Protein 1YU0 (pdb70)

Sequence (376 aa):
VQFRGGTTAQHATFTGAAREITVDTDKNTVVVHDGATAGGFPLARHDLVKTAFIKADKSAVAFTRTGNATASIKAGTIVEVNGKLVQFTADTAITMPALTAGTDYAIYVCDDGTVRADSNFSAPTGYTSTTARKVGGFHYAPGSNAAAQAGGNTTAQINEYSLWDIKFRPAALDPRGMTLVAGAFWADIYLLGVNHLTDGTSKYNVTIADGSASPKKSTKFGGDGSAAYSDGAWYNFAEVMTHHGKRLPNYNEFQALAFGTTEATSSGGTDVPTTGVNGTGATSAWNIFTSKWGVVQASGCLWTWGNEFGGVNGASEYTANTGGRGSVYAQPAAALFGGAWNGTSLSGSRAALWYSGPSFSFAFFGARGVCDHLIL

Radius of gyration: 26.15 Å; Cα contacts (8 Å, |Δi|>4): 1100; chains: 1; bounding box: 54×44×87 Å

B-factor: mean 11.31, std 7.24, range [2.73, 76.17]

Foldseek 3Di:
DAFAEEAQVVQQADADDAQGWYAHPVVRFIFGHHNPDRSGHTDDDLVVCAFPWDAPDLLDFQKAAPDFQWIWGAAPIWGDALSDIAHHRHTGIAAEDDDDAFAKWWWWQFQVNHIYIDSDPQDHPPDGCRGIPTFWIWTQHQWEAFPAQQFTGRHTGTQRQLTATPQWAFPWQDGPQWGQFPSWWIWHLKFAAQQCVVAPRHTFWGFHAFFVRAHQQQPVHPGDSPDGDNGHFLLRQQVSQVSGRWGFADLVVLLRQQANANAQAAQADDAATGIQARTHVGPDTFRSRHHNRNRTSSARAAWAFHPDFADQWDAQDWADLNSRPGTDGRAWFTKTAAHHRPCRRQGGSNRIDGHHHRSDGDRRYGHITMGGIGHD

Solvent-accessible surface area: 16409 Å² total; per-residue (Å²): 180,180,111,187,51,9,49,52,79,117,12,62,128,80,58,2,64,52,209,36,66,3,45,2,77,91,83,104,17,48,1,51,4,60,44,82,52,61,15,12,96,67,89,81,128,71,106,148,69,136,86,32,2,75,12,84,71,107,81,25,20,1,3,53,75,84,24,65,43,68,1,12,0,56,39,32,1,52,0,13,3,68,46,108,116,10,92,11,117,61,89,48,75,8,75,49,47,94,36,85,37,12,37,26,4,0,0,0,0,0,32,86,34,48,3,48,5,15,68,76,36,81,21,3,116,79,52,79,83,84,41,2,38,83,0,0,0,3,3,22,3,9,6,18,32,7,109,67,95,68,10,14,66,85,70,28,16,1,3,88,63,2,5,14,0,35,57,15,67,5,47,18,124,54,20,102,2,3,0,14,0,66,46,65,19,0,0,0,0,0,3,1,3,24,70,0,49,120,42,30,2,7,86,58,92,26,74,2,0,10,16,97,31,17,0,50,66,0,69,118,84,73,15,110,34,82,43,46,16,118,46,0,7,31,62,25,0,20,23,0,0,83,21,27,29,19,79,3,0,42,77,104,18,2,69,29,0,0,82,0,0,31,61,57,34,11,3,16,37,100,48,1,47,26,0,1,52,74,10,68,58,31,120,20,40,28,21,52,0,2,0,75,24,3,0,3,3,4,0,0,2,5,36,2,0,0,66,67,73,20,56,88,91,41,53,82,107,167,47,91,57,21,78,80,172,46,56,25,118,30,35,42,0,0,0,0,1,0,2,0,21,99,10,95,68,137,4,5,9,160,13,35,54,69,133,0,12,4,31,74,36,89,36,57,7,0,0,2,0,0,1,78,35,65,83,104

CATH classification: 2.10.10.30 (+2 more: 2.80.20.10, 3.90.1580.10)

Nearest PDB structures (foldseek):
  1yu3-assembly1_A  TM=1.002E+00  e=5.580E-79  Bordetella phage BIP-1
  1yu2-assembly1_A  TM=1.002E+00  e=1.653E-78  Bordetella phage BMP-1
  1yu4-assembly1_C  TM=9.999E-01  e=4.056E-77  Bordetella phage BMP-1
  1yu1-assembly1_A-3  TM=9.999E-01  e=6.783E-77  Rauchvirus BPP1
  2iou-assembly1_D  TM=9.998E-01  e=2.345E-75  Rauchvirus BPP1

Secondary structure (DSSP, 8-state):
----EE-HHHHHT--PPTT-EEEETTTTEEEE--SSSTT-EEPPPGGGGTT-EE-S-TTS-SEEEEETTEEEEPTTEEEEETTEEEEESS-EEPBP----TTEEEEEEEETTS-EEEES-SS--TT--TTTEEEEEEEEEESSPPPSSSS---S--EE-GGG-EETTEEEESS--TTEEEETTTEEEESSPPBTTHHHH-S--TT-BBPBTTBPPBPPTTTT--SS-B-SS--HHHHHHHHHHTT-B---HHHHHHHHTTS-TT----SSB--BTTSPPBT-SS-GGGG--TT--TT-SSB-EEEEEEEEEEE--SS-B--SSSS--BSSPEEEEEES-BTT-GGG-STT-EE----TT---TTEE---EEEEEE-

Organism: Bordetella phage BPP-1 (NCBI:txid2885909)

GO terms:
  GO:0005515 protein binding (F, IPI)

InterPro domains:
  IPR016187 C-type lectin fold [SSF56436] (173-378)
  IPR041352 Major tropism determinant, N-terminal domain [PF18454] (5-41)
  IPR042095 Sulfatase-modifying factor enzyme superfamily [G3DSA:3.90.1580.10] (198-372)
  IPR054114 Major tropism determinant, second domain [PF21916] (66-169)

Structure (mmCIF, N/CA/C/O backbone):
data_1YU0
#
_entry.id   1YU0
#
_cell.length_a   92.258
_cell.length_b   92.258
_cell.length_c   102.231
_cell.angle_alpha   90.00
_cell.angle_beta   90.00
_cell.angle_gamma   120.00
#
_symmetry.space_group_name_H-M   'P 63'
#
loop_
_entity.id
_entity.type
_entity.pdbx_description
1 polymer 'Major Tropism Determinant (Mtd-P1)'
2 non-polymer 'CALCIUM ION'
3 water water
#
loop_
_atom_site.group_PDB
_atom_site.id
_atom_site.type_symbol
_atom_site.label_atom_id
_atom_site.label_alt_id
_atom_site.label_comp_id
_atom_site.label_asym_id
_atom_site.label_entity_id
_atom_site.label_seq_id
_atom_site.pdbx_PDB_ins_code
_atom_site.Cartn_x
_atom_site.Cartn_y
_atom_site.Cartn_z
_atom_site.occupancy
_atom_site.B_iso_or_equiv
_atom_site.auth_seq_id
_atom_site.auth_comp_id
_atom_site.auth_asym_id
_atom_site.auth_atom_id
_atom_site.pdbx_PDB_model_num
ATOM 1 N N . VAL A 1 5 ? 4.121 100.689 58.087 1.00 25.70 5 VAL A N 1
ATOM 2 C CA . VAL A 1 5 ? 2.653 100.913 57.953 1.00 25.01 5 VAL A CA 1
ATOM 3 C C . VAL A 1 5 ? 2.098 100.209 56.713 1.00 23.70 5 VAL A C 1
ATOM 4 O O . VAL A 1 5 ? 2.556 100.446 55.596 1.00 23.94 5 VAL A O 1
ATOM 8 N N . GLN A 1 6 ? 1.110 99.347 56.933 1.00 21.95 6 GLN A N 1
ATOM 9 C CA . GLN A 1 6 ? 0.456 98.604 55.870 1.00 20.89 6 GLN A CA 1
ATOM 10 C C . GLN A 1 6 ? -0.970 99.095 55.720 1.00 19.85 6 GLN A C 1
ATOM 11 O O . GLN A 1 6 ? -1.756 99.087 56.679 1.00 20.96 6 GLN A O 1
ATOM 17 N N . PHE A 1 7 ? -1.318 99.510 54.511 1.00 17.82 7 PHE A N 1
ATOM 18 C CA . PHE A 1 7 ? -2.633 100.044 54.255 1.00 17.11 7 PHE A CA 1
ATOM 19 C C . PHE A 1 7 ? -3.653 98.951 54.169 1.00 16.79 7 PHE A C 1
ATOM 20 O O . PHE A 1 7 ? -3.327 97.808 53.880 1.00 16.26 7 PHE A O 1
ATOM 28 N N . ARG A 1 8 ? -4.896 99.315 54.428 1.00 16.74 8 ARG A N 1
ATOM 29 C CA . ARG A 1 8 ? -5.999 98.406 54.224 1.00 17.44 8 ARG A CA 1
ATOM 30 C C . ARG A 1 8 ? -6.044 98.026 52.752 1.00 16.60 8 ARG A C 1
ATOM 31 O O . ARG A 1 8 ? -5.707 98.818 51.863 1.00 15.65 8 ARG A O 1
ATOM 39 N N . GLY A 1 9 ? -6.428 96.796 52.492 1.00 16.15 9 GLY A N 1
ATOM 40 C CA . GLY A 1 9 ? -6.360 96.285 51.154 1.00 16.10 9 GLY A CA 1
ATOM 41 C C . GLY A 1 9 ? -7.398 95.245 50.870 1.00 14.78 9 GLY A C 1
ATOM 42 O O . GLY A 1 9 ? -8.117 94.777 51.764 1.00 15.31 9 GLY A O 1
ATOM 43 N N . GLY A 1 10 ? -7.484 94.898 49.604 1.00 13.42 10 GLY A N 1
ATOM 44 C CA . GLY A 1 10 ? -8.393 93.862 49.184 1.00 12.98 10 GLY A CA 1
ATOM 45 C C . GLY A 1 10 ? -8.313 93.625 47.699 1.00 12.26 10 GLY A C 1
ATOM 46 O O . GLY A 1 10 ? -7.628 94.350 46.966 1.00 11.66 10 GLY A O 1
ATOM 47 N N . THR A 1 11 ? -9.046 92.624 47.247 1.00 11.65 11 THR A N 1
ATOM 48 C CA . THR A 1 11 ? -9.105 92.286 45.844 1.00 11.65 11 THR A CA 1
ATOM 49 C C . THR A 1 11 ? -9.904 93.346 45.084 1.00 11.14 11 THR A C 1
ATOM 50 O O . THR A 1 11 ? -10.517 94.245 45.687 1.00 10.45 11 THR A O 1
ATOM 54 N N . THR A 1 12 ? -9.910 93.258 43.763 1.00 11.31 12 THR A N 1
ATOM 55 C CA . THR A 1 12 ? -10.679 94.195 42.961 1.00 11.21 12 THR A CA 1
ATOM 56 C C . THR A 1 12 ? -12.168 94.011 43.250 1.00 12.04 12 THR A C 1
ATOM 57 O O . THR A 1 12 ? -12.909 94.984 43.409 1.00 11.99 12 THR A O 1
ATOM 61 N N . ALA A 1 13 ? -12.587 92.757 43.369 1.00 12.81 13 ALA A N 1
ATOM 62 C CA . ALA A 1 13 ? -13.982 92.464 43.666 1.00 12.93 13 ALA A CA 1
ATOM 63 C C . ALA A 1 13 ? -14.411 93.020 45.027 1.00 13.32 13 ALA A C 1
ATOM 64 O O . ALA A 1 13 ? -15.518 93.554 45.161 1.00 14.12 13 ALA A O 1
ATOM 66 N N . GLN A 1 14 ? -13.540 92.914 46.022 1.00 13.10 14 GLN A N 1
ATOM 67 C CA . GLN A 1 14 ? -13.801 93.498 47.344 1.00 13.52 14 GLN A CA 1
ATOM 68 C C . GLN A 1 14 ? -13.886 95.016 47.261 1.00 13.29 14 GLN A C 1
ATOM 69 O O . GLN A 1 14 ? -14.699 95.647 47.933 1.00 13.63 14 GLN A O 1
ATOM 75 N N . HIS A 1 15 ? -13.034 95.604 46.435 1.00 12.20 15 HIS A N 1
ATOM 76 C CA . HIS A 1 15 ? -13.071 97.051 46.252 1.00 11.78 15 HIS A CA 1
ATOM 77 C C . HIS A 1 15 ? -14.349 97.526 45.583 1.00 12.62 15 HIS A C 1
ATOM 78 O O . HIS A 1 15 ? -14.764 98.653 45.823 1.00 12.51 15 HIS A O 1
ATOM 85 N N . ALA A 1 16 ? -14.960 96.693 44.739 1.00 13.00 16 ALA A N 1
ATOM 86 C CA . ALA A 1 16 ? -16.087 97.126 43.897 1.00 14.55 16 ALA A CA 1
ATOM 87 C C . ALA A 1 16 ? -17.279 97.631 44.694 1.00 15.33 16 ALA A C 1
ATOM 88 O O . ALA A 1 16 ? -18.019 98.497 44.216 1.00 16.39 16 ALA A O 1
ATOM 90 N N . THR A 1 17 ? -17.472 97.073 45.881 1.00 16.70 17 THR A N 1
ATOM 91 C CA . THR A 1 17 ? -18.574 97.473 46.755 1.00 17.50 17 THR A CA 1
ATOM 92 C C . THR A 1 17 ? -18.094 98.261 47.975 1.00 17.29 17 THR A C 1
ATOM 93 O O . THR A 1 17 ? -18.845 98.458 48.932 1.00 18.96 17 THR A O 1
ATOM 97 N N . PHE A 1 18 ? -16.850 98.731 47.939 1.00 15.53 18 PHE A N 1
ATOM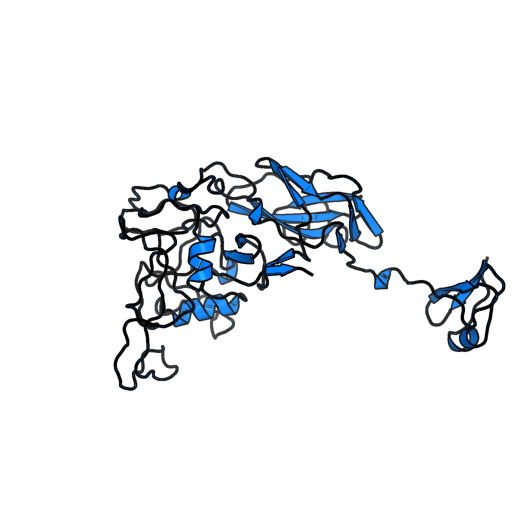 98 C CA . PHE A 1 18 ? -16.252 99.438 49.054 1.00 14.34 18 PHE A CA 1
ATOM 99 C C . PHE A 1 18 ? -16.049 100.905 48.700 1.00 13.40 18 PHE A C 1
ATOM 100 O O . PHE A 1 18 ? -15.508 101.241 47.646 1.00 13.13 18 PHE A O 1
ATOM 108 N N . THR A 1 19 ? -16.484 101.781 49.600 1.00 12.72 19 THR A N 1
ATOM 109 C CA . THR A 1 19 ? -16.214 103.202 49.482 1.00 12.17 19 THR A CA 1
ATOM 110 C C . THR A 1 19 ? -15.395 103.637 50.696 1.00 12.42 19 THR A C 1
ATOM 111 O O . THR A 1 19 ? -15.862 103.585 51.835 1.00 12.98 19 THR A O 1
ATOM 115 N N . GLY A 1 20 ? -14.149 104.033 50.465 1.00 11.69 20 GLY A N 1
ATOM 116 C CA . GLY A 1 20 ? -13.285 104.448 51.548 1.00 11.90 20 GLY A CA 1
ATOM 117 C C . GLY A 1 20 ? -13.625 105.851 51.985 1.00 11.94 20 GLY A C 1
ATOM 118 O O . GLY A 1 20 ? -14.363 106.557 51.292 1.00 12.20 20 GLY A O 1
ATOM 119 N N . ALA A 1 21 ? -13.089 106.255 53.131 1.00 11.88 21 ALA A N 1
ATOM 120 C CA . ALA A 1 21 ? -13.245 107.627 53.588 1.00 12.24 21 ALA A CA 1
ATOM 121 C C . ALA A 1 21 ? -12.553 108.604 52.636 1.00 12.17 21 ALA A C 1
ATOM 122 O O . ALA A 1 21 ? -11.635 108.235 51.887 1.00 12.10 21 ALA A O 1
ATOM 124 N N . ALA A 1 22 ? -12.991 109.855 52.654 1.00 12.04 22 ALA A N 1
ATOM 125 C CA . ALA A 1 22 ? -12.353 110.879 51.863 1.00 11.67 22 ALA A CA 1
ATOM 126 C C . ALA A 1 22 ? -10.858 110.920 52.164 1.00 11.34 22 ALA A C 1
ATOM 127 O O . ALA A 1 22 ? -10.456 111.031 53.322 1.00 11.55 22 ALA A O 1
ATOM 129 N N . ARG A 1 23 ? -10.050 110.820 51.113 1.00 10.79 23 ARG A N 1
ATOM 130 C CA . ARG A 1 23 ? -8.593 110.917 51.199 1.00 11.02 23 ARG A CA 1
ATOM 131 C C . ARG A 1 23 ? -7.961 109.705 51.878 1.00 10.93 23 ARG A C 1
ATOM 132 O O . ARG A 1 23 ? -6.797 109.757 52.261 1.00 11.22 23 ARG A O 1
ATOM 140 N N . GLU A 1 24 ? -8.713 108.620 52.008 1.00 11.32 24 GLU A N 1
ATOM 141 C CA . GLU A 1 24 ? -8.156 107.338 52.419 1.00 11.43 24 GLU A CA 1
ATOM 142 C C . GLU A 1 24 ? -7.510 106.694 51.202 1.00 11.04 24 GLU A C 1
ATOM 143 O O . GLU A 1 24 ? -8.008 106.847 50.088 1.00 10.61 24 GLU A O 1
ATOM 149 N N . ILE A 1 25 ? -6.386 106.007 51.428 1.00 10.66 25 ILE A N 1
ATOM 150 C CA . ILE A 1 25 ? -5.714 105.188 50.418 1.00 12.03 25 ILE A CA 1
ATOM 151 C C . ILE A 1 25 ? -5.864 103.723 50.816 1.00 10.23 25 ILE A C 1
ATOM 152 O O . ILE A 1 25 ? -5.682 103.382 51.989 1.00 10.62 25 ILE A O 1
ATOM 157 N N . THR A 1 26 ? -6.237 102.875 49.856 1.00 9.45 26 THR A N 1
ATOM 158 C CA . THR A 1 26 ? -6.183 101.435 50.041 1.00 9.41 26 THR A CA 1
ATOM 159 C C . THR A 1 26 ? -5.300 100.840 48.952 1.00 8.46 26 THR A C 1
ATOM 160 O O . THR A 1 26 ? -4.885 101.535 48.028 1.00 7.40 26 THR A O 1
ATOM 164 N N . VAL A 1 27 ? -4.971 99.555 49.098 1.00 8.38 27 VAL A N 1
ATOM 165 C CA . VAL A 1 27 ? -4.186 98.834 48.097 1.00 8.33 27 VAL A CA 1
ATOM 166 C C . VAL A 1 27 ? -5.024 97.715 47.501 1.00 8.64 27 VAL A C 1
ATOM 167 O O . VAL A 1 27 ? -5.573 96.876 48.226 1.00 8.57 27 VAL A O 1
ATOM 171 N N . ASP A 1 28 ? -5.125 97.707 46.183 1.00 8.00 28 ASP A N 1
ATOM 172 C CA . ASP A 1 28 ? -5.785 96.629 45.456 1.00 8.13 28 ASP A CA 1
ATOM 173 C C . ASP A 1 28 ? -4.710 95.580 45.281 1.00 9.30 28 ASP A C 1
ATOM 174 O O . ASP A 1 28 ? -3.725 95.799 44.565 1.00 9.47 28 ASP A O 1
ATOM 179 N N . THR A 1 29 ? -4.910 94.436 45.931 1.00 9.50 29 THR A N 1
ATOM 180 C CA . THR A 1 29 ? -3.905 93.376 45.943 1.00 10.15 29 THR A CA 1
ATOM 181 C C . THR A 1 29 ? -3.914 92.504 44.684 1.00 10.43 29 THR A C 1
ATOM 182 O O . THR A 1 29 ? -2.947 91.752 44.448 1.00 11.16 29 THR A O 1
ATOM 186 N N . ASP A 1 30 ? -4.965 92.581 43.873 1.00 10.54 30 ASP A N 1
ATOM 187 C CA . ASP A 1 30 ? -4.970 91.919 42.564 1.00 10.70 30 ASP A CA 1
ATOM 188 C C . ASP A 1 30 ? -4.129 92.709 41.566 1.00 10.45 30 ASP A C 1
ATOM 189 O O . ASP A 1 30 ? -3.453 92.129 40.713 1.00 11.94 30 ASP A O 1
ATOM 194 N N . LYS A 1 31 ? -4.216 94.037 41.653 1.00 9.73 31 LYS A N 1
ATOM 195 C CA . LYS A 1 31 ? -3.523 94.934 40.736 1.00 9.01 31 LYS A CA 1
ATOM 196 C C . LYS A 1 31 ? -2.159 95.402 41.233 1.00 9.37 31 LYS A C 1
ATOM 197 O O . LYS A 1 31 ? -1.341 95.887 40.436 1.00 9.51 31 LYS A O 1
ATOM 203 N N . ASN A 1 32 ? -1.897 95.276 42.536 1.00 8.66 32 ASN A N 1
ATOM 204 C CA . ASN A 1 32 ? -0.707 95.862 43.160 1.00 8.74 32 ASN A CA 1
ATOM 205 C C . ASN A 1 32 ? -0.591 97.343 42.855 1.00 8.96 32 ASN A C 1
ATOM 206 O O . ASN A 1 32 ? 0.435 97.844 42.386 1.00 9.39 32 ASN A O 1
ATOM 211 N N . THR A 1 33 ? -1.677 98.052 43.136 1.00 7.47 33 THR A N 1
ATOM 212 C CA . THR A 1 33 ? -1.670 99.503 42.996 1.00 7.78 33 THR A CA 1
ATOM 213 C C . THR A 1 33 ? -2.426 100.155 44.130 1.00 7.73 33 THR A C 1
ATOM 214 O O . THR A 1 33 ? -3.124 99.490 44.889 1.00 8.08 33 THR A O 1
ATOM 218 N N . VAL A 1 34 ? -2.262 101.469 44.235 1.00 7.49 34 VAL A N 1
ATOM 219 C CA . VAL A 1 34 ? -2.965 102.309 45.201 1.00 7.77 34 VAL A CA 1
ATOM 220 C C . VAL A 1 34 ? -4.331 102.683 44.640 1.00 6.71 34 VAL A C 1
ATOM 221 O O . VAL A 1 34 ? -4.479 102.909 43.445 1.00 7.03 34 VAL A O 1
ATOM 225 N N . VAL A 1 35 ? -5.321 102.731 45.528 1.00 6.32 35 VAL A N 1
ATOM 226 C CA . VAL A 1 35 ? -6.659 103.217 45.202 1.00 6.85 35 VAL A CA 1
ATOM 227 C C . VAL A 1 35 ? -6.941 104.395 46.128 1.00 6.62 35 VAL A C 1
ATOM 228 O O . VAL A 1 35 ? -6.880 104.257 47.348 1.00 6.64 35 VAL A O 1
ATOM 232 N N . VAL A 1 36 ? -7.227 105.564 45.540 1.00 6.68 36 VAL A N 1
ATOM 233 C CA . VAL A 1 36 ? -7.560 106.768 46.307 1.00 8.01 36 VAL A CA 1
ATOM 234 C C . VAL A 1 36 ? -9.062 106.827 46.470 1.00 7.77 36 VAL A C 1
ATOM 235 O O . VAL A 1 36 ? -9.798 106.525 45.541 1.00 8.41 36 VAL A O 1
ATOM 239 N N . HIS A 1 37 ? -9.508 107.243 47.653 1.00 7.58 37 HIS A N 1
ATOM 240 C CA . HIS A 1 37 ? -10.948 107.333 47.937 1.00 8.27 37 HIS A CA 1
ATOM 241 C C . HIS A 1 37 ? -11.403 108.757 48.156 1.00 8.58 37 HIS A C 1
ATOM 242 O O . HIS A 1 37 ? -10.621 109.619 48.535 1.00 8.93 37 HIS A O 1
ATOM 249 N N . ASP A 1 38 ? -12.686 108.978 47.883 1.00 9.16 38 ASP A N 1
ATOM 250 C CA . ASP A 1 38 ? -13.307 110.290 48.013 1.00 8.87 38 ASP A CA 1
ATOM 251 C C . ASP A 1 38 ? -14.524 110.278 48.933 1.00 10.03 38 ASP A C 1
ATOM 252 O O . ASP A 1 38 ? -15.251 111.268 48.991 1.00 11.43 38 ASP A O 1
ATOM 257 N N . GLY A 1 39 ? -14.779 109.170 49.609 1.00 9.73 39 GLY A N 1
ATOM 258 C CA . GLY A 1 39 ? -15.938 109.073 50.502 1.00 10.43 39 GLY A CA 1
ATOM 259 C C . GLY A 1 39 ? -17.280 108.898 49.819 1.00 10.66 39 GLY A C 1
ATOM 260 O O . GLY A 1 39 ? -18.305 108.829 50.515 1.00 11.45 39 GLY A O 1
ATOM 261 N N . ALA A 1 40 ? -17.279 108.818 48.488 1.00 10.18 40 ALA A N 1
ATOM 262 C CA . ALA A 1 40 ? -18.516 108.786 47.674 1.00 9.92 40 ALA A CA 1
ATOM 263 C C . ALA A 1 40 ? -18.527 107.714 46.586 1.00 10.31 40 ALA A C 1
ATOM 264 O O . ALA A 1 40 ? -19.570 107.146 46.270 1.00 11.15 40 ALA A O 1
ATOM 266 N N . THR A 1 41 ? -17.373 107.480 45.966 1.00 9.79 41 THR A N 1
ATOM 267 C CA . THR A 1 41 ? -17.286 106.674 44.758 1.00 9.99 41 THR A CA 1
ATOM 268 C C . THR A 1 41 ? -16.878 105.249 45.097 1.00 10.00 41 THR A C 1
ATOM 269 O O . THR A 1 41 ? -15.757 104.998 45.537 1.00 9.44 41 THR A O 1
ATOM 273 N N . ALA A 1 42 ? -17.790 104.304 44.906 1.00 10.85 42 ALA A N 1
ATOM 274 C CA . ALA A 1 42 ? -17.514 102.920 45.191 1.00 10.33 42 ALA A CA 1
ATOM 275 C C . ALA A 1 42 ? -16.386 102.437 44.293 1.00 9.67 42 ALA A C 1
ATOM 276 O O . ALA A 1 42 ? -16.380 102.721 43.098 1.00 10.17 42 ALA A O 1
ATOM 278 N N . GLY A 1 43 ? -15.430 101.736 44.897 1.00 10.09 43 GLY A N 1
ATOM 279 C CA . GLY A 1 43 ? -14.247 101.277 44.182 1.00 9.98 43 GLY A CA 1
ATOM 280 C C . GLY A 1 43 ? -13.119 102.289 44.135 1.00 9.60 43 GLY A C 1
ATOM 281 O O . GLY A 1 43 ? -11.983 101.936 43.767 1.00 9.22 43 GLY A O 1
ATOM 282 N N . GLY A 1 44 ? -13.405 103.540 44.476 1.00 8.81 44 GLY A N 1
ATOM 283 C CA . GLY A 1 44 ? -12.384 104.581 44.465 1.00 8.10 44 GLY A CA 1
ATOM 284 C C . GLY A 1 44 ? -11.756 104.831 43.100 1.00 7.80 44 GLY A C 1
ATOM 285 O O . GLY A 1 44 ? -12.362 104.594 42.040 1.00 8.56 44 GLY A O 1
ATOM 286 N N . PHE A 1 45 ? -10.520 105.324 43.148 1.00 6.93 45 PHE A N 1
ATOM 287 C CA . PHE A 1 45 ? -9.770 105.767 41.976 1.00 6.84 45 PHE A CA 1
ATOM 288 C C . PHE A 1 45 ? -8.417 105.075 41.933 1.00 6.51 45 PHE A C 1
ATOM 289 O O . PHE A 1 45 ? -7.448 105.536 42.556 1.00 6.12 45 PHE A O 1
ATOM 297 N N . PRO A 1 46 ? -8.349 103.935 41.233 1.00 6.00 46 PRO A N 1
ATOM 298 C CA . PRO A 1 46 ? -7.061 103.266 41.120 1.00 6.20 46 PRO A CA 1
ATOM 299 C C . PRO A 1 46 ? -6.038 104.076 40.349 1.00 6.18 46 PRO A C 1
ATOM 300 O O . PRO A 1 46 ? -6.384 104.757 39.377 1.00 7.06 46 PRO A O 1
ATOM 304 N N . LEU A 1 47 ? -4.780 103.972 40.773 1.00 5.61 47 LEU A N 1
ATOM 305 C CA . LEU A 1 47 ? -3.698 104.707 40.123 1.00 5.64 47 LEU A CA 1
ATOM 306 C C . LEU A 1 47 ? -2.927 103.809 39.162 1.00 6.02 47 LEU A C 1
ATOM 307 O O . LEU A 1 47 ? -2.936 102.586 39.285 1.00 6.46 47 LEU A O 1
ATOM 312 N N . ALA A 1 48 ? -2.273 104.436 38.196 1.00 6.28 48 ALA A N 1
ATOM 313 C CA . ALA A 1 48 ? -1.533 103.722 37.151 1.00 6.91 48 ALA A CA 1
ATOM 314 C C . ALA A 1 48 ? -0.167 103.281 37.635 1.00 7.21 48 ALA A C 1
ATOM 315 O O . ALA A 1 48 ? 0.596 104.091 38.169 1.00 7.29 48 ALA A O 1
ATOM 317 N N . ARG A 1 49 ? 0.139 102.002 37.426 1.00 6.97 49 ARG A N 1
ATOM 318 C CA . ARG A 1 49 ? 1.515 101.517 37.557 1.00 7.54 49 ARG A CA 1
ATOM 319 C C . ARG A 1 49 ? 2.397 102.115 36.465 1.00 7.30 49 ARG A C 1
ATOM 320 O O . ARG A 1 49 ? 1.972 102.288 35.324 1.00 7.46 49 ARG A O 1
ATOM 328 N N . HIS A 1 50 ? 3.645 102.396 36.816 1.00 7.05 50 HIS A N 1
ATOM 329 C CA . HIS A 1 50 ? 4.547 103.042 35.878 1.00 7.50 50 HIS A CA 1
ATOM 330 C C . HIS A 1 50 ? 4.718 102.260 34.603 1.00 8.51 50 HIS A C 1
ATOM 331 O O . HIS A 1 50 ? 4.839 102.838 33.526 1.00 8.85 50 HIS A O 1
ATOM 338 N N . ASP A 1 51 ? 4.748 100.946 34.680 1.00 9.04 51 ASP A N 1
ATOM 339 C CA . ASP A 1 51 ? 5.076 100.233 33.452 1.00 10.10 51 ASP A CA 1
ATOM 340 C C . ASP A 1 51 ? 4.000 100.367 32.363 1.00 9.46 51 ASP A C 1
ATOM 341 O O . ASP A 1 51 ? 4.294 100.109 31.208 1.00 9.40 51 ASP A O 1
ATOM 346 N N . LEU A 1 52 ? 2.800 100.845 32.713 1.00 8.25 52 LEU A N 1
ATOM 347 C CA . LEU A 1 52 ? 1.779 101.169 31.710 1.00 8.66 52 LEU A CA 1
ATOM 348 C C . LEU A 1 52 ? 2.044 102.458 30.937 1.00 8.17 52 LEU A C 1
ATOM 349 O O . LEU A 1 52 ? 1.322 102.751 29.980 1.00 8.76 52 LEU A O 1
ATOM 354 N N . VAL A 1 53 ? 3.061 103.219 31.345 1.00 7.64 53 VAL A N 1
ATOM 355 C CA . VAL A 1 53 ? 3.507 104.406 30.600 1.00 8.02 53 VAL A CA 1
ATOM 356 C C . VAL A 1 53 ? 4.919 104.231 30.065 1.00 7.90 53 VAL A C 1
ATOM 357 O O . VAL A 1 53 ? 5.525 105.198 29.599 1.00 7.67 53 VAL A O 1
ATOM 361 N N . LYS A 1 54 ? 5.447 103.013 30.096 1.00 8.15 54 LYS A N 1
ATOM 362 C CA . LYS A 1 54 ? 6.753 102.761 29.523 1.00 9.39 54 LYS A CA 1
ATOM 363 C C . LYS A 1 54 ? 6.738 103.194 28.060 1.00 8.87 54 LYS A C 1
ATOM 364 O O . LYS A 1 54 ? 5.781 102.916 27.328 1.00 9.03 54 LYS A O 1
ATOM 370 N N . THR A 1 55 ? 7.805 103.868 27.641 1.00 8.20 55 THR A N 1
ATOM 371 C CA . THR A 1 55 ? 7.955 104.428 26.269 1.00 8.38 55 THR A CA 1
ATOM 372 C C . THR A 1 55 ? 7.166 105.718 25.978 1.00 8.36 55 THR A C 1
ATOM 373 O O . THR A 1 55 ? 7.177 106.212 24.844 1.00 7.91 55 THR A O 1
ATOM 377 N N . ALA A 1 56 ? 6.522 106.299 26.985 1.00 7.78 56 ALA A N 1
ATOM 378 C CA . ALA A 1 56 ? 5.878 107.590 26.800 1.00 7.59 56 ALA A CA 1
ATOM 379 C C . ALA A 1 56 ? 6.846 108.615 26.188 1.00 7.48 56 ALA A C 1
ATOM 380 O O . ALA A 1 56 ? 8.024 108.687 26.547 1.00 7.31 56 ALA A O 1
ATOM 382 N N . PHE A 1 57 ? 6.333 109.408 25.257 1.00 6.95 57 PHE A N 1
ATOM 383 C CA . PHE A 1 57 ? 7.129 110.433 24.576 1.00 7.27 57 PHE A CA 1
ATOM 384 C C . PHE A 1 57 ? 6.178 111.544 24.148 1.00 7.87 57 PHE A C 1
ATOM 385 O O . PHE A 1 57 ? 5.372 111.360 23.223 1.00 8.17 57 PHE A O 1
ATOM 393 N N . ILE A 1 58 ? 6.248 112.671 24.853 1.00 7.63 58 ILE A N 1
ATOM 394 C CA . ILE A 1 58 ? 5.257 113.742 24.768 1.00 7.96 58 ILE A CA 1
ATOM 395 C C . ILE A 1 58 ? 5.939 115.048 24.403 1.00 8.38 58 ILE A C 1
ATOM 396 O O . ILE A 1 58 ? 6.854 115.497 25.088 1.00 9.39 58 ILE A O 1
ATOM 401 N N . LYS A 1 59 ? 5.485 115.655 23.316 1.00 7.72 59 LYS A N 1
ATOM 402 C CA . LYS A 1 59 ? 6.011 116.912 22.821 1.00 8.31 59 LYS A CA 1
ATOM 403 C C . LYS A 1 59 ? 4.966 118.005 22.941 1.00 8.08 59 LYS A C 1
ATOM 404 O O . LYS A 1 59 ? 3.759 117.740 22.790 1.00 9.24 59 LYS A O 1
ATOM 410 N N . ALA A 1 60 ? 5.410 119.237 23.175 1.00 8.64 60 ALA A N 1
ATOM 411 C CA . ALA A 1 60 ? 4.510 120.390 23.187 1.00 8.89 60 ALA A CA 1
ATOM 412 C C . ALA A 1 60 ? 3.871 120.670 21.832 1.00 9.30 60 ALA A C 1
ATOM 413 O O . ALA A 1 60 ? 2.689 121.028 21.767 1.00 10.97 60 ALA A O 1
ATOM 415 N N . ASP A 1 61 ? 4.659 120.549 20.768 1.00 9.27 61 ASP A N 1
ATOM 416 C CA . ASP A 1 61 ? 4.170 120.716 19.395 1.00 9.21 61 ASP A CA 1
ATOM 417 C C . ASP A 1 61 ? 4.349 119.407 18.646 1.00 8.42 61 ASP A C 1
ATOM 418 O O . ASP A 1 61 ? 5.411 119.122 18.109 1.00 8.92 61 ASP A O 1
ATOM 423 N N . LYS A 1 62 ? 3.291 118.611 18.604 1.00 8.49 62 LYS A N 1
ATOM 424 C CA . LYS A 1 62 ? 3.369 117.302 17.988 1.00 8.29 62 LYS A CA 1
ATOM 425 C C . LYS A 1 62 ? 3.426 117.370 16.461 1.00 8.36 62 LYS A C 1
ATOM 426 O O . LYS A 1 62 ? 3.737 116.372 15.813 1.00 8.61 62 LYS A O 1
ATOM 432 N N . SER A 1 63 ? 3.142 118.543 15.891 1.00 8.39 63 SER A N 1
ATOM 433 C CA . SER A 1 63 ? 3.191 118.734 14.438 1.00 8.20 63 SER A CA 1
ATOM 434 C C . SER A 1 63 ? 4.589 119.016 13.896 1.00 8.71 63 SER A C 1
ATOM 435 O O . SER A 1 63 ? 4.759 119.209 12.693 1.00 9.28 63 SER A O 1
ATOM 438 N N . ALA A 1 64 ? 5.583 119.068 14.774 1.00 7.99 64 ALA A N 1
ATOM 439 C CA . ALA A 1 64 ? 6.965 119.349 14.381 1.00 8.03 64 ALA A CA 1
ATOM 440 C C . ALA A 1 64 ? 7.900 118.383 15.077 1.00 8.10 64 ALA A C 1
ATOM 441 O O . ALA A 1 64 ? 7.552 117.786 16.084 1.00 8.03 64 ALA A O 1
ATOM 443 N N . VAL A 1 65 ? 9.098 118.241 14.535 1.00 7.35 65 VAL A N 1
ATOM 444 C CA . VAL A 1 65 ? 10.092 117.359 15.124 1.00 6.77 65 VAL A CA 1
ATOM 445 C C . VAL A 1 65 ? 10.511 117.889 16.498 1.00 6.58 65 VAL A C 1
ATOM 446 O O . VAL A 1 65 ? 10.356 119.078 16.786 1.00 7.18 65 VAL A O 1
ATOM 450 N N . ALA A 1 66 ? 11.060 117.017 17.326 1.00 6.94 66 ALA A N 1
ATOM 451 C CA . ALA A 1 66 ? 11.388 117.353 18.715 1.00 7.10 66 ALA A CA 1
ATOM 452 C C . ALA A 1 66 ? 12.619 118.219 18.889 1.00 6.98 66 ALA A C 1
ATOM 453 O O . ALA A 1 66 ? 12.901 118.653 20.007 1.00 7.72 66 ALA A O 1
ATOM 455 N N . PHE A 1 67 ? 13.367 118.444 17.811 1.00 7.10 67 PHE A N 1
ATOM 456 C CA . PHE A 1 67 ? 14.701 119.063 17.887 1.00 7.49 67 PHE A CA 1
ATOM 457 C C . PHE A 1 67 ? 14.797 120.270 16.976 1.00 8.73 67 PHE A C 1
ATOM 458 O O . PHE A 1 67 ? 14.087 120.350 15.969 1.00 8.69 67 PHE A O 1
ATOM 466 N N . THR A 1 68 ? 15.691 121.194 17.323 1.00 9.45 68 THR A N 1
ATOM 467 C CA . THR A 1 68 ? 15.952 122.370 16.508 1.00 10.74 68 THR A CA 1
ATOM 468 C C . THR A 1 68 ? 17.429 122.409 16.193 1.00 10.85 68 THR A C 1
ATOM 469 O O . THR A 1 68 ? 18.249 122.232 17.081 1.00 11.08 68 THR A O 1
ATOM 473 N N . ARG A 1 69 ? 17.766 122.646 14.929 1.00 10.81 69 ARG A N 1
ATOM 474 C CA . ARG A 1 69 ? 19.152 122.879 14.560 1.00 12.29 69 ARG A CA 1
ATOM 475 C C . ARG A 1 69 ? 19.533 124.296 14.994 1.00 11.64 69 ARG A C 1
ATOM 476 O O . ARG A 1 69 ? 18.838 125.251 14.662 1.00 12.39 69 ARG A O 1
ATOM 484 N N . THR A 1 70 ? 20.635 124.418 15.735 1.00 11.40 70 THR A N 1
ATOM 485 C CA . THR A 1 70 ? 21.054 125.709 16.280 1.00 11.75 70 THR A CA 1
ATOM 486 C C . THR A 1 70 ? 22.342 126.226 15.646 1.00 12.39 70 THR A C 1
ATOM 487 O O . THR A 1 70 ? 22.748 127.367 15.892 1.00 14.35 70 THR A O 1
ATOM 491 N N . GLY A 1 71 ? 22.952 125.398 14.815 1.00 11.62 71 GLY A N 1
ATOM 492 C CA . GLY A 1 71 ? 24.183 125.737 14.106 1.00 11.53 71 GLY A CA 1
ATOM 493 C C . GLY A 1 71 ? 24.596 124.561 13.242 1.00 11.48 71 GLY A C 1
ATOM 494 O O . GLY A 1 71 ? 23.942 123.527 13.229 1.00 11.06 71 GLY A O 1
ATOM 495 N N . ASN A 1 72 ? 25.685 124.693 12.498 1.00 11.07 72 ASN A N 1
ATOM 496 C CA . ASN A 1 72 ? 26.103 123.603 11.623 1.00 10.54 72 ASN A CA 1
ATOM 497 C C . ASN A 1 72 ? 26.335 122.269 12.352 1.00 10.29 72 ASN A C 1
ATOM 498 O O . ASN A 1 72 ? 26.111 121.200 11.783 1.00 10.01 72 ASN A O 1
ATOM 503 N N . ALA A 1 73 ? 26.818 122.326 13.596 1.00 10.22 73 ALA A N 1
ATOM 504 C CA . ALA A 1 73 ? 27.179 121.126 14.344 1.00 10.27 73 ALA A CA 1
ATOM 505 C C . ALA A 1 73 ? 26.485 121.082 15.705 1.00 10.13 73 ALA A C 1
ATOM 506 O O . ALA A 1 73 ? 26.897 120.328 16.582 1.00 10.75 73 ALA A O 1
ATOM 508 N N . THR A 1 74 ? 25.419 121.854 15.860 1.00 9.72 74 THR A N 1
ATOM 509 C CA . THR A 1 74 ? 24.707 121.930 17.144 1.00 10.28 74 THR A CA 1
ATOM 510 C C . THR A 1 74 ? 23.200 121.847 16.958 1.00 9.76 74 THR A C 1
ATOM 511 O O . THR A 1 74 ? 22.660 122.282 15.948 1.00 9.58 74 THR A O 1
ATOM 515 N N . ALA A 1 75 ? 22.539 121.265 17.957 1.00 9.42 75 ALA A N 1
ATOM 516 C CA . ALA A 1 75 ? 21.090 121.147 17.950 1.00 9.26 75 ALA A CA 1
ATOM 517 C C . ALA A 1 75 ? 20.598 121.045 19.388 1.00 9.45 75 ALA A C 1
ATOM 518 O O . ALA A 1 75 ? 21.368 120.717 20.276 1.00 9.65 75 ALA A O 1
ATOM 520 N N . SER A 1 76 ? 19.318 121.329 19.582 1.00 8.64 76 SER A N 1
ATOM 521 C CA . SER A 1 76 ? 18.676 121.262 20.895 1.00 8.63 76 SER A CA 1
ATOM 522 C C . SER A 1 76 ? 17.403 120.455 20.846 1.00 8.68 76 SER A C 1
ATOM 523 O O . SER A 1 76 ? 16.750 120.365 19.808 1.00 9.32 76 SER A O 1
ATOM 526 N N . ILE A 1 77 ? 17.044 119.881 21.991 1.00 8.09 77 ILE A N 1
ATOM 527 C CA . ILE A 1 77 ? 15.719 119.313 22.181 1.00 7.62 77 ILE A CA 1
ATOM 528 C C . ILE A 1 77 ? 14.777 120.409 22.680 1.00 7.65 77 ILE A C 1
ATOM 529 O O . ILE A 1 77 ? 15.166 121.282 23.470 1.00 7.92 77 ILE A O 1
ATOM 534 N N . LYS A 1 78 ? 13.538 120.396 22.195 1.00 7.50 78 LYS A N 1
ATOM 535 C CA . LYS A 1 78 ? 12.616 121.487 22.437 1.00 7.08 78 LYS A CA 1
ATOM 536 C C . LYS A 1 78 ? 12.016 121.487 23.838 1.00 7.18 78 LYS A C 1
ATOM 537 O O . LYS A 1 78 ? 11.734 120.428 24.410 1.00 7.19 78 LYS A O 1
ATOM 543 N N . ALA A 1 79 ? 11.811 122.693 24.365 1.00 6.88 79 ALA A N 1
ATOM 544 C CA . ALA A 1 79 ? 11.049 122.889 25.579 1.00 7.04 79 ALA A CA 1
ATOM 545 C C . ALA A 1 79 ? 9.725 122.129 25.525 1.00 7.34 79 ALA A C 1
ATOM 546 O O . ALA A 1 79 ? 9.047 122.084 24.484 1.00 7.54 79 ALA A O 1
ATOM 548 N N . GLY A 1 80 ? 9.341 121.567 26.660 1.00 7.75 80 GLY A N 1
ATOM 549 C CA . GLY A 1 80 ? 8.056 120.875 26.763 1.00 7.81 80 GLY A CA 1
ATOM 550 C C . GLY A 1 80 ? 8.088 119.408 26.388 1.00 8.36 80 GLY A C 1
ATOM 551 O O . GLY A 1 80 ? 7.031 118.789 26.204 1.00 10.71 80 GLY A O 1
ATOM 552 N N . THR A 1 81 ? 9.276 118.842 26.237 1.00 7.87 81 THR A N 1
ATOM 553 C CA . THR A 1 81 ? 9.410 117.447 25.853 1.00 7.52 81 THR A CA 1
ATOM 554 C C . THR A 1 81 ? 9.565 116.582 27.100 1.00 8.10 81 THR A C 1
ATOM 555 O O . THR A 1 81 ? 10.443 116.843 27.929 1.00 8.39 81 THR A O 1
ATOM 559 N N . ILE A 1 82 ? 8.715 115.556 27.202 1.00 7.60 82 ILE A N 1
ATOM 560 C CA . ILE A 1 82 ? 8.662 114.625 28.323 1.00 8.23 82 ILE A CA 1
ATOM 561 C C . ILE A 1 82 ? 8.954 113.222 27.799 1.00 7.82 82 ILE A C 1
ATOM 562 O O . ILE A 1 82 ? 8.321 112.775 26.834 1.00 7.91 82 ILE A O 1
ATOM 567 N N . VAL A 1 83 ? 9.900 112.526 28.428 1.00 7.06 83 VAL A N 1
ATOM 568 C CA . VAL A 1 83 ? 10.361 111.237 27.928 1.00 7.48 83 VAL A CA 1
ATOM 569 C C . VAL A 1 83 ? 10.447 110.225 29.059 1.00 7.83 83 VAL A C 1
ATOM 570 O O . VAL A 1 83 ? 11.111 110.478 30.058 1.00 8.13 83 VAL A O 1
ATOM 574 N N . GLU A 1 84 ? 9.801 109.072 28.910 1.00 6.68 84 GLU A N 1
ATOM 575 C CA . GLU A 1 84 ? 9.989 107.971 29.841 1.00 6.96 84 GLU A CA 1
ATOM 576 C C . GLU A 1 84 ? 11.290 107.256 29.495 1.00 7.41 84 GLU A C 1
ATOM 577 O O . GLU A 1 84 ? 11.535 106.929 28.339 1.00 7.82 84 GLU A O 1
ATOM 583 N N . VAL A 1 85 ? 12.137 107.012 30.492 1.00 7.67 85 VAL A N 1
ATOM 584 C CA . VAL A 1 85 ? 13.356 106.249 30.269 1.00 8.28 85 VAL A CA 1
ATOM 585 C C . VAL A 1 85 ? 13.733 105.485 31.529 1.00 7.93 85 VAL A C 1
ATOM 586 O O . VAL A 1 85 ? 13.889 106.081 32.599 1.00 8.01 85 VAL A O 1
ATOM 590 N N . ASN A 1 86 ? 13.849 104.160 31.396 1.00 8.49 86 ASN A N 1
ATOM 591 C CA . ASN A 1 86 ? 14.343 103.305 32.481 1.00 9.29 86 ASN A CA 1
ATOM 592 C C . ASN A 1 86 ? 13.605 103.548 33.792 1.00 9.04 86 ASN A C 1
ATOM 593 O O . ASN A 1 86 ? 14.209 103.610 34.875 1.00 10.27 86 ASN A O 1
ATOM 598 N N . GLY A 1 87 ? 12.282 103.692 33.686 1.00 9.01 87 GLY A N 1
ATOM 599 C CA . GLY A 1 87 ? 11.436 103.861 34.863 1.00 8.79 87 GLY A CA 1
ATOM 600 C C . GLY A 1 87 ? 11.246 105.280 35.373 1.00 9.56 87 GLY A C 1
ATOM 601 O O . GLY A 1 87 ? 10.516 105.508 36.341 1.00 9.83 87 GLY A O 1
ATOM 602 N N . LYS A 1 88 ? 11.891 106.237 34.715 1.00 10.16 88 LYS A N 1
ATOM 603 C CA . LYS A 1 88 ? 11.960 107.627 35.168 1.00 11.29 88 LYS A CA 1
ATOM 604 C C . LYS A 1 88 ? 11.291 108.556 34.169 1.00 10.14 88 LYS A C 1
ATOM 605 O O . LYS A 1 88 ? 11.196 108.241 32.975 1.00 9.39 88 LYS A O 1
ATOM 611 N N . LEU A 1 89 ? 10.825 109.698 34.669 1.00 10.23 89 LEU A N 1
ATOM 612 C CA . LEU A 1 89 ? 10.379 110.807 33.840 1.00 10.03 89 LEU A CA 1
ATOM 613 C C . LEU A 1 89 ? 11.562 111.743 33.639 1.00 9.84 89 LEU A C 1
ATOM 614 O O . LEU A 1 89 ? 12.111 112.271 34.620 1.00 11.35 89 LEU A O 1
ATOM 619 N N . VAL A 1 90 ? 11.969 111.933 32.385 1.00 8.89 90 VAL A N 1
ATOM 620 C CA . VAL A 1 90 ? 13.011 112.896 32.054 1.00 8.72 90 VAL A CA 1
ATOM 621 C C . VAL A 1 90 ? 12.359 113.961 31.196 1.00 8.64 90 VAL A C 1
ATOM 622 O O . VAL A 1 90 ? 11.688 113.639 30.213 1.00 9.80 90 VAL A O 1
ATOM 626 N N . GLN A 1 91 ? 12.539 115.227 31.541 1.00 8.84 91 GLN A N 1
ATOM 627 C CA . GLN A 1 91 ? 11.897 116.265 30.756 1.00 9.49 91 GLN A CA 1
ATOM 628 C C . GLN A 1 91 ? 12.776 117.494 30.578 1.00 8.51 91 GLN A C 1
ATOM 629 O O . GLN A 1 91 ? 13.831 117.634 31.204 1.00 8.02 91 GLN A O 1
ATOM 635 N N . PHE A 1 92 ? 12.335 118.348 29.668 1.00 7.69 92 PHE A N 1
ATOM 636 C CA . PHE A 1 92 ? 13.038 119.567 29.297 1.00 7.81 92 PHE A CA 1
ATOM 637 C C . PHE A 1 92 ? 12.005 120.668 29.272 1.00 8.19 92 PHE A C 1
ATOM 638 O O . PHE A 1 92 ? 11.014 120.581 28.544 1.00 9.04 92 PHE A O 1
ATOM 646 N N . THR A 1 93 ? 12.200 121.688 30.091 1.00 8.50 93 THR A N 1
ATOM 647 C CA . THR A 1 93 ? 11.246 122.792 30.191 1.00 8.76 93 THR A CA 1
ATOM 648 C C . THR A 1 93 ? 11.732 124.043 29.452 1.00 9.37 93 THR A C 1
ATOM 649 O O . THR A 1 93 ? 11.061 125.083 29.451 1.00 12.17 93 THR A O 1
ATOM 653 N N . ALA A 1 94 ? 12.904 123.946 28.837 1.00 8.38 94 ALA A N 1
ATOM 654 C CA . ALA A 1 94 ? 13.443 124.976 27.972 1.00 8.08 94 ALA A CA 1
ATOM 655 C C . ALA A 1 94 ? 14.219 124.237 26.905 1.00 8.04 94 ALA A C 1
ATOM 656 O O . ALA A 1 94 ? 14.617 123.090 27.123 1.00 7.84 94 ALA A O 1
ATOM 658 N N . ASP A 1 95 ? 14.425 124.860 25.747 1.00 8.43 95 ASP A N 1
ATOM 659 C CA . ASP A 1 95 ? 15.256 124.252 24.713 1.00 9.15 95 ASP A CA 1
ATOM 660 C C . ASP A 1 95 ? 16.613 123.933 25.333 1.00 9.05 95 ASP A C 1
ATOM 661 O O . ASP A 1 95 ? 17.224 124.797 25.987 1.00 10.86 95 ASP A O 1
ATOM 666 N N . THR A 1 96 ? 17.074 122.702 25.131 1.00 8.30 96 THR A N 1
ATOM 667 C CA . THR A 1 96 ? 18.278 122.173 25.796 1.00 8.49 96 THR A CA 1
ATOM 668 C C . THR A 1 96 ? 19.256 121.575 24.793 1.00 9.03 96 THR A C 1
ATOM 669 O O . THR A 1 96 ? 18.893 120.731 23.965 1.00 9.05 96 THR A O 1
ATOM 673 N N . ALA A 1 97 ? 20.509 122.010 24.869 1.00 9.28 97 ALA A N 1
ATOM 674 C CA . ALA A 1 97 ? 21.530 121.568 23.930 1.00 9.85 97 ALA A CA 1
ATOM 675 C C . ALA A 1 97 ? 21.768 120.066 23.983 1.00 9.78 97 ALA A C 1
ATOM 676 O O . ALA A 1 97 ? 21.867 119.459 25.053 1.00 10.16 97 ALA A O 1
ATOM 678 N N . ILE A 1 98 ? 21.851 119.460 22.802 1.00 9.42 98 ILE A N 1
ATOM 679 C CA . ILE A 1 98 ? 22.190 118.063 22.663 1.00 9.17 98 ILE A CA 1
ATOM 680 C C . ILE A 1 98 ? 23.701 117.931 22.686 1.00 9.90 98 ILE A C 1
ATOM 681 O O . ILE A 1 98 ? 24.410 118.640 21.960 1.00 10.78 98 ILE A O 1
ATOM 686 N N . THR A 1 99 ? 24.192 117.031 23.525 1.00 10.50 99 THR A N 1
ATOM 687 C CA . THR A 1 99 ? 25.620 116.809 23.647 1.00 11.85 99 THR A CA 1
ATOM 688 C C . THR A 1 99 ? 26.097 116.012 22.421 1.00 11.57 99 THR A C 1
ATOM 689 O O . THR A 1 99 ? 25.588 114.932 22.141 1.00 11.81 99 THR A O 1
ATOM 693 N N . MET A 1 100 ? 27.061 116.551 21.678 1.00 11.53 100 MET A N 1
ATOM 694 C CA . MET A 1 100 ? 27.488 115.945 20.413 1.00 11.87 100 MET A CA 1
ATOM 695 C C . MET A 1 100 ? 28.822 115.202 20.520 1.00 12.43 100 MET A C 1
ATOM 696 O O . MET A 1 100 ? 29.707 115.629 21.273 1.00 13.37 100 MET A O 1
ATOM 701 N N . PRO A 1 101 ? 28.986 114.139 19.730 1.00 12.65 101 PRO A N 1
ATOM 702 C CA . PRO A 1 101 ? 30.267 113.475 19.547 1.00 12.55 101 PRO A CA 1
ATOM 703 C C . PRO A 1 101 ? 30.995 114.199 18.438 1.00 12.61 101 PRO A C 1
ATOM 704 O O . PRO A 1 101 ? 30.484 115.188 17.913 1.00 12.09 101 PRO A O 1
ATOM 708 N N . ALA A 1 102 ? 32.185 113.726 18.089 1.00 13.33 102 ALA A N 1
ATOM 709 C CA . ALA A 1 102 ? 32.805 114.151 16.844 1.00 13.52 102 ALA A CA 1
ATOM 710 C C . ALA A 1 102 ? 31.834 113.821 15.716 1.00 13.21 102 ALA A C 1
ATOM 711 O O . ALA A 1 102 ? 31.270 112.716 15.672 1.00 14.48 102 ALA A O 1
ATOM 713 N N . LEU A 1 103 ? 31.587 114.796 14.847 1.00 12.47 103 LEU A N 1
ATOM 714 C CA . LEU A 1 103 ? 30.685 114.599 13.709 1.00 12.07 103 LEU A CA 1
ATOM 715 C C . LEU A 1 103 ? 31.485 114.447 12.417 1.00 12.24 103 LEU A C 1
ATOM 716 O O . LEU A 1 103 ? 32.397 115.242 12.130 1.00 13.69 103 LEU A O 1
ATOM 721 N N . THR A 1 104 ? 31.116 113.433 11.640 1.00 11.90 104 THR A N 1
ATOM 722 C CA . THR A 1 104 ? 31.831 113.032 10.428 1.00 12.07 104 THR A CA 1
ATOM 723 C C . THR A 1 104 ? 30.907 113.166 9.225 1.00 11.25 104 THR A C 1
ATOM 724 O O . THR A 1 104 ? 29.807 112.628 9.220 1.00 11.02 104 THR A O 1
ATOM 728 N N . ALA A 1 105 ? 31.362 113.866 8.191 1.00 11.08 105 ALA A N 1
ATOM 729 C CA . ALA A 1 105 ? 30.547 114.116 7.004 1.00 10.72 105 ALA A CA 1
ATOM 730 C C . ALA A 1 105 ? 29.938 112.848 6.440 1.00 10.44 105 ALA A C 1
ATOM 731 O O . ALA A 1 105 ? 30.602 111.818 6.324 1.00 10.71 105 ALA A O 1
ATOM 733 N N . GLY A 1 106 ? 28.651 112.928 6.095 1.00 10.20 106 GLY A N 1
ATOM 734 C CA . GLY A 1 106 ? 27.948 111.823 5.490 1.00 10.01 106 GLY A CA 1
ATOM 735 C C . GLY A 1 106 ? 27.573 110.698 6.433 1.00 10.15 106 GLY A C 1
ATOM 736 O O . GLY A 1 106 ? 27.441 109.554 6.008 1.00 11.13 106 GLY A O 1
ATOM 737 N N . THR A 1 107 ? 27.380 111.019 7.713 1.00 9.66 107 THR A N 1
ATOM 738 C CA . THR A 1 107 ? 27.102 110.012 8.726 1.00 9.16 107 THR A CA 1
ATOM 739 C C . THR A 1 107 ? 25.772 110.316 9.402 1.00 8.09 107 THR A C 1
ATOM 740 O O . THR A 1 107 ? 25.437 111.474 9.653 1.00 8.12 107 THR A O 1
ATOM 744 N N . ASP A 1 108 ? 25.023 109.251 9.685 1.00 8.12 108 ASP A N 1
ATOM 745 C CA . ASP A 1 108 ? 23.778 109.362 10.439 1.00 7.62 108 ASP A CA 1
ATOM 746 C C . ASP A 1 108 ? 24.051 109.222 11.924 1.00 7.61 108 ASP A C 1
ATOM 747 O O . ASP A 1 108 ? 24.898 108.440 12.339 1.00 7.84 108 ASP A O 1
ATOM 752 N N . TYR A 1 109 ? 23.315 109.995 12.715 1.00 7.61 109 TYR A N 1
ATOM 753 C CA . TYR A 1 109 ? 23.451 109.998 14.169 1.00 7.64 109 TYR A CA 1
ATOM 754 C C . TYR A 1 109 ? 22.107 109.724 14.814 1.00 7.74 109 TYR A C 1
ATOM 755 O O . TYR A 1 109 ? 21.065 110.136 14.293 1.00 7.61 109 TYR A O 1
ATOM 764 N N . ALA A 1 110 ? 22.152 109.015 15.934 1.00 7.18 110 ALA A N 1
ATOM 765 C CA . ALA A 1 110 ? 20.999 108.755 16.797 1.00 6.79 110 ALA A CA 1
ATOM 766 C C . ALA A 1 110 ? 21.039 109.716 17.967 1.00 7.71 110 ALA A C 1
ATOM 767 O O . ALA A 1 110 ? 22.113 109.984 18.505 1.00 8.09 110 ALA A O 1
ATOM 769 N N . ILE A 1 111 ? 19.872 110.216 18.365 1.00 6.88 111 ILE A N 1
ATOM 770 C CA . ILE A 1 111 ? 19.718 111.065 19.548 1.00 6.95 111 ILE A CA 1
ATOM 771 C C . ILE A 1 111 ? 19.075 110.230 20.651 1.00 7.01 111 ILE A C 1
ATOM 772 O O . ILE A 1 111 ? 18.037 109.583 20.428 1.00 7.15 111 ILE A O 1
ATOM 777 N N . TYR A 1 112 ? 19.691 110.275 21.833 1.00 7.09 112 TYR A N 1
ATOM 778 C CA . TYR A 1 112 ? 19.261 109.528 23.011 1.00 7.17 112 TYR A CA 1
ATOM 779 C C . TYR A 1 112 ? 18.917 110.481 24.133 1.00 7.58 112 TYR A C 1
ATOM 780 O O . TYR A 1 112 ? 19.634 111.449 24.381 1.00 8.20 112 TYR A O 1
ATOM 789 N N . VAL A 1 113 ? 17.826 110.195 24.825 1.00 7.65 113 VAL A N 1
ATOM 790 C CA . VAL A 1 113 ? 17.546 110.800 26.105 1.00 7.97 113 VAL A CA 1
ATOM 791 C C . VAL A 1 113 ? 17.866 109.765 27.170 1.00 8.37 113 VAL A C 1
ATOM 792 O O . VAL A 1 113 ? 17.408 108.637 27.113 1.00 8.33 113 VAL A O 1
ATOM 796 N N . CYS A 1 114 ? 18.678 110.168 28.137 1.00 9.44 114 CYS A N 1
ATOM 797 C CA . CYS A 1 114 ? 19.243 109.231 29.109 1.00 9.64 114 CYS A CA 1
ATOM 798 C C . CYS A 1 114 ? 18.622 109.427 30.483 1.00 9.44 114 CYS A C 1
ATOM 799 O O . CYS A 1 114 ? 18.140 110.503 30.804 1.00 8.44 114 CYS A O 1
ATOM 802 N N . ASP A 1 115 ? 18.669 108.381 31.303 1.00 10.39 115 ASP A N 1
ATOM 803 C CA . ASP A 1 115 ? 17.999 108.432 32.597 1.00 11.05 115 ASP A CA 1
ATOM 804 C C . ASP A 1 115 ? 18.669 109.385 33.595 1.00 11.36 115 ASP A C 1
ATOM 805 O O . ASP A 1 115 ? 18.084 109.707 34.620 1.00 13.38 115 ASP A O 1
ATOM 810 N N . ASP A 1 116 ? 19.850 109.898 33.252 1.00 10.99 116 ASP A N 1
ATOM 811 C CA . ASP A 1 116 ? 20.482 110.954 34.051 1.00 10.94 116 ASP A CA 1
ATOM 812 C C . ASP A 1 116 ? 20.068 112.358 33.628 1.00 10.68 116 ASP A C 1
ATOM 813 O O . ASP A 1 116 ? 20.562 113.346 34.173 1.00 11.03 116 ASP A O 1
ATOM 818 N N . GLY A 1 117 ? 19.131 112.465 32.688 1.00 9.67 117 GLY A N 1
ATOM 819 C CA . GLY A 1 117 ? 18.586 113.754 32.277 1.00 9.59 117 GLY A CA 1
ATOM 820 C C . GLY A 1 117 ? 19.271 114.369 31.075 1.00 9.42 117 GLY A C 1
ATOM 821 O O . GLY A 1 117 ? 18.835 115.404 30.580 1.00 10.32 117 GLY A O 1
ATOM 822 N N . THR A 1 118 ? 20.341 113.736 30.621 1.00 9.27 118 THR A N 1
ATOM 823 C CA . THR A 1 118 ? 21.098 114.273 29.487 1.00 9.42 118 THR A CA 1
ATOM 824 C C . THR A 1 118 ? 20.494 113.832 28.161 1.00 9.84 118 THR A C 1
ATOM 825 O O . THR A 1 118 ? 19.720 112.873 28.094 1.00 9.98 118 THR A O 1
ATOM 829 N N . VAL A 1 119 ? 20.841 114.561 27.108 1.00 9.91 119 VAL A N 1
ATOM 830 C CA . VAL A 1 119 ? 20.419 114.256 25.757 1.00 10.14 119 VAL A CA 1
ATOM 831 C C . VAL A 1 119 ? 21.669 114.333 24.877 1.00 10.22 119 VAL A C 1
ATOM 832 O O . VAL A 1 119 ? 22.408 115.317 24.929 1.00 10.77 119 VAL A O 1
ATOM 836 N N . ARG A 1 120 ? 21.934 113.266 24.139 1.00 9.93 120 ARG A N 1
ATOM 837 C CA . ARG A 1 120 ? 23.209 113.130 23.437 1.00 10.77 120 ARG A CA 1
ATOM 838 C C . ARG A 1 120 ? 23.056 112.393 22.134 1.00 10.73 120 ARG A C 1
ATOM 839 O O . ARG A 1 120 ? 22.195 111.539 21.999 1.00 11.08 120 ARG A O 1
ATOM 847 N N . ALA A 1 121 ? 23.913 112.732 21.180 1.00 9.75 121 ALA A N 1
ATOM 848 C CA . ALA A 1 121 ? 23.945 112.048 19.899 1.00 9.34 121 ALA A CA 1
ATOM 849 C C . ALA A 1 121 ? 25.128 111.090 19.807 1.00 9.51 121 ALA A C 1
ATOM 850 O O . ALA A 1 121 ? 26.155 111.265 20.479 1.00 9.65 121 ALA A O 1
ATOM 852 N N . ASP A 1 122 ? 24.987 110.073 18.975 1.00 8.99 122 ASP A N 1
ATOM 853 C CA . ASP A 1 122 ? 26.048 109.086 18.781 1.00 9.16 122 ASP A CA 1
ATOM 854 C C . ASP A 1 122 ? 25.853 108.402 17.442 1.00 9.50 122 ASP A C 1
ATOM 855 O O . ASP A 1 122 ? 24.714 108.256 16.984 1.00 8.65 122 ASP A O 1
ATOM 860 N N . SER A 1 123 ? 26.951 107.983 16.814 1.00 9.76 123 SER A N 1
ATOM 861 C CA . SER A 1 123 ? 26.881 107.211 15.563 1.00 9.86 123 SER A CA 1
ATOM 862 C C . SER A 1 123 ? 26.375 105.787 15.752 1.00 9.76 123 SER A C 1
ATOM 863 O O . SER A 1 123 ? 25.995 105.125 14.783 1.00 9.78 123 SER A O 1
ATOM 866 N N . ASN A 1 124 ? 26.404 105.302 16.992 1.00 9.89 124 ASN A N 1
ATOM 867 C CA . ASN A 1 124 ? 25.909 103.979 17.325 1.00 10.27 124 ASN A CA 1
ATOM 868 C C . ASN A 1 124 ? 24.408 104.060 17.552 1.00 10.23 124 ASN A C 1
ATOM 869 O O . ASN A 1 124 ? 23.943 104.892 18.341 1.00 10.04 124 ASN A O 1
ATOM 874 N N . PHE A 1 125 ? 23.670 103.197 16.847 1.00 10.10 125 PHE A N 1
ATOM 875 C CA . PHE A 1 125 ? 22.204 103.178 16.902 1.00 10.02 125 PHE A CA 1
ATOM 876 C C . PHE A 1 125 ? 21.629 102.193 17.922 1.00 11.13 125 PHE A C 1
ATOM 877 O O . PHE A 1 125 ? 20.408 102.000 17.974 1.00 11.67 125 PHE A O 1
ATOM 885 N N . SER A 1 126 ? 22.497 101.599 18.742 1.00 11.82 126 SER A N 1
ATOM 886 C CA . SER A 1 126 ? 22.061 100.783 19.871 1.00 12.66 126 SER A CA 1
ATOM 887 C C . SER A 1 126 ? 22.182 101.527 21.193 1.00 12.34 126 SER A C 1
ATOM 888 O O . SER A 1 126 ? 21.230 101.560 21.969 1.00 13.20 126 SER A O 1
ATOM 891 N N . ALA A 1 127 ? 23.341 102.130 21.451 1.00 11.58 127 ALA A N 1
ATOM 892 C CA . ALA A 1 127 ? 23.523 102.929 22.657 1.00 11.97 127 ALA A CA 1
ATOM 893 C C . ALA A 1 127 ? 24.665 103.904 22.452 1.00 11.65 127 ALA A C 1
ATOM 894 O O . ALA A 1 127 ? 25.602 103.603 21.712 1.00 12.07 127 ALA A O 1
ATOM 896 N N . PRO A 1 128 ? 24.597 105.068 23.107 1.00 11.23 128 PRO A N 1
ATOM 897 C CA . PRO A 1 128 ? 25.670 106.033 23.009 1.00 11.66 128 PRO A CA 1
ATOM 898 C C . PRO A 1 128 ? 26.796 105.621 23.928 1.00 12.41 128 PRO A C 1
ATOM 899 O O . PRO A 1 128 ? 26.568 104.912 24.904 1.00 12.35 128 PRO A O 1
ATOM 903 N N . THR A 1 129 ? 28.004 106.063 23.615 1.00 13.07 129 THR A N 1
ATOM 904 C CA . THR A 1 129 ? 29.161 105.656 24.392 1.00 13.97 129 THR A CA 1
ATOM 905 C C . THR A 1 129 ? 28.982 106.056 25.865 1.00 13.71 129 THR A C 1
ATOM 906 O O . THR A 1 129 ? 28.529 107.156 26.176 1.00 14.14 129 THR A O 1
ATOM 910 N N . GLY A 1 130 ? 29.309 105.126 26.762 1.00 14.65 130 GLY A N 1
ATOM 911 C CA . GLY A 1 130 ? 29.122 105.333 28.196 1.00 15.04 130 GLY A CA 1
ATOM 912 C C . GLY A 1 130 ? 27.798 104.865 28.777 1.00 15.34 130 GLY A C 1
ATOM 913 O O . GLY A 1 130 ? 27.600 104.936 29.997 1.00 16.68 130 GLY A O 1
ATOM 914 N N . TYR A 1 131 ? 26.888 104.413 27.914 1.00 14.52 131 TYR A N 1
ATOM 915 C CA . TYR A 1 131 ? 25.543 104.003 28.309 1.00 13.82 131 TYR A CA 1
ATOM 916 C C . TYR A 1 131 ? 25.182 102.657 27.706 1.00 14.20 131 TYR A C 1
ATOM 917 O O . TYR A 1 131 ? 25.907 102.117 26.880 1.00 14.69 131 TYR A O 1
ATOM 926 N N . THR A 1 132 ? 24.048 102.117 28.143 1.00 14.54 132 THR A N 1
ATOM 927 C CA . THR A 1 132 ? 23.459 100.941 27.530 1.00 15.11 132 THR A CA 1
ATOM 928 C C . THR A 1 132 ? 22.108 101.328 26.944 1.00 15.02 132 THR A C 1
ATOM 929 O O . THR A 1 132 ? 21.616 102.437 27.175 1.00 14.51 132 THR A O 1
ATOM 933 N N . SER A 1 133 ? 21.489 100.405 26.221 1.00 15.62 133 SER A N 1
ATOM 934 C CA . SER A 1 133 ? 20.162 100.663 25.666 1.00 15.99 133 SER A CA 1
ATOM 935 C C . SER A 1 133 ? 19.072 100.708 26.739 1.00 16.01 133 SER A C 1
ATOM 936 O O . SER A 1 133 ? 17.932 101.073 26.445 1.00 16.74 133 SER A O 1
ATOM 939 N N . THR A 1 134 ? 19.417 100.333 27.970 1.00 15.77 134 THR A N 1
ATOM 940 C CA . THR A 1 134 ? 18.518 100.496 29.108 1.00 15.83 134 THR A CA 1
ATOM 941 C C . THR A 1 134 ? 18.593 101.891 29.709 1.00 14.57 134 THR A C 1
ATOM 942 O O . THR A 1 134 ? 17.556 102.466 30.054 1.00 14.72 134 THR A O 1
ATOM 946 N N . THR A 1 135 ? 19.796 102.442 29.853 1.00 12.64 135 THR A N 1
ATOM 947 C CA . THR A 1 135 ? 19.943 103.755 30.483 1.00 12.06 135 THR A CA 1
ATOM 948 C C . THR A 1 135 ? 19.837 104.915 29.486 1.00 11.05 135 THR A C 1
ATOM 949 O O . THR A 1 135 ? 19.657 106.062 29.899 1.00 11.29 135 THR A O 1
ATOM 953 N N . ALA A 1 136 ? 19.931 104.605 28.195 1.00 10.33 136 ALA A N 1
ATOM 954 C CA . ALA A 1 136 ? 19.818 105.603 27.131 1.00 10.46 136 ALA A CA 1
ATOM 955 C C . ALA A 1 136 ? 18.750 105.172 26.137 1.00 10.52 136 ALA A C 1
ATOM 956 O O . ALA A 1 136 ? 18.838 104.083 25.558 1.00 11.65 136 ALA A O 1
ATOM 958 N N . ARG A 1 137 ? 17.769 106.037 25.923 1.00 8.82 137 ARG A N 1
ATOM 959 C CA . ARG A 1 137 ? 16.667 105.749 25.029 1.00 8.86 137 ARG A CA 1
ATOM 960 C C . ARG A 1 137 ? 16.786 106.499 23.711 1.00 8.17 137 ARG A C 1
ATOM 961 O O . ARG A 1 137 ? 16.829 107.721 23.689 1.00 8.23 137 ARG A O 1
ATOM 969 N N . LYS A 1 138 ? 16.808 105.741 22.620 1.00 8.72 138 LYS A N 1
ATOM 970 C CA . LYS A 1 138 ? 16.871 106.315 21.280 1.00 9.04 138 LYS A CA 1
ATOM 971 C C . LYS A 1 138 ? 15.523 106.928 20.936 1.00 8.89 138 LYS A C 1
ATOM 972 O O . LYS A 1 138 ? 14.501 106.211 20.894 1.00 10.08 138 LYS A O 1
ATOM 978 N N . VAL A 1 139 ? 15.514 108.240 20.708 1.00 8.19 139 VAL A N 1
ATOM 979 C CA . VAL A 1 139 ? 14.266 108.962 20.414 1.00 8.20 139 VAL A CA 1
ATOM 980 C C . VAL A 1 139 ? 14.216 109.634 19.035 1.00 7.42 139 VAL A C 1
ATOM 981 O O . VAL A 1 139 ? 13.178 110.157 18.648 1.00 7.72 139 VAL A O 1
ATOM 985 N N . GLY A 1 140 ? 15.318 109.634 18.305 1.00 6.60 140 GLY A N 1
ATOM 986 C CA . GLY A 1 140 ? 15.378 110.328 17.026 1.00 5.99 140 GLY A CA 1
ATOM 987 C C . GLY A 1 140 ? 16.782 110.329 16.468 1.00 6.23 140 GLY A C 1
ATOM 988 O O . GLY A 1 140 ? 17.614 109.520 16.867 1.00 6.26 140 GLY A O 1
ATOM 989 N N . GLY A 1 141 ? 17.036 111.238 15.534 1.00 6.22 141 GLY A N 1
ATOM 990 C CA . GLY A 1 141 ? 18.331 111.284 14.878 1.00 6.59 141 GLY A CA 1
ATOM 991 C C . GLY A 1 141 ? 18.369 112.328 13.787 1.00 6.81 141 GLY A C 1
ATOM 992 O O . GLY A 1 141 ? 17.425 113.092 13.620 1.00 6.63 141 GLY A O 1
ATOM 993 N N . PHE A 1 142 ? 19.498 112.372 13.076 1.00 7.07 142 PHE A N 1
ATOM 994 C CA . PHE A 1 142 ? 19.711 113.292 11.971 1.00 7.01 142 PHE A CA 1
ATOM 995 C C . PHE A 1 142 ? 20.829 112.785 11.083 1.00 6.71 142 PHE A C 1
ATOM 996 O O . PHE A 1 142 ? 21.586 111.890 11.468 1.00 6.58 142 PHE A O 1
ATOM 1004 N N . HIS A 1 143 ? 20.926 113.403 9.911 1.00 6.90 143 HIS A N 1
ATOM 1005 C CA . HIS A 1 143 ? 22.041 113.214 8.997 1.00 6.94 143 HIS A CA 1
ATOM 1006 C C . HIS A 1 143 ? 22.986 114.397 9.099 1.00 6.77 143 HIS A C 1
ATOM 1007 O O . HIS A 1 143 ? 22.564 115.552 8.980 1.00 7.09 143 HIS A O 1
ATOM 1014 N N . TYR A 1 144 ? 24.268 114.100 9.319 1.00 6.96 144 TYR A N 1
ATOM 1015 C CA . TYR A 1 144 ? 25.328 115.095 9.221 1.00 7.36 144 TYR A CA 1
ATOM 1016 C C . TYR A 1 144 ? 25.870 115.018 7.799 1.00 7.01 144 TYR A C 1
ATOM 1017 O O . TYR A 1 144 ? 26.614 114.105 7.439 1.00 7.80 144 TYR A O 1
ATOM 1026 N N . ALA A 1 145 ? 25.404 115.968 7.003 1.00 7.04 145 ALA A N 1
ATOM 1027 C CA . ALA A 1 145 ? 25.581 115.947 5.562 1.00 6.79 145 ALA A CA 1
ATOM 1028 C C . ALA A 1 145 ? 26.960 116.445 5.168 1.00 7.43 145 ALA A C 1
ATOM 1029 O O . ALA A 1 145 ? 27.591 117.195 5.914 1.00 7.62 145 ALA A O 1
ATOM 1031 N N . PRO A 1 146 ? 27.405 116.069 3.969 1.00 7.20 146 PRO A N 1
ATOM 1032 C CA . PRO A 1 146 ? 28.673 116.577 3.429 1.00 7.84 146 PRO A CA 1
ATOM 1033 C C . PRO A 1 146 ? 28.629 118.011 2.930 1.00 7.79 146 PRO A C 1
ATOM 1034 O O . PRO A 1 146 ? 29.668 118.545 2.531 1.00 9.02 146 PRO A O 1
ATOM 1038 N N . GLY A 1 147 ? 27.465 118.655 2.939 1.00 7.20 147 GLY A N 1
ATOM 1039 C CA . GLY A 1 147 ? 27.364 120.034 2.519 1.00 6.99 147 GLY A CA 1
ATOM 1040 C C . GLY A 1 147 ? 26.009 120.607 2.865 1.00 7.52 147 GLY A C 1
ATOM 1041 O O . GLY A 1 147 ? 25.117 119.869 3.314 1.00 8.50 147 GLY A O 1
ATOM 1042 N N . SER A 1 148 ? 25.856 121.909 2.686 1.00 7.11 148 SER A N 1
ATOM 1043 C CA . SER A 1 148 ? 24.623 122.598 3.04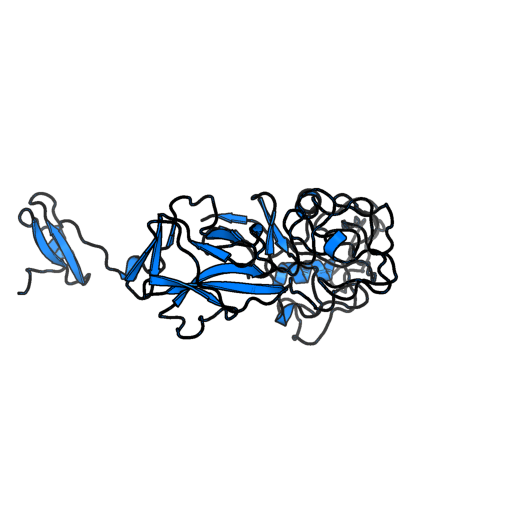4 1.00 7.39 148 SER A CA 1
ATOM 1044 C C . SER A 1 148 ? 23.469 122.264 2.128 1.00 7.52 148 SER A C 1
ATOM 1045 O O . SER A 1 148 ? 23.638 121.859 0.983 1.00 7.84 148 SER A O 1
ATOM 1048 N N . ASN A 1 149 ? 22.273 122.468 2.657 1.00 7.53 149 ASN A N 1
ATOM 1049 C CA . ASN A 1 149 ? 21.077 122.486 1.838 1.00 7.95 149 ASN A CA 1
ATOM 1050 C C . ASN A 1 149 ? 21.112 123.707 0.919 1.00 8.59 149 ASN A C 1
ATOM 1051 O O . ASN A 1 149 ? 21.762 124.715 1.239 1.00 9.97 149 ASN A O 1
ATOM 1056 N N . ALA A 1 150 ? 20.389 123.664 -0.195 1.00 8.22 150 ALA A N 1
ATOM 1057 C CA . ALA A 1 150 ? 20.346 124.808 -1.111 1.00 8.64 150 ALA A CA 1
ATOM 1058 C C . ALA A 1 150 ? 19.580 125.980 -0.517 1.00 9.07 150 ALA A C 1
ATOM 1059 O O . ALA A 1 150 ? 18.439 125.828 -0.091 1.00 9.86 150 ALA A O 1
ATOM 1061 N N . ALA A 1 151 ? 20.198 127.155 -0.516 1.00 9.79 151 ALA A N 1
ATOM 1062 C CA . ALA A 1 151 ? 19.554 128.372 -0.050 1.00 10.76 151 ALA A CA 1
ATOM 1063 C C . ALA A 1 151 ? 18.614 128.990 -1.073 1.00 10.57 151 ALA A C 1
ATOM 1064 O O . ALA A 1 151 ? 17.732 129.788 -0.722 1.00 11.78 151 ALA A O 1
ATOM 1066 N N . ALA A 1 152 ? 18.827 128.669 -2.344 1.00 9.96 152 ALA A N 1
ATOM 1067 C CA . ALA A 1 152 ? 18.016 129.201 -3.425 1.00 9.95 152 ALA A CA 1
ATOM 1068 C C . ALA A 1 152 ? 17.865 128.132 -4.515 1.00 9.79 152 ALA A C 1
ATOM 1069 O O . ALA A 1 152 ? 17.376 127.049 -4.213 1.00 10.05 152 ALA A O 1
ATOM 1071 N N . GLN A 1 153 ? 18.241 128.404 -5.757 1.00 9.27 153 GLN A N 1
ATOM 1072 C CA . GLN A 1 153 ? 18.189 127.386 -6.814 1.00 8.89 153 GLN A CA 1
ATOM 1073 C C . GLN A 1 153 ? 19.543 127.275 -7.515 1.00 8.40 153 GLN A C 1
ATOM 1074 O O . GLN A 1 153 ? 19.641 127.280 -8.740 1.00 9.04 153 GLN A O 1
ATOM 1080 N N . ALA A 1 154 ? 20.587 127.173 -6.699 1.00 7.54 154 ALA A N 1
ATOM 1081 C CA . ALA A 1 154 ? 21.950 127.029 -7.173 1.00 7.72 154 ALA A CA 1
ATOM 1082 C C . ALA A 1 154 ? 22.741 125.986 -6.390 1.00 7.52 154 ALA A C 1
ATOM 1083 O O . ALA A 1 154 ? 23.975 126.063 -6.274 1.00 8.30 154 ALA A O 1
ATOM 1085 N N . GLY A 1 155 ? 22.049 124.975 -5.873 1.00 7.17 155 GLY A N 1
ATOM 1086 C CA . GLY A 1 155 ? 22.681 123.947 -5.086 1.00 7.33 155 GLY A CA 1
ATOM 1087 C C . GLY A 1 155 ? 23.175 124.415 -3.728 1.00 7.06 155 GLY A C 1
ATOM 1088 O O . GLY A 1 155 ? 22.812 125.486 -3.242 1.00 7.07 155 GLY A O 1
ATOM 1089 N N . GLY A 1 156 ? 24.018 123.590 -3.121 1.00 7.06 156 GLY A N 1
ATOM 1090 C CA . GLY A 1 156 ? 24.541 123.828 -1.786 1.00 7.72 156 GLY A CA 1
ATOM 1091 C C . GLY A 1 156 ? 26.047 123.903 -1.787 1.00 8.04 156 GLY A C 1
ATOM 1092 O O . GLY A 1 156 ? 26.674 123.947 -2.856 1.00 8.58 156 GLY A O 1
ATOM 1093 N N . ASN A 1 157 ? 26.625 123.926 -0.593 1.00 7.72 157 ASN A N 1
ATOM 1094 C CA . ASN A 1 157 ? 28.080 124.019 -0.445 1.00 7.66 157 ASN A CA 1
ATOM 1095 C C . ASN A 1 157 ? 28.685 122.683 -0.026 1.00 7.72 157 ASN A C 1
ATOM 1096 O O . ASN A 1 157 ? 28.035 121.649 -0.142 1.00 7.58 157 ASN A O 1
ATOM 1101 N N . THR A 1 158 ? 29.950 122.671 0.385 1.00 7.71 158 THR A N 1
ATOM 1102 C CA . THR A 1 158 ? 30.630 121.443 0.786 1.00 8.23 158 THR A CA 1
ATOM 1103 C C . THR A 1 158 ? 31.112 121.510 2.234 1.00 8.64 158 THR A C 1
ATOM 1104 O O . THR A 1 158 ? 32.087 120.851 2.623 1.00 9.65 158 THR A O 1
ATOM 1108 N N . THR A 1 159 ? 30.411 122.309 3.027 1.00 8.28 159 THR A N 1
ATOM 1109 C CA . THR A 1 159 ? 30.692 122.445 4.445 1.00 8.32 159 THR A CA 1
ATOM 1110 C C . THR A 1 159 ? 29.791 121.464 5.191 1.00 8.27 159 THR A C 1
ATOM 1111 O O . THR A 1 159 ? 28.573 121.644 5.223 1.00 8.72 159 THR A O 1
ATOM 1115 N N . ALA A 1 160 ? 30.386 120.452 5.790 1.00 8.46 160 ALA A N 1
ATOM 1116 C CA . ALA A 1 160 ? 29.611 119.417 6.468 1.00 7.98 160 ALA A CA 1
ATOM 1117 C C . ALA A 1 160 ? 28.809 120.045 7.592 1.00 8.27 160 ALA A C 1
ATOM 1118 O O . ALA A 1 160 ? 29.285 120.921 8.318 1.00 8.57 160 ALA A O 1
ATOM 1120 N N . GLN A 1 161 ? 27.566 119.600 7.740 1.00 7.71 161 GLN A N 1
ATOM 1121 C CA . GLN A 1 161 ? 26.675 120.221 8.697 1.00 7.56 161 GLN A CA 1
ATOM 1122 C C . GLN A 1 161 ? 25.407 119.396 8.841 1.00 7.79 161 GLN A C 1
ATOM 1123 O O . GLN A 1 161 ? 25.051 118.603 7.958 1.00 8.32 161 GLN A O 1
ATOM 1129 N N . ILE A 1 162 ? 24.733 119.581 9.967 1.00 7.72 162 ILE A N 1
ATOM 1130 C CA . ILE A 1 162 ? 23.443 118.935 10.216 1.00 7.69 162 ILE A CA 1
ATOM 1131 C C . ILE A 1 162 ? 22.441 119.434 9.189 1.00 7.48 162 ILE A C 1
ATOM 1132 O O . ILE A 1 162 ? 22.274 120.630 8.989 1.00 8.17 162 ILE A O 1
ATOM 1137 N N . ASN A 1 163 ? 21.761 118.501 8.520 1.00 7.54 163 ASN A N 1
ATOM 1138 C CA . ASN A 1 163 ? 20.660 118.852 7.633 1.00 6.88 163 ASN A CA 1
ATOM 1139 C C . ASN A 1 163 ? 19.392 118.962 8.483 1.00 7.00 163 ASN A C 1
ATOM 1140 O O . ASN A 1 163 ? 18.888 117.942 8.962 1.00 7.08 163 ASN A O 1
ATOM 1145 N N . GLU A 1 164 ? 18.886 120.174 8.691 1.00 7.98 164 GLU A N 1
ATOM 1146 C CA . GLU A 1 164 ? 17.727 120.376 9.584 1.00 8.61 164 GLU A CA 1
ATOM 1147 C C . GLU A 1 164 ? 16.522 119.530 9.183 1.00 7.91 164 GLU A C 1
ATOM 1148 O O . GLU A 1 164 ? 15.747 119.102 10.048 1.00 7.56 164 GLU A O 1
ATOM 1154 N N . TYR A 1 165 ? 16.352 119.296 7.887 1.00 6.49 165 TYR A N 1
ATOM 1155 C CA . TYR A 1 165 ? 15.185 118.561 7.400 1.00 6.40 165 TYR A CA 1
ATOM 1156 C C . TYR A 1 165 ? 15.321 117.061 7.576 1.00 6.16 165 TYR A C 1
ATOM 1157 O O . TYR A 1 165 ? 14.351 116.323 7.396 1.00 6.10 165 TYR A O 1
ATOM 1166 N N . SER A 1 166 ? 16.515 116.603 7.944 1.00 5.85 166 SER A N 1
ATOM 1167 C CA . SER A 1 166 ? 16.771 115.183 8.227 1.00 5.77 166 SER A CA 1
ATOM 1168 C C . SER A 1 166 ? 16.520 114.807 9.681 1.00 6.00 166 SER A C 1
ATOM 1169 O O . SER A 1 166 ? 16.623 113.638 10.043 1.00 6.91 166 SER A O 1
ATOM 1172 N N . LEU A 1 167 ? 16.212 115.800 10.516 1.00 6.03 167 LEU A N 1
ATOM 1173 C CA . LEU A 1 167 ? 15.856 115.542 11.903 1.00 6.28 167 LEU A CA 1
ATOM 1174 C C . LEU A 1 167 ? 14.565 114.744 11.956 1.00 6.02 167 LEU A C 1
ATOM 1175 O O . LEU A 1 167 ? 13.564 115.151 11.390 1.00 6.63 167 LEU A O 1
ATOM 1180 N N . TRP A 1 168 ? 14.590 113.629 12.682 1.00 5.59 168 TRP A N 1
ATOM 1181 C CA . TRP A 1 168 ? 13.410 112.767 12.862 1.00 5.58 168 TRP A CA 1
ATOM 1182 C C . TRP A 1 168 ? 13.307 112.416 14.336 1.00 5.85 168 TRP A C 1
ATOM 1183 O O . TRP A 1 168 ? 14.313 112.402 15.063 1.00 5.96 168 TRP A O 1
ATOM 1194 N N . ASP A 1 169 ? 12.093 112.123 14.802 1.00 5.49 169 ASP A N 1
ATOM 1195 C CA . ASP A 1 169 ? 11.933 111.531 16.122 1.00 5.96 169 ASP A CA 1
ATOM 1196 C C . ASP A 1 169 ? 10.936 110.394 16.015 1.00 6.17 169 ASP A C 1
ATOM 1197 O O . ASP A 1 169 ? 10.313 110.188 14.968 1.00 6.06 169 ASP A O 1
ATOM 1202 N N . ILE A 1 170 ? 10.788 109.642 17.090 1.00 6.78 170 ILE A N 1
ATOM 1203 C CA . ILE A 1 170 ? 9.982 108.424 17.035 1.00 7.17 170 ILE A CA 1
ATOM 1204 C C . ILE A 1 170 ? 8.499 108.683 16.738 1.00 7.12 170 ILE A C 1
ATOM 1205 O O . ILE A 1 170 ? 7.786 107.740 16.412 1.00 7.19 170 ILE A O 1
ATOM 1210 N N . LYS A 1 171 ? 8.058 109.940 16.811 1.00 7.12 171 LYS A N 1
ATOM 1211 C CA . LYS A 1 171 ? 6.694 110.320 16.431 1.00 6.70 171 LYS A CA 1
ATOM 1212 C C . LYS A 1 171 ? 6.612 111.329 15.278 1.00 6.86 171 LYS A C 1
ATOM 1213 O O . LYS A 1 171 ? 5.563 111.903 15.040 1.00 6.21 171 LYS A O 1
ATOM 1219 N N . PHE A 1 172 ? 7.698 111.491 14.528 1.00 5.90 172 PHE A N 1
ATOM 1220 C CA . PHE A 1 172 ? 7.782 112.449 13.393 1.00 5.86 172 PHE A CA 1
ATOM 1221 C C . PHE A 1 172 ? 8.898 111.960 12.490 1.00 6.16 172 PHE A C 1
ATOM 1222 O O . PHE A 1 172 ? 10.068 112.230 12.739 1.00 6.10 172 PHE A O 1
ATOM 1230 N N . ARG A 1 173 ? 8.555 111.190 11.459 1.00 5.76 173 ARG A N 1
ATOM 1231 C CA . ARG A 1 173 ? 9.552 110.305 10.854 1.00 6.03 173 ARG A CA 1
ATOM 1232 C C . ARG A 1 173 ? 9.097 109.699 9.543 1.00 6.34 173 ARG A C 1
ATOM 1233 O O . ARG A 1 173 ? 7.905 109.668 9.253 1.00 6.29 173 ARG A O 1
ATOM 1241 N N . PRO A 1 174 ? 10.044 109.180 8.759 1.00 6.26 174 PRO A N 1
ATOM 1242 C CA . PRO A 1 174 ? 9.654 108.407 7.576 1.00 7.13 174 PRO A CA 1
ATOM 1243 C C . PRO A 1 174 ? 8.839 107.168 7.884 1.00 7.61 174 PRO A C 1
ATOM 1244 O O . PRO A 1 174 ? 9.150 106.451 8.839 1.00 7.65 174 PRO A O 1
ATOM 1248 N N . ALA A 1 175 ? 7.834 106.913 7.052 1.00 7.38 175 ALA A N 1
ATOM 1249 C CA . ALA A 1 175 ? 7.124 105.626 7.043 1.00 8.70 175 ALA A CA 1
ATOM 1250 C C . ALA A 1 175 ? 7.878 104.693 6.124 1.00 9.63 175 ALA A C 1
ATOM 1251 O O . ALA A 1 175 ? 7.390 104.358 5.029 1.00 11.26 175 ALA A O 1
ATOM 1253 N N . ALA A 1 176 ? 9.110 104.402 6.497 1.00 9.82 176 ALA A N 1
ATOM 1254 C CA . ALA A 1 176 ? 9.968 103.410 5.856 1.00 9.73 176 ALA A CA 1
ATOM 1255 C C . ALA A 1 176 ? 10.520 102.548 6.952 1.00 9.65 176 ALA A C 1
ATOM 1256 O O . ALA A 1 176 ? 10.418 102.872 8.128 1.00 10.00 176 ALA A O 1
ATOM 1258 N N . LEU A 1 177 ? 11.134 101.436 6.574 1.00 9.71 177 LEU A N 1
ATOM 1259 C CA . LEU A 1 177 ? 11.557 100.472 7.573 1.00 10.15 177 LEU A CA 1
ATOM 1260 C C . LEU A 1 177 ? 12.722 100.970 8.426 1.00 10.84 177 LEU A C 1
ATOM 1261 O O . LEU A 1 177 ? 12.893 100.505 9.543 1.00 13.31 177 LEU A O 1
ATOM 1266 N N . ASP A 1 178 ? 13.480 101.935 7.922 1.00 9.74 178 ASP A N 1
ATOM 1267 C CA . ASP A 1 178 ? 14.582 102.566 8.670 1.00 9.36 178 ASP A CA 1
ATOM 1268 C C . ASP A 1 178 ? 14.603 104.033 8.272 1.00 9.02 178 ASP A C 1
ATOM 1269 O O . ASP A 1 178 ? 14.482 104.340 7.087 1.00 8.70 178 ASP A O 1
ATOM 1274 N N . PRO A 1 179 ? 14.751 104.957 9.238 1.00 7.76 179 PRO A N 1
ATOM 1275 C CA . PRO A 1 179 ? 14.725 106.383 8.913 1.00 8.39 179 PRO A CA 1
ATOM 1276 C C . PRO A 1 179 ? 16.040 106.987 8.426 1.00 8.34 179 PRO A C 1
ATOM 1277 O O . PRO A 1 179 ? 16.053 108.130 7.959 1.00 9.03 179 PRO A O 1
ATOM 1281 N N . ARG A 1 180 ? 17.135 106.250 8.531 1.00 8.58 180 ARG A N 1
ATOM 1282 C CA . ARG A 1 180 ? 18.448 106.822 8.299 1.00 8.10 180 ARG A CA 1
ATOM 1283 C C . ARG A 1 180 ? 18.627 107.248 6.850 1.00 8.04 180 ARG A C 1
ATOM 1284 O O . ARG A 1 180 ? 18.156 106.596 5.924 1.00 8.87 180 ARG A O 1
ATOM 1292 N N . GLY A 1 181 ? 19.314 108.362 6.666 1.00 7.29 181 GLY A N 1
ATOM 1293 C CA . GLY A 1 181 ? 19.661 108.837 5.343 1.00 7.26 181 GLY A CA 1
ATOM 1294 C C . GLY A 1 181 ? 18.522 109.474 4.571 1.00 6.51 181 GLY A C 1
ATOM 1295 O O . GLY A 1 181 ? 18.623 109.595 3.346 1.00 6.87 181 GLY A O 1
ATOM 1296 N N . MET A 1 182 ? 17.446 109.869 5.256 1.00 6.30 182 MET A N 1
ATOM 1297 C CA . MET A 1 182 ? 16.301 110.505 4.609 1.00 6.24 182 MET A CA 1
ATOM 1298 C C . MET A 1 182 ? 16.092 111.933 5.076 1.00 6.04 182 MET A C 1
ATOM 1299 O O . MET A 1 182 ? 16.512 112.330 6.178 1.00 6.79 182 MET A O 1
ATOM 1304 N N . THR A 1 183 ? 15.398 112.693 4.239 1.00 5.46 183 THR A N 1
ATOM 1305 C CA . THR A 1 183 ? 15.078 114.072 4.537 1.00 5.63 183 THR A CA 1
ATOM 1306 C C . THR A 1 183 ? 13.612 114.395 4.221 1.00 5.89 183 THR A C 1
ATOM 1307 O O . THR A 1 183 ? 13.020 113.848 3.297 1.00 5.88 183 THR A O 1
ATOM 1311 N N . LEU A 1 184 ? 13.046 115.295 5.011 1.00 5.79 184 LEU A N 1
ATOM 1312 C CA . LEU A 1 184 ? 11.642 115.659 4.885 1.00 5.78 184 LEU A CA 1
ATOM 1313 C C . LEU A 1 184 ? 11.503 116.805 3.907 1.00 5.81 184 LEU A C 1
ATOM 1314 O O . LEU A 1 184 ? 12.047 117.881 4.113 1.00 5.70 184 LEU A O 1
ATOM 1319 N N . VAL A 1 185 ? 10.740 116.558 2.858 1.00 5.53 185 VAL A N 1
ATOM 1320 C CA . VAL A 1 185 ? 10.520 117.491 1.762 1.00 5.46 185 VAL A CA 1
ATOM 1321 C C . VAL A 1 185 ? 9.227 118.265 1.963 1.00 5.65 185 VAL A C 1
ATOM 1322 O O . VAL A 1 185 ? 8.136 117.698 1.929 1.00 6.03 185 VAL A O 1
ATOM 1326 N N . ALA A 1 186 ? 9.358 119.569 2.194 1.00 6.09 186 ALA A N 1
ATOM 1327 C CA . ALA A 1 186 ? 8.224 120.487 2.334 1.00 6.19 186 ALA A CA 1
ATOM 1328 C C . ALA A 1 186 ? 7.243 120.096 3.431 1.00 6.82 186 ALA A C 1
ATOM 1329 O O . ALA A 1 186 ? 6.071 120.481 3.389 1.00 6.86 186 ALA A O 1
ATOM 1331 N N . GLY A 1 187 ? 7.711 119.321 4.412 1.00 6.40 187 GLY A N 1
ATOM 1332 C CA . GLY A 1 187 ? 6.861 118.801 5.481 1.00 6.83 187 GLY A CA 1
ATOM 1333 C C . GLY A 1 187 ? 5.886 117.728 5.053 1.00 6.65 187 GLY A C 1
ATOM 1334 O O . GLY A 1 187 ? 5.023 117.327 5.842 1.00 7.27 187 GLY A O 1
ATOM 1335 N N . ALA A 1 188 ? 6.039 117.230 3.826 1.00 6.07 188 ALA A N 1
ATOM 1336 C CA . ALA A 1 188 ? 5.012 116.414 3.155 1.00 6.01 188 ALA A CA 1
ATOM 1337 C C . ALA A 1 188 ? 5.315 114.918 3.010 1.00 5.98 188 ALA A 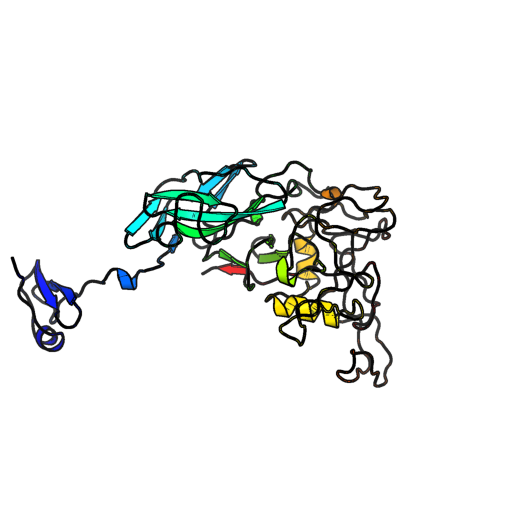C 1
ATOM 1338 O O . ALA A 1 188 ? 4.411 114.098 3.103 1.00 7.32 188 ALA A O 1
ATOM 1340 N N . PHE A 1 189 ? 6.556 114.579 2.690 1.00 5.49 189 PHE A N 1
ATOM 1341 C CA . PHE A 1 189 ? 6.987 113.206 2.488 1.00 4.76 189 PHE A CA 1
ATOM 1342 C C . PHE A 1 189 ? 8.511 113.183 2.617 1.00 4.76 189 PHE A C 1
ATOM 1343 O O . PHE A 1 189 ? 9.137 114.239 2.584 1.00 5.56 189 PHE A O 1
ATOM 1351 N N . TRP A 1 190 ? 9.098 111.998 2.742 1.00 4.45 190 TRP A N 1
ATOM 1352 C CA . TRP A 1 190 ? 10.558 111.864 2.896 1.00 4.90 190 TRP A CA 1
ATOM 1353 C C . TRP A 1 190 ? 11.203 111.315 1.630 1.00 5.80 190 TRP A C 1
ATOM 1354 O O . TRP A 1 190 ? 10.624 110.486 0.925 1.00 5.34 190 TRP A O 1
ATOM 1365 N N . ALA A 1 191 ? 12.418 111.783 1.355 1.00 5.53 191 ALA A N 1
ATOM 1366 C CA . ALA A 1 191 ? 13.207 111.312 0.227 1.00 5.67 191 ALA A CA 1
ATOM 1367 C C . ALA A 1 191 ? 14.557 110.852 0.717 1.00 5.33 191 ALA A C 1
ATOM 1368 O O . ALA A 1 191 ? 15.123 111.450 1.637 1.00 5.36 191 ALA A O 1
ATOM 1370 N N . ASP A 1 192 ? 15.104 109.851 0.043 1.00 5.24 192 ASP A N 1
ATOM 1371 C CA . ASP A 1 192 ? 16.473 109.444 0.267 1.00 5.36 192 ASP A CA 1
ATOM 1372 C C . ASP A 1 192 ? 17.410 110.571 -0.122 1.00 5.38 192 ASP A C 1
ATOM 1373 O O . ASP A 1 192 ? 17.319 111.109 -1.215 1.00 6.24 192 ASP A O 1
ATOM 1378 N N . ILE A 1 193 ? 18.330 110.894 0.774 1.00 5.44 193 ILE A N 1
ATOM 1379 C CA . ILE A 1 193 ? 19.342 111.900 0.510 1.00 5.63 193 ILE A CA 1
ATOM 1380 C C . ILE A 1 193 ? 20.262 111.450 -0.632 1.00 5.64 193 ILE A C 1
ATOM 1381 O O . ILE A 1 193 ? 20.656 112.273 -1.461 1.00 5.55 193 ILE A O 1
ATOM 1386 N N . TYR A 1 194 ? 20.549 110.153 -0.692 1.00 5.50 194 TYR A N 1
ATOM 1387 C CA . TYR A 1 194 ? 21.472 109.595 -1.689 1.00 5.68 194 TYR A CA 1
ATOM 1388 C C . TYR A 1 194 ? 20.787 108.640 -2.656 1.00 5.92 194 TYR A C 1
ATOM 1389 O O . TYR A 1 194 ? 19.861 107.917 -2.280 1.00 6.92 194 TYR A O 1
ATOM 1398 N N . LEU A 1 195 ? 21.271 108.626 -3.893 1.00 5.89 195 LEU A N 1
ATOM 1399 C CA . LEU A 1 195 ? 20.888 107.617 -4.874 1.00 6.08 195 LEU A CA 1
ATOM 1400 C C . LEU A 1 195 ? 21.184 106.220 -4.358 1.00 6.00 195 LEU A C 1
ATOM 1401 O O . LEU A 1 195 ? 22.131 106.000 -3.607 1.00 6.00 195 LEU A O 1
ATOM 1406 N N . LEU A 1 196 ? 20.375 105.258 -4.784 1.00 6.25 196 LEU A N 1
ATOM 1407 C CA . LEU A 1 196 ? 20.513 103.892 -4.349 1.00 6.49 196 LEU A CA 1
ATOM 1408 C C . LEU A 1 196 ? 21.882 103.330 -4.662 1.00 6.41 196 LEU A C 1
ATOM 1409 O O . LEU A 1 196 ? 22.345 103.455 -5.791 1.00 6.11 196 LEU A O 1
ATOM 1414 N N . GLY A 1 197 ? 22.478 102.671 -3.675 1.00 6.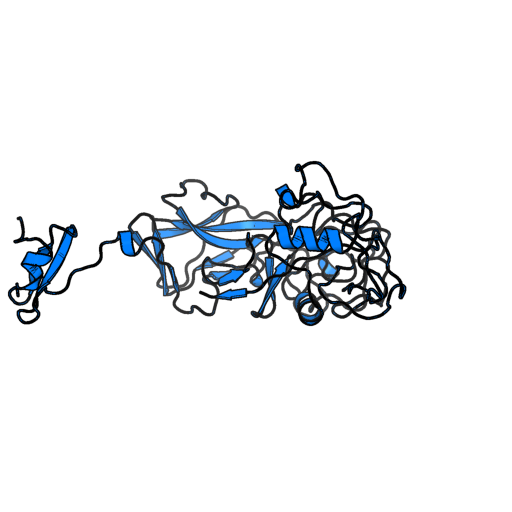02 197 GLY A N 1
ATOM 1415 C CA . GLY A 1 197 ? 23.753 101.996 -3.865 1.00 6.91 197 GLY A CA 1
ATOM 1416 C C . GLY A 1 197 ? 23.604 100.524 -4.172 1.00 7.19 197 GLY A C 1
ATOM 1417 O O . GLY A 1 197 ? 22.603 99.899 -3.837 1.00 8.12 197 GLY A O 1
ATOM 1418 N N . VAL A 1 198 ? 24.646 99.962 -4.772 1.00 7.86 198 VAL A N 1
ATOM 1419 C CA . VAL A 1 198 ? 24.709 98.540 -5.039 1.00 8.32 198 VAL A CA 1
ATOM 1420 C C . VAL A 1 198 ? 24.537 97.725 -3.750 1.00 8.20 198 VAL A C 1
ATOM 1421 O O . VAL A 1 198 ? 23.776 96.741 -3.716 1.00 9.00 198 VAL A O 1
ATOM 1425 N N . ASN A 1 199 ? 25.236 98.130 -2.694 1.00 8.71 199 ASN A N 1
ATOM 1426 C CA . ASN A 1 199 ? 25.284 97.368 -1.444 1.00 9.41 199 ASN A CA 1
ATOM 1427 C C . ASN A 1 199 ? 24.212 97.795 -0.438 1.00 9.12 199 ASN A C 1
ATOM 1428 O O . ASN A 1 199 ? 24.458 97.942 0.750 1.00 8.39 199 ASN A O 1
ATOM 1433 N N . HIS A 1 200 ? 22.990 97.950 -0.921 1.00 8.45 200 HIS A N 1
ATOM 1434 C CA . HIS A 1 200 ? 21.901 98.465 -0.104 1.00 8.25 200 HIS A CA 1
ATOM 1435 C C . HIS A 1 200 ? 21.447 97.517 1.000 1.00 8.77 200 HIS A C 1
ATOM 1436 O O . HIS A 1 200 ? 20.795 97.950 1.944 1.00 9.25 200 HIS A O 1
ATOM 1443 N N . LEU A 1 201 ? 21.776 96.230 0.898 1.00 9.83 201 LEU A N 1
ATOM 1444 C CA . LEU A 1 201 ? 21.386 95.292 1.961 1.00 10.96 201 LEU A CA 1
ATOM 1445 C C . LEU A 1 201 ? 22.148 95.571 3.231 1.00 12.16 201 LEU A C 1
ATOM 1446 O O . LEU A 1 201 ? 21.573 95.512 4.322 1.00 14.56 201 LEU A O 1
ATOM 1451 N N . THR A 1 202 ? 23.427 95.894 3.086 1.00 12.26 202 THR A N 1
ATOM 1452 C CA . THR A 1 202 ? 24.276 96.224 4.218 1.00 13.23 202 THR A CA 1
ATOM 1453 C C . THR A 1 202 ? 24.182 97.705 4.596 1.00 12.21 202 THR A C 1
ATOM 1454 O O . THR A 1 202 ? 24.261 98.045 5.770 1.00 13.19 202 THR A O 1
ATOM 1458 N N . ASP A 1 203 ? 24.008 98.582 3.606 1.00 10.98 203 ASP A N 1
ATOM 1459 C CA . ASP A 1 203 ? 24.104 100.031 3.815 1.00 9.98 203 ASP A CA 1
ATOM 1460 C C . ASP A 1 203 ? 22.758 100.755 3.968 1.00 9.50 203 ASP A C 1
ATOM 1461 O O . ASP A 1 203 ? 22.721 101.944 4.321 1.00 10.40 203 ASP A O 1
ATOM 1466 N N . GLY A 1 204 ? 21.654 100.077 3.667 1.00 8.35 204 GLY A N 1
ATOM 1467 C CA . GLY A 1 204 ? 20.381 100.757 3.433 1.00 7.95 204 GLY A CA 1
ATOM 1468 C C . GLY A 1 204 ? 20.426 101.400 2.058 1.00 7.89 204 GLY A C 1
ATOM 1469 O O . GLY A 1 204 ? 21.445 101.340 1.363 1.00 7.45 204 GLY A O 1
ATOM 1470 N N . THR A 1 205 ? 19.316 101.999 1.644 1.00 7.00 205 THR A N 1
ATOM 1471 C CA . THR A 1 205 ? 19.244 102.563 0.292 1.00 7.41 205 THR A CA 1
ATOM 1472 C C . THR A 1 205 ? 19.972 103.891 0.141 1.00 7.57 205 THR A C 1
ATOM 1473 O O . THR A 1 205 ? 20.259 104.296 -0.986 1.00 8.36 205 THR A O 1
ATOM 1477 N N . SER A 1 206 ? 20.267 104.561 1.248 1.00 7.36 206 SER A N 1
ATOM 1478 C CA . SER A 1 206 ? 20.760 105.939 1.200 1.00 6.75 206 SER A CA 1
ATOM 1479 C C . SER A 1 206 ? 21.994 106.104 2.078 1.00 7.56 206 SER A C 1
ATOM 1480 O O . SER A 1 206 ? 21.900 106.248 3.296 1.00 8.04 206 SER A O 1
ATOM 1483 N N . LYS A 1 207 ? 23.150 106.078 1.439 1.00 7.35 207 LYS A N 1
ATOM 1484 C CA . LYS A 1 207 ? 24.421 106.098 2.137 1.00 8.50 207 LYS A CA 1
ATOM 1485 C C . LYS A 1 207 ? 25.417 106.911 1.320 1.00 7.70 207 LYS A C 1
ATOM 1486 O O . LYS A 1 207 ? 25.439 106.833 0.096 1.00 6.96 207 LYS A O 1
ATOM 1492 N N . TYR A 1 208 ? 26.232 107.674 2.038 1.00 7.65 208 TYR A N 1
ATOM 1493 C CA . TYR A 1 208 ? 27.267 108.529 1.464 1.00 7.54 208 TYR A CA 1
ATOM 1494 C C . TYR A 1 208 ? 28.495 107.732 1.064 1.00 7.80 208 TYR A C 1
ATOM 1495 O O . TYR A 1 208 ? 28.896 106.817 1.774 1.00 8.37 208 TYR A O 1
ATOM 1504 N N . ASN A 1 209 ? 29.113 108.125 -0.056 1.00 7.48 209 ASN A N 1
ATOM 1505 C CA . ASN A 1 209 ? 30.406 107.579 -0.519 1.00 8.21 209 ASN A CA 1
ATOM 1506 C C . ASN A 1 209 ? 30.349 106.080 -0.803 1.00 8.31 209 ASN A C 1
ATOM 1507 O O . ASN A 1 209 ? 31.270 105.320 -0.450 1.00 9.72 209 ASN A O 1
ATOM 1512 N N . VAL A 1 210 ? 29.278 105.659 -1.466 1.00 7.81 210 VAL A N 1
ATOM 1513 C CA . VAL A 1 210 ? 29.140 104.275 -1.932 1.00 7.60 210 VAL A CA 1
ATOM 1514 C C . VAL A 1 210 ? 28.887 104.226 -3.428 1.00 7.31 210 VAL A C 1
ATOM 1515 O O . VAL A 1 210 ? 28.459 105.208 -4.030 1.00 7.42 210 VAL A O 1
ATOM 1519 N N . THR A 1 211 ? 29.137 103.063 -4.017 1.00 7.68 211 THR A N 1
ATOM 1520 C CA . THR A 1 211 ? 28.937 102.873 -5.444 1.00 7.93 211 THR A CA 1
ATOM 1521 C C . THR A 1 211 ? 27.456 102.919 -5.777 1.00 8.02 211 THR A C 1
ATOM 1522 O O . THR A 1 211 ? 26.652 102.192 -5.179 1.00 8.72 211 THR A O 1
ATOM 1526 N N . ILE A 1 212 ? 27.127 103.761 -6.747 1.00 7.54 212 ILE A N 1
ATOM 1527 C CA . ILE A 1 212 ? 25.753 103.970 -7.207 1.00 7.34 212 ILE A CA 1
ATOM 1528 C C . ILE A 1 212 ? 25.308 102.792 -8.079 1.00 7.44 212 ILE A C 1
ATOM 1529 O O . ILE A 1 212 ? 26.048 102.313 -8.951 1.00 8.36 212 ILE A O 1
ATOM 1534 N N . ALA A 1 213 ? 24.085 102.323 -7.851 1.00 6.99 213 ALA A N 1
ATOM 1535 C CA . ALA A 1 213 ? 23.498 101.271 -8.666 1.00 7.76 213 ALA A CA 1
ATOM 1536 C C . ALA A 1 213 ? 22.899 101.816 -9.959 1.00 7.53 213 ALA A C 1
ATOM 1537 O O . ALA A 1 213 ? 22.242 102.863 -9.974 1.00 8.52 213 ALA A O 1
ATOM 1539 N N . ASP A 1 214 ? 23.122 101.083 -11.049 1.00 8.01 214 ASP A N 1
ATOM 1540 C CA . ASP A 1 214 ? 22.616 101.463 -12.367 1.00 8.25 214 ASP A CA 1
ATOM 1541 C C . ASP A 1 214 ? 22.643 100.238 -13.266 1.00 9.17 214 ASP A C 1
ATOM 1542 O O . ASP A 1 214 ? 22.901 99.144 -12.793 1.00 9.28 214 ASP A O 1
ATOM 1547 N N . GLY A 1 215 ? 22.358 100.405 -14.552 1.00 9.51 215 GLY A N 1
ATOM 1548 C CA . GLY A 1 215 ? 22.307 99.260 -15.455 1.00 10.48 215 GLY A CA 1
ATOM 1549 C C . GLY A 1 215 ? 23.599 98.479 -15.603 1.00 11.89 215 GLY A C 1
ATOM 1550 O O . GLY A 1 215 ? 23.575 97.272 -15.907 1.00 12.94 215 GLY A O 1
ATOM 1551 N N . SER A 1 216 ? 24.724 99.152 -15.371 1.00 12.40 216 SER A N 1
ATOM 1552 C CA . SER A 1 216 ? 26.043 98.506 -15.454 1.00 13.35 216 SER A CA 1
ATOM 1553 C C . SER A 1 216 ? 26.672 98.179 -14.108 1.00 13.38 216 SER A C 1
ATOM 1554 O O . SER A 1 216 ? 27.779 97.624 -14.041 1.00 16.03 216 SER A O 1
ATOM 1557 N N . ALA A 1 217 ? 25.993 98.541 -13.033 1.00 12.91 217 ALA A N 1
ATOM 1558 C CA . ALA A 1 217 ? 26.391 98.173 -11.679 1.00 12.14 217 ALA A CA 1
ATOM 1559 C C . ALA A 1 217 ? 25.091 97.870 -10.962 1.00 11.31 217 ALA A C 1
ATOM 1560 O O . ALA A 1 217 ? 24.581 98.692 -10.205 1.00 11.21 217 ALA A O 1
ATOM 1562 N N . SER A 1 218 ? 24.528 96.698 -11.230 1.00 10.79 218 SER A N 1
ATOM 1563 C CA . SER A 1 218 ? 23.184 96.403 -10.736 1.00 11.13 218 SER A CA 1
ATOM 1564 C C . SER A 1 218 ? 23.188 96.245 -9.225 1.00 10.51 218 SER A C 1
ATOM 1565 O O . SER A 1 218 ? 24.210 95.863 -8.635 1.00 10.65 218 SER A O 1
ATOM 1568 N N . PRO A 1 219 ? 22.045 96.539 -8.581 1.00 9.64 219 PRO A N 1
ATOM 1569 C CA . PRO A 1 219 ? 21.976 96.382 -7.136 1.00 10.08 219 PRO A CA 1
ATOM 1570 C C . PRO A 1 219 ? 22.032 94.925 -6.701 1.00 9.74 219 PRO A C 1
ATOM 1571 O O . PRO A 1 219 ? 21.674 94.027 -7.467 1.00 9.77 219 PRO A O 1
ATOM 1575 N N . LYS A 1 220 ? 22.465 94.688 -5.468 1.00 9.79 220 LYS A N 1
ATOM 1576 C CA . LYS A 1 220 ? 22.295 93.363 -4.877 1.00 10.15 220 LYS A CA 1
ATOM 1577 C C . LYS A 1 220 ? 20.834 92.915 -4.963 1.00 9.84 220 LYS A C 1
ATOM 1578 O O . LYS A 1 220 ? 19.900 93.695 -4.740 1.00 9.39 220 LYS A O 1
ATOM 1584 N N . LYS A 1 221 ? 20.633 91.644 -5.282 1.00 9.57 221 LYS A N 1
ATOM 1585 C CA . LYS A 1 221 ? 19.280 91.088 -5.313 1.00 10.06 221 LYS A CA 1
ATOM 1586 C C . LYS A 1 221 ? 18.663 91.091 -3.917 1.00 9.77 221 LYS A C 1
ATOM 1587 O O . LYS A 1 221 ? 19.271 90.648 -2.950 1.00 9.78 221 LYS A O 1
ATOM 1593 N N . SER A 1 222 ? 17.441 91.610 -3.799 1.00 8.89 222 SER A N 1
ATOM 1594 C CA . SER A 1 222 ? 16.763 91.644 -2.521 1.00 8.59 222 SER A CA 1
ATOM 1595 C C . SER A 1 222 ? 16.646 90.255 -1.898 1.00 8.37 222 SER A C 1
ATOM 1596 O O . SER A 1 222 ? 16.170 89.322 -2.541 1.00 8.61 222 SER A O 1
ATOM 1599 N N . THR A 1 223 ? 17.053 90.157 -0.638 1.00 8.56 223 THR A N 1
ATOM 1600 C CA . THR A 1 223 ? 16.919 88.923 0.143 1.00 9.26 223 THR A CA 1
ATOM 1601 C C . THR A 1 223 ? 15.473 88.625 0.555 1.00 9.82 223 THR A C 1
ATOM 1602 O O . THR A 1 223 ? 15.185 87.530 1.068 1.00 11.24 223 THR A O 1
ATOM 1606 N N . LYS A 1 224 ? 14.553 89.566 0.327 1.00 8.83 224 LYS A N 1
ATOM 1607 C CA . LYS A 1 224 ? 13.116 89.302 0.487 1.00 8.96 224 LYS A CA 1
ATOM 1608 C C . LYS A 1 224 ? 12.490 88.738 -0.784 1.00 9.39 224 LYS A C 1
ATOM 1609 O O . LYS A 1 224 ? 11.336 88.293 -0.750 1.00 10.24 224 LYS A O 1
ATOM 1615 N N . PHE A 1 225 ? 13.238 88.742 -1.889 1.00 9.11 225 PHE A N 1
ATOM 1616 C CA . PHE A 1 225 ? 12.748 88.278 -3.181 1.00 9.27 225 PHE A CA 1
ATOM 1617 C C . PHE A 1 225 ? 13.748 87.324 -3.826 1.00 9.79 225 PHE A C 1
ATOM 1618 O O . PHE A 1 225 ? 14.060 87.416 -5.009 1.00 9.72 225 PHE A O 1
ATOM 1626 N N . GLY A 1 226 ? 14.252 86.395 -3.020 1.00 10.62 226 GLY A N 1
ATOM 1627 C CA . GLY A 1 226 ? 15.081 85.313 -3.539 1.00 11.78 226 GLY A CA 1
ATOM 1628 C C . GLY A 1 226 ? 16.575 85.539 -3.525 1.00 12.86 226 GLY A C 1
ATOM 1629 O O . GLY A 1 226 ? 17.335 84.638 -3.909 1.00 14.24 226 GLY A O 1
ATOM 1630 N N . GLY A 1 227 ? 17.027 86.715 -3.101 1.00 13.21 227 GLY A N 1
ATOM 1631 C CA . GLY A 1 227 ? 18.457 86.980 -3.045 1.00 13.53 227 GLY A CA 1
ATOM 1632 C C . GLY A 1 227 ? 19.147 86.248 -1.905 1.00 14.32 227 GLY A C 1
ATOM 1633 O O . GLY A 1 227 ? 18.513 85.868 -0.920 1.00 13.75 227 GLY A O 1
ATOM 1634 N N . ASP A 1 228 ? 20.457 86.054 -2.045 1.00 15.62 228 ASP A N 1
ATOM 1635 C CA . ASP A 1 228 ? 21.258 85.414 -0.993 1.00 16.31 228 ASP A CA 1
ATOM 1636 C C . ASP A 1 228 ? 22.218 86.360 -0.275 1.00 16.47 228 ASP A C 1
ATOM 1637 O O . ASP A 1 228 ? 22.934 85.941 0.633 1.00 17.87 228 ASP A O 1
ATOM 1642 N N . GLY A 1 229 ? 22.229 87.631 -0.671 1.00 15.85 229 GLY A N 1
ATOM 1643 C CA . GLY A 1 229 ? 23.106 88.642 -0.096 1.00 15.50 229 GLY A CA 1
ATOM 1644 C C . GLY A 1 229 ? 24.362 88.921 -0.905 1.00 15.37 229 GLY A C 1
ATOM 1645 O O . GLY A 1 229 ? 25.043 89.925 -0.673 1.00 16.00 229 GLY A O 1
ATOM 1646 N N . SER A 1 230 ? 24.687 88.025 -1.836 1.00 15.18 230 SER A N 1
ATOM 1647 C CA . SER A 1 230 ? 25.861 88.162 -2.696 1.00 15.62 230 SER A CA 1
ATOM 1648 C C . SER A 1 230 ? 25.482 88.443 -4.144 1.00 14.80 230 SER A C 1
ATOM 1649 O O . SER A 1 230 ? 26.091 89.292 -4.792 1.00 16.16 230 SER A O 1
ATOM 1652 N N . ALA A 1 231 ? 24.472 87.734 -4.646 1.00 14.18 231 ALA A N 1
ATOM 1653 C CA . ALA A 1 231 ? 24.054 87.855 -6.032 1.00 13.26 231 ALA A CA 1
ATOM 1654 C C . ALA A 1 231 ? 23.491 89.248 -6.313 1.00 12.93 231 ALA A C 1
ATOM 1655 O O . ALA A 1 231 ? 22.806 89.825 -5.468 1.00 12.48 231 ALA A O 1
ATOM 1657 N N . ALA A 1 232 ? 23.805 89.767 -7.494 1.00 12.58 232 ALA A N 1
ATOM 1658 C CA . ALA A 1 232 ? 23.210 91.012 -7.997 1.00 12.14 232 ALA A CA 1
ATOM 1659 C C . ALA A 1 232 ? 22.233 90.694 -9.109 1.00 12.13 232 ALA A C 1
ATOM 1660 O O . ALA A 1 232 ? 22.281 89.623 -9.722 1.00 12.46 232 ALA A O 1
ATOM 1662 N N . TYR A 1 233 ? 21.329 91.628 -9.388 1.00 11.00 233 TYR A N 1
ATOM 1663 C CA . TYR A 1 233 ? 20.431 91.465 -10.532 1.00 10.55 233 TYR A CA 1
ATOM 1664 C C . TYR A 1 233 ? 21.226 91.399 -11.835 1.00 11.61 233 TYR A C 1
ATOM 1665 O O . TYR A 1 233 ? 22.339 91.921 -11.920 1.00 11.94 233 TYR A O 1
ATOM 1674 N N . SER A 1 234 ? 20.633 90.785 -12.855 1.00 12.82 234 SER A N 1
ATOM 1675 C CA . SER A 1 234 ? 21.281 90.691 -14.161 1.00 13.72 234 SER A CA 1
ATOM 1676 C C . SER A 1 234 ? 21.413 92.036 -14.868 1.00 12.83 234 SER A C 1
ATOM 1677 O O . SER A 1 234 ? 22.300 92.220 -15.694 1.00 14.38 234 SER A O 1
ATOM 1680 N N . ASP A 1 235 ? 20.514 92.975 -14.559 1.00 11.96 235 ASP A N 1
ATOM 1681 C CA . ASP A 1 235 ? 20.544 94.288 -15.179 1.00 11.20 235 ASP A CA 1
ATOM 1682 C C . ASP A 1 235 ? 19.823 95.312 -14.308 1.00 9.94 235 ASP A C 1
ATOM 1683 O O . ASP A 1 235 ? 19.431 94.997 -13.180 1.00 9.85 235 ASP A O 1
ATOM 1688 N N . GLY A 1 236 ? 19.688 96.530 -14.837 1.00 8.78 236 GLY A N 1
ATOM 1689 C CA . GLY A 1 236 ? 19.063 97.634 -14.112 1.00 8.55 236 GLY A CA 1
ATOM 1690 C C . GLY A 1 236 ? 17.651 97.979 -14.516 1.00 7.70 236 GLY A C 1
ATOM 1691 O O . GLY A 1 236 ? 17.277 99.152 -14.527 1.00 7.80 236 GLY A O 1
ATOM 1692 N N . ALA A 1 237 ? 16.855 96.969 -14.841 1.00 7.25 237 ALA A N 1
ATOM 1693 C CA . ALA A 1 237 ? 15.444 97.162 -15.151 1.00 6.55 237 ALA A CA 1
ATOM 1694 C C . ALA A 1 237 ? 14.716 97.887 -14.024 1.00 6.66 237 ALA A C 1
ATOM 1695 O O . ALA A 1 237 ? 15.018 97.687 -12.849 1.00 6.20 237 ALA A O 1
ATOM 1697 N N . TRP A 1 238 ? 13.713 98.687 -14.403 1.00 6.02 238 TRP A N 1
ATOM 1698 C CA . TRP A 1 238 ? 12.761 99.289 -13.453 1.00 5.74 238 TRP A CA 1
ATOM 1699 C C . TRP A 1 238 ? 12.295 98.255 -12.447 1.00 5.79 238 TRP A C 1
ATOM 1700 O O . TRP A 1 238 ? 12.227 98.515 -11.247 1.00 6.03 238 TRP A O 1
ATOM 1711 N N . TYR A 1 239 ? 11.997 97.058 -12.932 1.00 5.57 239 TYR A N 1
ATOM 1712 C CA . TYR A 1 239 ? 11.462 96.014 -12.076 1.00 5.44 239 TYR A CA 1
ATOM 1713 C C . TYR A 1 239 ? 12.375 95.768 -10.869 1.00 5.69 239 TYR A C 1
ATOM 1714 O O . TYR A 1 239 ? 11.908 95.568 -9.747 1.00 6.23 239 TYR A O 1
ATOM 1723 N N . ASN A 1 240 ? 13.683 95.725 -11.124 1.00 5.96 240 ASN A N 1
ATOM 1724 C CA . ASN A 1 240 ? 14.643 95.389 -10.079 1.00 6.08 240 ASN A CA 1
ATOM 1725 C C . ASN A 1 240 ? 14.767 96.528 -9.061 1.00 6.06 240 ASN A C 1
ATOM 1726 O O . ASN A 1 240 ? 14.787 96.305 -7.849 1.00 6.54 240 ASN A O 1
ATOM 1731 N N . PHE A 1 241 ? 14.797 97.761 -9.556 1.00 5.64 241 PHE A N 1
ATOM 1732 C CA . PHE A 1 241 ? 14.875 98.922 -8.675 1.00 5.90 241 PHE A CA 1
ATOM 1733 C C . PHE A 1 241 ? 13.605 99.082 -7.846 1.00 6.13 241 PHE A C 1
ATOM 1734 O O . PHE A 1 241 ? 13.684 99.391 -6.654 1.00 6.33 241 PHE A O 1
ATOM 1742 N N . ALA A 1 242 ? 12.436 98.851 -8.443 1.00 6.02 242 ALA A N 1
ATOM 1743 C CA . ALA A 1 242 ? 11.185 98.916 -7.697 1.00 6.47 242 ALA A CA 1
ATOM 1744 C C . ALA A 1 242 ? 11.146 97.846 -6.609 1.00 6.32 242 ALA A C 1
ATOM 1745 O O . ALA A 1 242 ? 10.712 98.112 -5.489 1.00 6.64 242 ALA A O 1
ATOM 1747 N N . GLU A 1 243 ? 11.643 96.651 -6.932 1.00 6.10 243 GLU A N 1
ATOM 1748 C CA . GLU A 1 243 ? 11.704 95.553 -5.963 1.00 6.63 243 GLU A CA 1
ATOM 1749 C C . GLU A 1 243 ? 12.596 95.920 -4.779 1.00 6.57 243 GLU A C 1
ATOM 1750 O O . GLU A 1 243 ? 12.244 95.660 -3.628 1.00 6.34 243 GLU A O 1
ATOM 1756 N N . VAL A 1 244 ? 13.746 96.530 -5.069 1.00 5.99 244 VAL A N 1
ATOM 1757 C CA . VAL A 1 244 ? 14.649 96.959 -4.007 1.00 6.25 244 VAL A CA 1
ATOM 1758 C C . VAL A 1 244 ? 13.975 97.994 -3.114 1.00 6.27 244 VAL A C 1
ATOM 1759 O O . VAL A 1 244 ? 14.083 97.932 -1.887 1.00 6.09 244 VAL A O 1
ATOM 1763 N N . MET A 1 245 ? 13.260 98.947 -3.697 1.00 6.01 245 MET A N 1
ATOM 1764 C CA . MET A 1 245 ? 12.622 99.949 -2.851 1.00 6.51 245 MET A CA 1
ATOM 1765 C C . MET A 1 245 ? 11.595 99.303 -1.933 1.00 5.82 245 MET A C 1
ATOM 1766 O O . MET A 1 245 ? 11.546 99.605 -0.740 1.00 6.39 245 MET A O 1
ATOM 1771 N N . THR A 1 246 ? 10.822 98.362 -2.465 1.00 5.64 246 THR A N 1
ATOM 1772 C CA . THR A 1 246 ? 9.819 97.662 -1.659 1.00 6.06 246 THR A CA 1
ATOM 1773 C C . THR A 1 246 ? 10.467 96.935 -0.477 1.00 5.91 246 THR A C 1
ATOM 1774 O O . THR A 1 246 ? 9.959 96.986 0.646 1.00 6.78 246 THR A O 1
ATOM 1778 N N . HIS A 1 247 ? 11.599 96.280 -0.728 1.00 6.32 247 HIS A N 1
ATOM 1779 C CA . HIS A 1 247 ? 12.356 95.609 0.334 1.00 6.95 247 HIS A CA 1
ATOM 1780 C C . HIS A 1 247 ? 12.551 96.517 1.541 1.00 6.87 247 HIS A C 1
ATOM 1781 O O . HIS A 1 247 ? 12.462 96.079 2.687 1.00 7.81 247 HIS A O 1
ATOM 1788 N N . HIS A 1 248 ? 12.828 97.790 1.279 1.00 6.24 248 HIS A N 1
ATOM 1789 C CA . HIS A 1 248 ? 13.146 98.748 2.330 1.00 6.13 248 HIS A CA 1
ATOM 1790 C C . HIS A 1 248 ? 11.948 99.574 2.790 1.00 6.31 248 HIS A C 1
ATOM 1791 O O . HIS A 1 248 ? 12.098 100.519 3.567 1.00 7.14 248 HIS A O 1
ATOM 1798 N N . GLY A 1 249 ? 10.750 99.226 2.330 1.00 6.05 249 GLY A N 1
ATOM 1799 C CA . GLY A 1 249 ? 9.560 99.987 2.691 1.00 6.26 249 GLY A CA 1
ATOM 1800 C C . GLY A 1 249 ? 9.482 101.360 2.055 1.00 6.77 249 GLY A C 1
ATOM 1801 O O . GLY A 1 249 ? 8.930 102.303 2.639 1.00 7.83 249 GLY A O 1
ATOM 1802 N N . LYS A 1 250 ? 10.028 101.460 0.848 1.00 5.52 250 LYS A N 1
ATOM 1803 C CA . LYS A 1 250 ? 10.073 102.686 0.079 1.00 5.69 250 LYS A CA 1
ATOM 1804 C C . LYS A 1 250 ? 9.467 102.445 -1.294 1.00 5.90 250 LYS A C 1
ATOM 1805 O O . LYS A 1 250 ? 9.066 101.320 -1.646 1.00 6.91 250 LYS A O 1
ATOM 1811 N N . ARG A 1 251 ? 9.372 103.519 -2.058 1.00 6.67 251 ARG A N 1
ATOM 1812 C CA . ARG A 1 251 ? 8.946 103.439 -3.439 1.00 7.27 251 ARG A CA 1
ATOM 1813 C C . ARG A 1 251 ? 9.760 104.412 -4.262 1.00 6.38 251 ARG A C 1
ATOM 1814 O O . ARG A 1 251 ? 10.478 105.253 -3.726 1.00 6.30 251 ARG A O 1
ATOM 1822 N N . LEU A 1 252 ? 9.677 104.274 -5.569 1.00 5.37 252 LEU A N 1
ATOM 1823 C CA . LEU A 1 252 ? 10.276 105.241 -6.475 1.00 4.95 252 LEU A CA 1
ATOM 1824 C C . LEU A 1 252 ? 9.392 106.491 -6.513 1.00 5.08 252 LEU A C 1
ATOM 1825 O O . LEU A 1 252 ? 8.198 106.394 -6.261 1.00 6.30 252 LEU A O 1
ATOM 1830 N N . PRO A 1 253 ? 9.976 107.666 -6.798 1.00 5.32 253 PRO A N 1
ATOM 1831 C CA . PRO A 1 253 ? 9.177 108.873 -6.775 1.00 5.32 253 PRO A CA 1
ATOM 1832 C C . PRO A 1 253 ? 8.189 108.976 -7.937 1.00 5.28 253 PRO A C 1
ATOM 1833 O O . PRO A 1 253 ? 8.454 108.478 -9.036 1.00 5.64 253 PRO A O 1
ATOM 1837 N N . ASN A 1 254 ? 7.067 109.644 -7.694 1.00 5.36 254 ASN A N 1
ATOM 1838 C CA . ASN A 1 254 ? 6.212 110.101 -8.778 1.00 5.96 254 ASN A CA 1
ATOM 1839 C C . ASN A 1 254 ? 6.636 111.514 -9.184 1.00 5.10 254 ASN A C 1
ATOM 1840 O O . ASN A 1 254 ? 7.539 112.100 -8.583 1.00 5.16 254 ASN A O 1
ATOM 1845 N N . TYR A 1 255 ? 5.996 112.065 -10.203 1.00 5.32 255 TYR A N 1
ATOM 1846 C CA . TYR A 1 255 ? 6.396 113.382 -10.694 1.00 5.11 255 TYR A CA 1
ATOM 1847 C C . TYR A 1 255 ? 6.199 114.482 -9.635 1.00 5.50 255 TYR A C 1
ATOM 1848 O O . TYR A 1 255 ? 7.046 115.361 -9.464 1.00 5.25 255 TYR A O 1
ATOM 1857 N N . ASN A 1 256 ? 5.083 114.431 -8.917 1.00 4.76 256 ASN A N 1
ATOM 1858 C CA . ASN A 1 256 ? 4.832 115.437 -7.879 1.00 5.41 256 ASN A CA 1
ATOM 1859 C C . ASN A 1 256 ? 5.912 115.429 -6.807 1.00 5.57 256 ASN A C 1
ATOM 1860 O O . ASN A 1 256 ? 6.400 116.481 -6.382 1.00 6.12 256 ASN A O 1
ATOM 1865 N N . GLU A 1 257 ? 6.320 114.240 -6.399 1.00 5.28 257 GLU A N 1
ATOM 1866 C CA . GLU A 1 257 ? 7.378 114.091 -5.413 1.00 5.03 257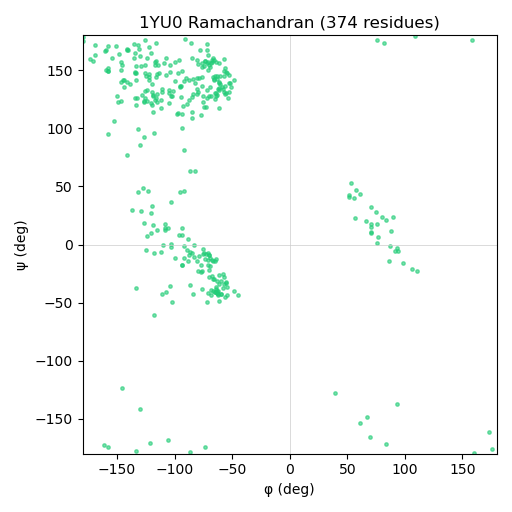 GLU A CA 1
ATOM 1867 C C . GLU A 1 257 ? 8.723 114.520 -5.972 1.00 5.15 257 GLU A C 1
ATOM 1868 O O . GLU A 1 257 ? 9.510 115.183 -5.276 1.00 5.58 257 GLU A O 1
ATOM 1874 N N . PHE A 1 258 ? 9.014 114.122 -7.203 1.00 4.88 258 PHE A N 1
ATOM 1875 C CA . PHE A 1 258 ? 10.322 114.425 -7.763 1.00 4.80 258 PHE A CA 1
ATOM 1876 C C . PHE A 1 258 ? 10.543 115.928 -7.854 1.00 5.17 258 PHE A C 1
ATOM 1877 O O . PHE A 1 258 ? 11.590 116.438 -7.442 1.00 5.23 258 PHE A O 1
ATOM 1885 N N . GLN A 1 259 ? 9.574 116.660 -8.394 1.00 4.96 259 GLN A N 1
ATOM 1886 C CA . GLN A 1 259 ? 9.781 118.099 -8.551 1.00 5.16 259 GLN A CA 1
ATOM 1887 C C . GLN A 1 259 ? 9.946 118.753 -7.191 1.00 6.04 259 GLN A C 1
ATOM 1888 O O . GLN A 1 259 ? 10.673 119.729 -7.066 1.00 6.66 259 GLN A O 1
ATOM 1894 N N . ALA A 1 260 ? 9.296 118.225 -6.159 1.00 5.48 260 ALA A N 1
ATOM 1895 C CA . ALA A 1 260 ? 9.436 118.770 -4.814 1.00 5.70 260 ALA A CA 1
ATOM 1896 C C . ALA A 1 260 ? 10.796 118.458 -4.215 1.00 5.34 260 ALA A C 1
ATOM 1897 O O . ALA A 1 260 ? 11.462 119.344 -3.678 1.00 5.69 260 ALA A O 1
ATOM 1899 N N . LEU A 1 261 ? 11.202 117.197 -4.275 1.00 5.25 261 LEU A N 1
ATOM 1900 C CA . LEU A 1 261 ? 12.443 116.785 -3.609 1.00 5.29 261 LEU A CA 1
ATOM 1901 C C . LEU A 1 261 ? 13.685 117.410 -4.247 1.00 5.64 261 LEU A C 1
ATOM 1902 O O . LEU A 1 261 ? 14.677 117.616 -3.557 1.00 5.23 261 LEU A O 1
ATOM 1907 N N . ALA A 1 262 ? 13.632 117.684 -5.551 1.00 5.96 262 ALA A N 1
ATOM 1908 C CA . ALA A 1 262 ? 14.783 118.223 -6.288 1.00 5.10 262 ALA A CA 1
ATOM 1909 C C . ALA A 1 262 ? 14.826 119.742 -6.343 1.00 6.19 262 ALA A C 1
ATOM 1910 O O . ALA A 1 262 ? 15.837 120.305 -6.763 1.00 6.02 262 ALA A O 1
ATOM 1912 N N . PHE A 1 263 ? 13.748 120.418 -5.956 1.00 5.47 263 PHE A N 1
ATOM 1913 C CA . PHE A 1 263 ? 13.740 121.876 -5.919 1.00 6.14 263 PHE A CA 1
ATOM 1914 C C . PHE A 1 263 ? 14.930 122.392 -5.119 1.00 5.90 263 PHE A C 1
ATOM 1915 O O . PHE A 1 263 ? 15.153 121.948 -3.997 1.00 6.05 263 PHE A O 1
ATOM 1923 N N . GLY A 1 264 ? 15.658 123.354 -5.700 1.00 6.25 264 GLY A N 1
ATOM 1924 C CA . GLY A 1 264 ? 16.859 123.917 -5.093 1.00 6.61 264 GLY A CA 1
ATOM 1925 C C . GLY A 1 264 ? 18.129 123.540 -5.824 1.00 6.42 264 GLY A C 1
ATOM 1926 O O . GLY A 1 264 ? 19.144 124.231 -5.719 1.00 6.19 264 GLY A O 1
ATOM 1927 N N . THR A 1 265 ? 18.085 122.437 -6.565 1.00 6.10 265 THR A N 1
ATOM 1928 C CA . THR A 1 265 ? 19.167 122.070 -7.458 1.00 6.05 265 THR A CA 1
ATOM 1929 C C . THR A 1 265 ? 19.420 123.192 -8.465 1.00 6.31 265 THR A C 1
ATOM 1930 O O . THR A 1 265 ? 18.558 124.047 -8.719 1.00 7.21 265 THR A O 1
ATOM 1934 N N . THR A 1 266 ? 20.615 123.176 -9.050 1.00 6.47 266 THR A N 1
ATOM 1935 C CA . THR A 1 266 ? 20.892 124.070 -10.152 1.00 6.65 266 THR A CA 1
ATOM 1936 C C . THR A 1 266 ? 20.217 123.500 -11.393 1.00 6.93 266 THR A C 1
ATOM 1937 O O . THR A 1 266 ? 20.602 122.443 -11.891 1.00 7.45 266 THR A O 1
ATOM 1941 N N . GLU A 1 267 ? 19.190 124.194 -11.868 1.00 7.05 267 GLU A N 1
ATOM 1942 C CA . GLU A 1 267 ? 18.383 123.710 -12.991 1.00 6.86 267 GLU A CA 1
ATOM 1943 C C . GLU A 1 267 ? 19.154 123.788 -14.293 1.00 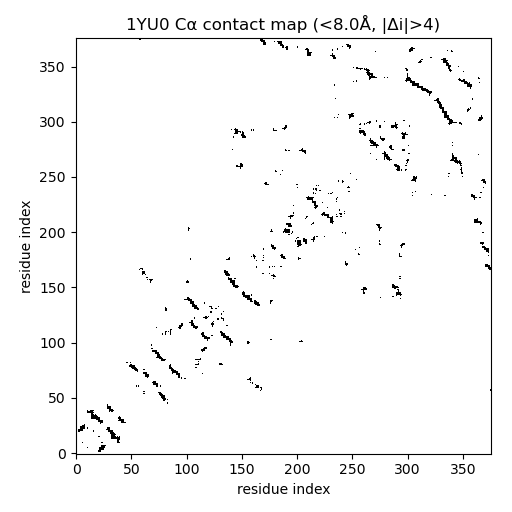7.63 267 GLU A C 1
ATOM 1944 O O . GLU A 1 267 ? 20.078 124.611 -14.440 1.00 7.79 267 GLU A O 1
ATOM 1950 N N . ALA A 1 268 ? 18.761 122.956 -15.256 1.00 7.87 268 ALA A N 1
ATOM 1951 C CA . ALA A 1 268 ? 19.306 123.025 -16.626 1.00 8.08 268 ALA A CA 1
ATOM 1952 C C . ALA A 1 268 ? 20.825 122.915 -16.632 1.00 8.41 268 ALA A C 1
ATOM 1953 O O . ALA A 1 268 ? 21.534 123.593 -17.395 1.00 9.44 268 ALA A O 1
ATOM 1955 N N . THR A 1 269 ? 21.318 122.032 -15.780 1.00 7.82 269 THR A N 1
ATOM 1956 C CA . THR A 1 269 ? 22.731 121.806 -15.553 1.00 7.82 269 THR A CA 1
ATOM 1957 C C . THR A 1 269 ? 22.907 120.323 -15.277 1.00 7.75 269 THR A C 1
ATOM 1958 O O . THR A 1 269 ? 22.073 119.702 -14.607 1.00 7.55 269 THR A O 1
ATOM 1962 N N . SER A 1 270 ? 23.991 119.755 -15.787 1.00 7.54 270 SER A N 1
ATOM 1963 C CA . SER A 1 270 ? 24.327 118.358 -15.582 1.00 6.98 270 SER A CA 1
ATOM 1964 C C . SER A 1 270 ? 25.775 118.222 -15.119 1.00 7.32 270 SER A C 1
ATOM 1965 O O . SER A 1 270 ? 26.569 119.142 -15.285 1.00 7.87 270 SER A O 1
ATOM 1968 N N . SER A 1 271 ? 26.096 117.069 -14.553 1.00 7.09 271 SER A N 1
ATOM 1969 C CA . SER A 1 271 ? 27.417 116.793 -13.976 1.00 6.97 271 SER A CA 1
ATOM 1970 C C . SER A 1 271 ? 28.540 116.876 -15.012 1.00 7.56 271 SER A C 1
ATOM 1971 O O . SER A 1 271 ? 29.651 117.299 -14.681 1.00 7.40 271 SER A O 1
ATOM 1974 N N . GLY A 1 272 ? 28.249 116.487 -16.249 1.00 7.36 272 GLY A N 1
ATOM 1975 C CA . GLY A 1 272 ? 29.270 116.464 -17.304 1.00 7.86 272 GLY A CA 1
ATOM 1976 C C . GLY A 1 272 ? 30.069 115.187 -17.248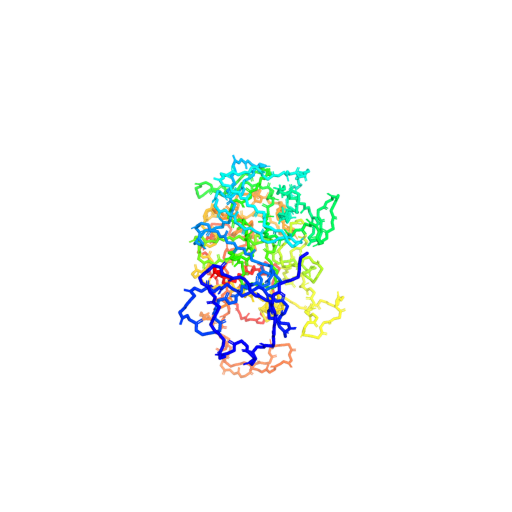 1.00 8.08 272 GLY A C 1
ATOM 1977 O O . GLY A 1 272 ? 29.763 114.266 -16.489 1.00 8.35 272 GLY A O 1
ATOM 1978 N N . GLY A 1 273 ? 31.128 115.107 -18.040 1.00 8.29 273 GLY A N 1
ATOM 1979 C CA . GLY A 1 273 ? 31.988 113.929 -17.985 1.00 8.65 273 GLY A CA 1
ATOM 1980 C C . GLY A 1 273 ? 31.333 112.648 -18.477 1.00 8.43 273 GLY A C 1
ATOM 1981 O O . GLY A 1 273 ? 30.469 112.661 -19.376 1.00 8.73 273 GLY A O 1
ATOM 1982 N N . THR A 1 274 ? 31.749 111.526 -17.881 1.00 9.05 274 THR A N 1
ATOM 1983 C CA . THR A 1 274 ? 31.455 110.205 -18.434 1.00 9.32 274 THR A CA 1
ATOM 1984 C C . THR A 1 274 ? 30.754 109.221 -17.498 1.00 9.25 274 THR A C 1
ATOM 1985 O O . THR A 1 274 ? 30.402 108.125 -17.928 1.00 10.23 274 THR A O 1
ATOM 1989 N N . ASP A 1 275 ? 30.553 109.595 -16.237 1.00 8.77 275 ASP A N 1
ATOM 1990 C CA . ASP A 1 275 ? 29.987 108.688 -15.230 1.00 9.21 275 ASP A CA 1
ATOM 1991 C C . ASP A 1 275 ? 29.737 109.459 -13.946 1.00 9.44 275 ASP A C 1
ATOM 1992 O O . ASP A 1 275 ? 30.348 110.510 -13.716 1.00 9.06 275 ASP A O 1
ATOM 1997 N N . VAL A 1 276 ? 28.864 108.921 -13.094 1.00 9.53 276 VAL A N 1
ATOM 1998 C CA . VAL A 1 276 ? 28.753 109.376 -11.694 1.00 9.21 276 VAL A CA 1
ATOM 1999 C C . VAL A 1 276 ? 28.795 108.135 -10.813 1.00 9.43 276 VAL A C 1
ATOM 2000 O O . VAL A 1 276 ? 27.769 107.540 -10.510 1.00 10.55 276 VAL A O 1
ATOM 2004 N N . PRO A 1 277 ? 29.993 107.680 -10.463 1.00 8.50 277 PRO A N 1
ATOM 2005 C CA . PRO A 1 277 ? 30.094 106.375 -9.821 1.00 8.82 277 PRO A CA 1
ATOM 2006 C C . PRO A 1 277 ? 29.693 106.267 -8.366 1.00 8.37 277 PRO A C 1
ATOM 2007 O O . PRO A 1 277 ? 29.383 105.156 -7.914 1.00 8.66 277 PRO A O 1
ATOM 2011 N N . THR A 1 278 ? 29.720 107.377 -7.644 1.00 7.80 278 THR A N 1
ATOM 2012 C CA . THR A 1 278 ? 29.724 107.344 -6.193 1.00 7.88 278 THR A CA 1
ATOM 2013 C C . THR A 1 278 ? 28.812 108.417 -5.606 1.00 7.45 278 THR A C 1
ATOM 2014 O O . THR A 1 278 ? 28.803 109.558 -6.071 1.00 7.90 278 THR A O 1
ATOM 2018 N N . THR A 1 279 ? 28.057 108.056 -4.567 1.00 6.74 279 THR A N 1
ATOM 2019 C CA . THR A 1 279 ? 27.161 109.012 -3.932 1.00 6.48 279 THR A CA 1
ATOM 2020 C C . THR A 1 279 ? 27.895 110.112 -3.161 1.00 6.97 279 THR A C 1
ATOM 2021 O O . THR A 1 279 ? 28.867 109.851 -2.428 1.00 6.76 279 THR A O 1
ATOM 2025 N N . GLY A 1 280 ? 27.432 111.350 -3.343 1.00 7.11 280 GLY A N 1
ATOM 2026 C CA . GLY A 1 280 ? 27.969 112.525 -2.649 1.00 7.31 280 GLY A CA 1
ATOM 2027 C C . GLY A 1 280 ? 29.394 112.905 -3.006 1.00 7.34 280 GLY A C 1
ATOM 2028 O O . GLY A 1 280 ? 30.063 113.612 -2.250 1.00 8.00 280 GLY A O 1
ATOM 2029 N N . VAL A 1 281 ? 29.842 112.425 -4.167 1.00 7.55 281 VAL A N 1
ATOM 2030 C CA . VAL A 1 281 ? 31.213 112.623 -4.656 1.00 8.11 281 VAL A CA 1
ATOM 2031 C C . VAL A 1 281 ? 31.136 113.053 -6.118 1.00 7.54 281 VAL A C 1
ATOM 2032 O O . VAL A 1 281 ? 30.243 112.644 -6.856 1.00 7.10 281 VAL A O 1
ATOM 2036 N N . ASN A 1 282 ? 32.084 113.883 -6.553 1.00 7.13 282 ASN A N 1
ATOM 2037 C CA . ASN A 1 282 ? 32.121 114.302 -7.940 1.00 7.04 282 ASN A CA 1
ATOM 2038 C C . ASN A 1 282 ? 32.102 113.143 -8.926 1.00 6.57 282 ASN A C 1
ATOM 2039 O O . ASN A 1 282 ? 32.687 112.083 -8.686 1.00 7.83 282 ASN A O 1
ATOM 2044 N N . GLY A 1 283 ? 31.454 113.384 -10.064 1.00 7.11 283 GLY A N 1
ATOM 2045 C CA . GLY A 1 283 ? 31.451 112.431 -11.145 1.00 7.85 283 GLY A CA 1
ATOM 2046 C C . GLY A 1 283 ? 32.788 112.335 -11.848 1.00 7.94 283 GLY A C 1
ATOM 2047 O O . GLY A 1 283 ? 33.682 113.187 -11.671 1.00 8.93 283 GLY A O 1
ATOM 2048 N N . THR A 1 284 ? 32.924 111.305 -12.670 1.00 8.27 284 THR A N 1
ATOM 2049 C CA . THR A 1 284 ? 34.141 111.083 -13.443 1.00 8.90 284 THR A CA 1
ATOM 2050 C C . THR A 1 284 ? 34.190 112.088 -14.590 1.00 8.67 284 THR A C 1
ATOM 2051 O O . THR A 1 284 ? 33.308 112.099 -15.443 1.00 9.44 284 THR A O 1
ATOM 2055 N N . GLY A 1 285 ? 35.218 112.940 -14.589 1.00 9.03 285 GLY A N 1
ATOM 2056 C CA . GLY A 1 285 ? 35.325 114.010 -15.570 1.00 9.19 285 GLY A CA 1
ATOM 2057 C C . GLY A 1 285 ? 34.308 115.111 -15.359 1.00 8.96 285 GLY A C 1
ATOM 2058 O O . GLY A 1 285 ? 34.061 115.930 -16.248 1.00 9.54 285 GLY A O 1
ATOM 2059 N N . ALA A 1 286 ? 33.718 115.168 -14.172 1.00 8.44 286 ALA A N 1
ATOM 2060 C CA . ALA A 1 286 ? 32.627 116.104 -13.937 1.00 8.53 286 ALA A CA 1
ATOM 2061 C C . ALA A 1 286 ? 33.086 117.541 -14.150 1.00 8.52 286 ALA A C 1
ATOM 2062 O O . ALA A 1 286 ? 34.170 117.925 -13.692 1.00 9.78 286 ALA A O 1
ATOM 2064 N N . THR A 1 287 ? 32.237 118.336 -14.791 1.00 8.20 287 THR A N 1
ATOM 2065 C CA . THR A 1 287 ? 32.461 119.767 -14.914 1.00 8.46 287 THR A CA 1
ATOM 2066 C C . THR A 1 287 ? 31.764 120.566 -13.819 1.00 8.67 287 THR A C 1
ATOM 2067 O O . THR A 1 287 ? 32.073 121.751 -13.607 1.00 10.25 287 THR A O 1
ATOM 2071 N N . SER A 1 288 ? 30.792 119.943 -13.144 1.00 8.02 288 SER A N 1
ATOM 2072 C CA . SER A 1 288 ? 30.155 120.508 -11.951 1.00 7.88 288 SER A CA 1
ATOM 2073 C C . SER A 1 288 ? 30.390 119.568 -10.775 1.00 7.82 288 SER A C 1
ATOM 2074 O O . SER A 1 288 ? 30.141 118.356 -10.871 1.00 8.54 288 SER A O 1
ATOM 2077 N N . ALA A 1 289 ? 30.828 120.122 -9.655 1.00 7.54 289 ALA A N 1
ATOM 2078 C CA . ALA A 1 289 ? 30.990 119.328 -8.438 1.00 7.38 289 ALA A CA 1
ATOM 2079 C C . ALA A 1 289 ? 29.628 118.862 -7.935 1.00 7.35 289 ALA A C 1
ATOM 2080 O O . ALA A 1 289 ? 28.593 119.432 -8.280 1.00 7.20 289 ALA A O 1
ATOM 2082 N N . TRP A 1 290 ? 29.663 117.822 -7.107 1.00 6.67 290 TRP A N 1
ATOM 2083 C CA . TRP A 1 290 ? 28.424 117.179 -6.663 1.00 6.35 290 TRP A CA 1
ATOM 2084 C C . TRP A 1 290 ? 27.445 118.159 -6.042 1.00 6.33 290 TRP A C 1
ATOM 2085 O O . TRP A 1 290 ? 26.220 118.011 -6.222 1.00 6.81 290 TRP A O 1
ATOM 2096 N N . ASN A 1 291 ? 27.953 119.146 -5.300 1.00 6.09 291 ASN A N 1
ATOM 2097 C CA . ASN A 1 291 ? 27.091 120.046 -4.517 1.00 6.15 291 ASN A CA 1
ATOM 2098 C C . ASN A 1 291 ? 26.258 121.034 -5.336 1.00 6.16 291 ASN A C 1
ATOM 2099 O O . ASN A 1 291 ? 25.311 121.645 -4.837 1.00 6.79 291 ASN A O 1
ATOM 2104 N N . ILE A 1 292 ? 26.599 121.171 -6.615 1.00 6.61 292 ILE A N 1
ATOM 2105 C CA . ILE A 1 292 ? 25.802 121.948 -7.553 1.00 6.86 292 ILE A CA 1
ATOM 2106 C C . ILE A 1 292 ? 24.364 121.414 -7.628 1.00 6.46 292 ILE A C 1
ATOM 2107 O O . ILE A 1 292 ? 23.419 122.155 -7.938 1.00 6.76 292 ILE A O 1
ATOM 2112 N N . PHE A 1 293 ? 24.211 120.133 -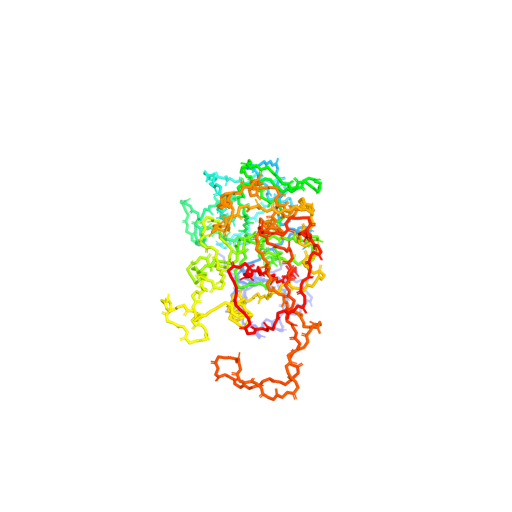7.308 1.00 6.58 293 PHE A N 1
ATOM 2113 C CA . PHE A 1 293 ? 22.955 119.416 -7.463 1.00 6.39 293 PHE A CA 1
ATOM 2114 C C . PHE A 1 293 ? 22.267 119.097 -6.139 1.00 6.70 293 PHE A C 1
ATOM 2115 O O . PHE A 1 293 ? 21.387 118.233 -6.096 1.00 7.51 293 PHE A O 1
ATOM 2123 N N . THR A 1 294 ? 22.640 119.783 -5.061 1.00 6.06 294 THR A N 1
ATOM 2124 C CA . THR A 1 294 ? 21.943 119.601 -3.794 1.00 6.26 294 THR A CA 1
ATOM 2125 C C . THR A 1 294 ? 20.644 120.396 -3.759 1.00 6.26 294 THR A C 1
ATOM 2126 O O . THR A 1 294 ? 20.600 121.573 -4.128 1.00 7.14 294 THR A O 1
ATOM 2130 N N . SER A 1 295 ? 19.567 119.763 -3.307 1.00 6.43 295 SER A N 1
ATOM 2131 C CA . SER A 1 295 ? 18.281 120.433 -3.259 1.00 5.72 295 SER A CA 1
ATOM 2132 C C . SER A 1 295 ? 18.098 121.235 -1.967 1.00 5.80 295 SER A C 1
ATOM 2133 O O . SER A 1 295 ? 18.936 121.188 -1.065 1.00 5.95 295 SER A O 1
ATOM 2136 N N . LYS A 1 296 ? 17.000 121.986 -1.903 1.00 6.03 296 LYS A N 1
ATOM 2137 C CA . LYS A 1 296 ? 16.647 122.776 -0.722 1.00 6.54 296 LYS A CA 1
ATOM 2138 C C . LYS A 1 296 ? 16.576 121.903 0.525 1.00 6.43 296 LYS A C 1
ATOM 2139 O O . LYS A 1 296 ? 16.811 122.361 1.643 1.00 6.93 296 LYS A O 1
ATOM 2145 N N . TRP A 1 297 ? 16.170 120.658 0.322 1.00 5.43 297 TRP A N 1
ATOM 2146 C CA . TRP A 1 297 ? 15.924 119.717 1.409 1.00 5.50 297 TRP A CA 1
ATOM 2147 C C . TRP A 1 297 ? 17.172 118.892 1.725 1.00 6.09 297 TRP A C 1
ATOM 2148 O O . TRP A 1 297 ? 17.140 118.038 2.615 1.00 6.36 297 TRP A O 1
ATOM 2159 N N . GLY A 1 298 ? 18.265 119.112 0.993 1.00 5.18 298 GLY A N 1
ATOM 2160 C CA . GLY A 1 298 ? 19.483 118.347 1.184 1.00 5.68 298 GLY A CA 1
ATOM 2161 C C . GLY A 1 298 ? 19.505 117.015 0.464 1.00 5.22 298 GLY A C 1
ATOM 2162 O O . GLY A 1 298 ? 20.277 116.115 0.813 1.00 6.54 298 GLY A O 1
ATOM 2163 N N . VAL A 1 299 ? 18.674 116.872 -0.564 1.00 5.49 299 VAL A N 1
ATOM 2164 C CA . VAL A 1 299 ? 18.800 115.719 -1.443 1.00 5.55 299 VAL A CA 1
ATOM 2165 C C . VAL A 1 299 ? 20.065 115.917 -2.281 1.00 5.93 299 VAL A C 1
ATOM 2166 O O . VAL A 1 299 ? 20.233 116.968 -2.927 1.00 6.28 299 VAL A O 1
ATOM 2170 N N . VAL A 1 300 ? 20.944 114.928 -2.244 1.00 5.86 300 VAL A N 1
ATOM 2171 C CA . VAL A 1 300 ? 22.249 114.995 -2.878 1.00 5.55 300 VAL A CA 1
ATOM 2172 C C . VAL A 1 300 ? 22.190 114.363 -4.264 1.00 5.68 300 VAL A C 1
ATOM 2173 O O . VAL A 1 300 ? 21.585 113.297 -4.467 1.00 6.09 300 VAL A O 1
ATOM 2177 N N . GLN A 1 301 ? 22.805 115.043 -5.232 1.00 5.63 301 GLN A N 1
ATOM 2178 C CA . GLN A 1 301 ? 22.800 114.634 -6.632 1.00 5.67 301 GLN A CA 1
ATOM 2179 C C . GLN A 1 301 ? 21.357 114.523 -7.145 1.00 5.30 301 GLN A C 1
ATOM 2180 O O . GLN A 1 301 ? 20.974 113.545 -7.814 1.00 5.25 301 GLN A O 1
ATOM 2186 N N . ALA A 1 302 ? 20.581 115.555 -6.834 1.00 5.69 302 ALA A N 1
ATOM 2187 C CA . ALA A 1 302 ? 19.118 115.529 -7.018 1.00 5.64 302 ALA A CA 1
ATOM 2188 C C . ALA A 1 302 ? 18.676 115.545 -8.458 1.00 6.38 302 ALA A C 1
ATOM 2189 O O . ALA A 1 302 ? 17.596 115.053 -8.774 1.00 7.03 302 ALA A O 1
ATOM 2191 N N . SER A 1 303 ? 19.495 116.141 -9.326 1.00 6.59 303 SER A N 1
ATOM 2192 C CA . SER A 1 303 ? 19.241 116.184 -10.765 1.00 6.74 303 SER A CA 1
ATOM 2193 C C . SER A 1 303 ? 20.584 116.179 -11.472 1.00 6.57 303 SER A C 1
ATOM 2194 O O . SER A 1 303 ? 21.623 116.416 -10.849 1.00 7.30 303 SER A O 1
ATOM 2197 N N . GLY A 1 304 ? 20.558 115.892 -12.767 1.00 6.62 304 GLY A N 1
ATOM 2198 C CA . GLY A 1 304 ? 21.745 116.059 -13.601 1.00 7.02 304 GLY A CA 1
ATOM 2199 C C . GLY A 1 304 ? 22.873 115.088 -13.371 1.00 7.37 304 GLY A C 1
ATOM 2200 O O . GLY A 1 304 ? 23.949 115.264 -13.941 1.00 7.32 304 GLY A O 1
ATOM 2201 N N . CYS A 1 305 ? 22.637 114.027 -12.606 1.00 6.78 305 CYS A N 1
ATOM 2202 C CA . CYS A 1 305 ? 23.680 113.052 -12.295 1.00 6.88 305 CYS A CA 1
ATOM 2203 C C . CYS A 1 305 ? 23.299 111.692 -12.835 1.00 7.08 305 CYS A C 1
ATOM 2204 O O . CYS A 1 305 ? 23.985 111.134 -13.689 1.00 6.96 305 CYS A O 1
ATOM 2207 N N . LEU A 1 306 ? 22.184 111.156 -12.360 1.00 7.74 306 LEU A N 1
ATOM 2208 C CA . LEU A 1 306 ? 21.649 109.902 -12.884 1.00 7.91 306 LEU A CA 1
ATOM 2209 C C . LEU A 1 306 ? 20.150 110.043 -12.931 1.00 7.04 306 LEU A C 1
ATOM 2210 O O . LEU A 1 306 ? 19.570 110.591 -11.991 1.00 7.74 306 LEU A O 1
ATOM 2215 N N . TRP A 1 307 ? 19.521 109.537 -13.980 1.00 6.50 307 TRP A N 1
ATOM 2216 C CA . TRP A 1 307 ? 18.056 109.486 -13.966 1.00 6.51 307 TRP A CA 1
ATOM 2217 C C . TRP A 1 307 ? 17.622 108.563 -12.834 1.00 6.61 307 TRP A C 1
ATOM 2218 O O . TRP A 1 307 ? 18.246 107.528 -12.611 1.00 7.13 307 TRP A O 1
ATOM 2229 N N . THR A 1 308 ? 16.524 108.904 -12.149 1.00 6.14 308 THR A N 1
ATOM 2230 C CA . THR A 1 308 ? 15.848 107.941 -11.276 1.00 6.09 308 THR A CA 1
ATOM 2231 C C . THR A 1 308 ? 14.618 107.390 -11.961 1.00 5.67 308 THR A C 1
ATOM 2232 O O . THR A 1 308 ? 13.787 108.139 -12.475 1.00 6.08 308 THR A O 1
ATOM 2236 N N . TRP A 1 309 ? 14.475 106.075 -11.936 1.00 5.53 309 TRP A N 1
ATOM 2237 C CA . TRP A 1 309 ? 13.192 105.482 -12.262 1.00 5.30 309 TRP A CA 1
ATOM 2238 C C . TRP A 1 309 ? 12.124 106.085 -11.365 1.00 5.52 309 TRP A C 1
ATOM 2239 O O . TRP A 1 309 ? 12.390 106.399 -10.217 1.00 5.48 309 TRP A O 1
ATOM 2250 N N . GLY A 1 310 ? 10.909 106.179 -11.898 1.00 5.71 310 GLY A N 1
ATOM 2251 C CA . GLY A 1 310 ? 9.758 106.674 -11.155 1.00 5.46 310 GLY A CA 1
ATOM 2252 C C . GLY A 1 310 ? 8.643 105.659 -11.060 1.00 6.12 310 GLY A C 1
ATOM 2253 O O . GLY A 1 310 ? 8.593 104.692 -11.828 1.00 6.95 310 GLY A O 1
ATOM 2254 N N . ASN A 1 311 ? 7.712 105.913 -10.150 1.00 5.61 311 ASN A N 1
ATOM 2255 C CA . ASN A 1 311 ? 6.589 105.015 -9.903 1.00 6.02 311 ASN A CA 1
ATOM 2256 C C . ASN A 1 311 ? 5.348 105.421 -10.687 1.00 5.75 311 ASN A C 1
ATOM 2257 O O . ASN A 1 311 ? 4.245 105.467 -10.140 1.00 8.94 311 ASN A O 1
ATOM 2262 N N . GLU A 1 312 ? 5.525 105.734 -11.957 1.00 5.51 312 GLU A N 1
ATOM 2263 C CA . GLU A 1 312 ? 4.446 106.207 -12.816 1.00 5.54 312 GLU A CA 1
ATOM 2264 C C . GLU A 1 312 ? 4.685 105.713 -14.227 1.00 5.43 312 GLU A C 1
ATOM 2265 O O . GLU A 1 312 ? 5.826 105.704 -14.672 1.00 6.36 312 GLU A O 1
ATOM 2271 N N . PHE A 1 313 ? 3.618 105.301 -14.905 1.00 5.01 313 PHE A N 1
ATOM 2272 C CA . PHE A 1 313 ? 3.677 104.790 -16.271 1.00 5.27 313 PHE A CA 1
ATOM 2273 C C . PHE A 1 313 ? 2.917 105.675 -17.229 1.00 5.66 313 PHE A C 1
ATOM 2274 O O . PHE A 1 313 ? 1.848 106.235 -16.864 1.00 4.57 313 PHE A O 1
ATOM 2282 N N . GLY A 1 314 ? 3.445 105.791 -18.443 1.00 5.93 314 GLY A N 1
ATOM 2283 C CA . GLY A 1 314 ? 2.840 106.584 -19.506 1.00 6.43 314 GLY A CA 1
ATOM 2284 C C . GLY A 1 314 ? 3.897 106.947 -20.536 1.00 6.24 314 GLY A C 1
ATOM 2285 O O . GLY A 1 314 ? 5.078 106.618 -20.367 1.00 6.76 314 GLY A O 1
ATOM 2286 N N . GLY A 1 315 ? 3.474 107.599 -21.613 1.00 7.04 315 GLY A N 1
ATOM 2287 C CA . GLY A 1 315 ? 4.390 107.934 -22.704 1.00 7.42 315 GLY A CA 1
ATOM 2288 C C . GLY A 1 315 ? 4.408 106.888 -23.792 1.00 7.78 315 GLY A C 1
ATOM 2289 O O . GLY A 1 315 ? 3.362 106.373 -24.198 1.00 8.48 315 GLY A O 1
ATOM 2290 N N . VAL A 1 316 ? 5.607 106.577 -24.266 1.00 7.84 316 VAL A N 1
ATOM 2291 C CA . VAL A 1 316 ? 5.783 105.667 -25.392 1.00 8.29 316 VAL A CA 1
ATOM 2292 C C . VAL A 1 316 ? 5.471 104.251 -24.960 1.00 8.28 316 VAL A C 1
ATOM 2293 O O . VAL A 1 316 ? 5.956 103.789 -23.925 1.00 8.91 316 VAL A O 1
ATOM 2297 N N . ASN A 1 317 ? 4.678 103.548 -25.767 1.00 8.35 317 ASN A N 1
ATOM 2298 C CA . ASN A 1 317 ? 4.315 102.173 -25.474 1.00 8.11 317 ASN A CA 1
ATOM 2299 C C . ASN A 1 317 ? 5.186 101.166 -26.203 1.00 8.71 317 ASN A C 1
ATOM 2300 O O . ASN A 1 317 ? 5.641 101.401 -27.336 1.00 9.61 317 ASN A O 1
ATOM 2305 N N . GLY A 1 318 ? 5.394 100.032 -25.560 1.00 8.41 318 GLY A N 1
ATOM 2306 C CA . GLY A 1 318 ? 5.956 98.879 -26.241 1.00 8.47 318 GLY A CA 1
ATOM 2307 C C . GLY A 1 318 ? 4.917 98.246 -27.160 1.00 9.15 318 GLY A C 1
ATOM 2308 O O . GLY A 1 318 ? 3.798 98.747 -27.336 1.00 9.65 318 GLY A O 1
ATOM 2309 N N . ALA A 1 319 ? 5.288 97.111 -27.733 1.00 9.75 319 ALA A N 1
ATOM 2310 C CA . ALA A 1 319 ? 4.472 96.472 -28.756 1.00 10.18 319 ALA A CA 1
ATOM 2311 C C . ALA A 1 319 ? 3.111 96.042 -28.235 1.00 10.33 319 ALA A C 1
ATOM 2312 O O . ALA A 1 319 ? 2.986 95.601 -27.087 1.00 9.57 319 ALA A O 1
ATOM 2314 N N . SER A 1 320 ? 2.099 96.144 -29.100 1.00 10.85 320 SER A N 1
ATOM 2315 C CA . SER A 1 320 ? 0.766 95.607 -28.836 1.00 11.72 320 SER A CA 1
ATOM 2316 C C . SER A 1 320 ? 0.726 94.119 -29.168 1.00 12.33 320 SER A C 1
ATOM 2317 O O . SER A 1 320 ? -0.006 93.644 -30.056 1.00 12.98 320 SER A O 1
ATOM 2320 N N . GLU A 1 321 ? 1.538 93.395 -28.417 1.00 11.92 321 GLU A N 1
ATOM 2321 C CA . GLU A 1 321 ? 1.624 91.956 -28.456 1.00 12.73 321 GLU A CA 1
ATOM 2322 C C . GLU A 1 321 ? 2.257 91.521 -27.148 1.00 11.83 321 GLU A C 1
ATOM 2323 O O . GLU A 1 321 ? 3.053 92.258 -26.555 1.00 11.87 321 GLU A O 1
ATOM 2329 N N . TYR A 1 322 ? 1.909 90.327 -26.690 1.00 10.94 322 TYR A N 1
ATOM 2330 C CA . TYR A 1 322 ? 2.473 89.835 -25.443 1.00 10.86 322 TYR A CA 1
ATOM 2331 C C . TYR A 1 322 ? 3.974 89.625 -25.602 1.00 10.92 322 TYR A C 1
ATOM 2332 O O . TYR A 1 322 ? 4.430 88.925 -26.510 1.00 11.03 322 TYR A O 1
ATOM 2341 N N . THR A 1 323 ? 4.737 90.258 -24.715 1.00 9.73 323 THR A N 1
ATOM 2342 C CA . THR A 1 323 ? 6.184 90.291 -24.790 1.00 9.54 323 THR A CA 1
ATOM 2343 C C . THR A 1 323 ? 6.797 89.828 -23.462 1.00 9.43 323 THR A C 1
ATOM 2344 O O . THR A 1 323 ? 6.509 90.378 -22.404 1.00 8.46 323 THR A O 1
ATOM 2348 N N . ALA A 1 324 ? 7.631 88.793 -23.526 1.00 9.25 324 ALA A N 1
ATOM 2349 C CA . ALA A 1 324 ? 8.222 88.191 -22.335 1.00 9.00 324 ALA A CA 1
ATOM 2350 C C . ALA A 1 324 ? 9.552 88.847 -22.031 1.00 9.48 324 ALA A C 1
ATOM 2351 O O . ALA A 1 324 ? 10.622 88.339 -22.380 1.00 10.44 324 ALA A O 1
ATOM 2353 N N . ASN A 1 325 ? 9.475 90.000 -21.381 1.00 8.54 325 ASN A N 1
ATOM 2354 C CA . ASN A 1 325 ? 10.655 90.793 -21.086 1.00 8.32 325 ASN A CA 1
ATOM 2355 C C . ASN A 1 325 ? 10.723 91.192 -19.622 1.00 8.10 325 ASN A C 1
ATOM 2356 O O . ASN A 1 325 ? 11.302 92.223 -19.284 1.00 8.56 325 ASN A O 1
ATOM 2361 N N . THR A 1 326 ? 10.145 90.369 -18.750 1.00 8.03 326 THR A N 1
ATOM 2362 C CA . THR A 1 326 ? 10.041 90.681 -17.330 1.00 8.35 326 THR A CA 1
ATOM 2363 C C . THR A 1 326 ? 10.998 89.894 -16.453 1.00 8.68 326 THR A C 1
ATOM 2364 O O . THR A 1 326 ? 10.831 89.868 -15.237 1.00 9.91 326 THR A O 1
ATOM 2368 N N . GLY A 1 327 ? 12.002 89.246 -17.037 1.00 8.99 327 GLY A N 1
ATOM 2369 C CA . GLY A 1 327 ? 12.928 88.447 -16.247 1.00 9.23 327 GLY A CA 1
ATOM 2370 C C . GLY A 1 327 ? 12.354 87.088 -15.897 1.00 9.42 327 GLY A C 1
ATOM 2371 O O . GLY A 1 327 ? 12.765 86.475 -14.907 1.00 11.43 327 GLY A O 1
ATOM 2372 N N . GLY A 1 328 ? 11.403 86.626 -16.704 1.00 8.81 328 GLY A N 1
ATOM 2373 C CA . GLY A 1 328 ? 10.800 85.311 -16.524 1.00 8.77 328 GLY A CA 1
ATOM 2374 C C . GLY A 1 328 ? 9.584 85.292 -15.625 1.00 8.95 328 GLY A C 1
ATOM 2375 O O . GLY A 1 328 ? 9.230 84.242 -15.085 1.00 10.11 328 GLY A O 1
ATOM 2376 N N . ARG A 1 329 ? 8.914 86.433 -15.496 1.00 7.72 329 ARG A N 1
ATOM 2377 C CA . ARG A 1 329 ? 7.753 86.547 -14.607 1.00 7.11 329 ARG A CA 1
ATOM 2378 C C . ARG A 1 329 ? 6.481 86.937 -15.341 1.00 6.93 329 ARG A C 1
ATOM 2379 O O . ARG A 1 329 ? 5.612 87.609 -14.783 1.00 6.75 329 ARG A O 1
ATOM 2387 N N . GLY A 1 330 ? 6.351 86.480 -16.582 1.00 6.72 330 GLY A N 1
ATOM 2388 C CA . GLY A 1 330 ? 5.165 86.760 -17.379 1.00 6.73 330 GLY A CA 1
ATOM 2389 C C . GLY A 1 330 ? 5.423 87.728 -18.507 1.00 6.96 330 GLY A C 1
ATOM 2390 O O . GLY A 1 330 ? 6.544 88.223 -18.684 1.00 7.68 330 GLY A O 1
ATOM 2391 N N . SER A 1 331 ? 4.367 88.004 -19.265 1.00 7.06 331 SER A N 1
ATOM 2392 C CA . SER A 1 331 ? 4.445 88.861 -20.435 1.00 7.13 331 SER A CA 1
ATOM 2393 C C . SER A 1 331 ? 3.612 90.119 -20.299 1.00 7.15 331 SER A C 1
ATOM 2394 O O . SER A 1 331 ? 2.660 90.174 -19.513 1.00 7.00 331 SER A O 1
ATOM 2397 N N . VAL A 1 332 ? 3.996 91.131 -21.081 1.00 6.84 332 VAL A N 1
ATOM 2398 C CA . VAL A 1 332 ? 3.317 92.426 -21.077 1.00 7.20 332 VAL A CA 1
ATOM 2399 C C . VAL A 1 332 ? 2.801 92.788 -22.460 1.00 7.76 332 VAL A C 1
ATOM 2400 O O . VAL A 1 332 ? 3.422 92.465 -23.468 1.00 8.38 332 VAL A O 1
ATOM 2404 N N . TYR A 1 333 ? 1.673 93.492 -22.485 1.00 7.09 333 TYR A N 1
ATOM 2405 C CA . TYR A 1 333 ? 0.998 93.888 -23.721 1.00 7.49 333 TYR A CA 1
ATOM 2406 C C . TYR A 1 333 ? 0.776 95.394 -23.724 1.00 7.44 333 TYR A C 1
ATOM 2407 O O . TYR A 1 333 ? 0.155 95.910 -22.797 1.00 6.96 333 TYR A O 1
ATOM 2416 N N . ALA A 1 334 ? 1.238 96.066 -24.784 1.00 6.89 334 ALA A N 1
ATOM 2417 C CA . ALA A 1 334 ? 1.179 97.522 -24.935 1.00 7.38 334 ALA A CA 1
ATOM 2418 C C . ALA A 1 334 ? 1.756 98.241 -23.727 1.00 6.92 334 ALA A C 1
ATOM 2419 O O . ALA A 1 334 ? 1.240 99.270 -23.286 1.00 7.47 334 ALA A O 1
ATOM 2421 N N . GLN A 1 335 ? 2.865 97.711 -23.222 1.00 6.49 335 GLN A N 1
ATOM 2422 C CA . GLN A 1 335 ? 3.463 98.213 -21.988 1.00 6.07 335 GLN A CA 1
ATOM 2423 C C . GLN A 1 335 ? 3.888 99.668 -22.096 1.00 6.29 335 GLN A C 1
ATOM 2424 O O . GLN A 1 335 ? 4.769 99.985 -22.894 1.00 6.63 335 GLN A O 1
ATOM 2430 N N . PRO A 1 336 ? 3.298 100.562 -21.278 1.00 6.09 336 PRO A N 1
ATOM 2431 C CA . PRO A 1 336 ? 3.783 101.934 -21.271 1.00 5.85 336 PRO A CA 1
ATOM 2432 C C . PRO A 1 336 ? 5.165 102.073 -20.645 1.00 6.07 336 PRO A C 1
ATOM 2433 O O . PRO A 1 336 ? 5.546 101.292 -19.780 1.00 6.00 336 PRO A O 1
ATOM 2437 N N . ALA A 1 337 ? 5.882 103.108 -21.056 1.00 5.99 337 ALA A N 1
ATOM 2438 C CA . ALA A 1 337 ? 7.139 103.453 -20.415 1.00 6.36 337 ALA A CA 1
ATOM 2439 C C . ALA A 1 337 ? 6.944 103.685 -18.918 1.00 6.32 337 ALA A C 1
ATOM 2440 O O . ALA A 1 337 ? 5.885 104.130 -18.474 1.00 6.58 337 ALA A O 1
ATOM 2442 N N . ALA A 1 338 ? 8.003 103.427 -18.157 1.00 6.64 338 ALA A N 1
ATOM 2443 C CA . ALA A 1 338 ? 8.087 103.879 -16.789 1.00 6.61 338 ALA A CA 1
ATOM 2444 C C . ALA A 1 338 ? 8.858 105.190 -16.795 1.00 5.94 338 ALA A C 1
ATOM 2445 O O . ALA A 1 338 ? 9.886 105.306 -17.455 1.00 6.78 338 ALA A O 1
ATOM 2447 N N . ALA A 1 339 ? 8.381 106.161 -16.036 1.00 5.83 339 ALA A N 1
ATOM 2448 C CA . ALA A 1 339 ? 9.026 107.464 -15.944 1.00 5.98 339 ALA A CA 1
ATOM 2449 C C . ALA A 1 339 ? 10.479 107.361 -15.495 1.00 5.97 339 ALA A C 1
ATOM 2450 O O . ALA A 1 339 ? 10.822 106.516 -14.672 1.00 6.04 339 ALA A O 1
ATOM 2452 N N . LEU A 1 340 ? 11.302 108.254 -16.034 1.00 5.78 340 LEU A N 1
ATOM 2453 C CA . LEU A 1 340 ? 12.651 108.535 -15.549 1.00 5.76 340 LEU A CA 1
ATOM 2454 C C . LEU A 1 340 ? 12.730 110.028 -15.289 1.00 5.89 340 LEU A C 1
ATOM 2455 O O . LEU A 1 340 ? 12.288 110.816 -16.123 1.00 5.80 340 LEU A O 1
ATOM 2460 N N . PHE A 1 341 ? 13.254 110.406 -14.121 1.00 5.44 341 PHE A N 1
ATOM 2461 C CA . PHE A 1 341 ? 13.265 111.810 -13.688 1.00 6.00 341 PHE A CA 1
ATOM 2462 C C . PHE A 1 341 ? 14.664 112.343 -13.402 1.00 6.72 341 PHE A C 1
ATOM 2463 O O . PHE A 1 341 ? 15.513 111.638 -12.857 1.00 6.50 341 PHE A O 1
ATOM 2471 N N . GLY A 1 342 ? 14.870 113.615 -13.738 1.00 6.43 342 GLY A N 1
ATOM 2472 C CA . GLY A 1 342 ? 15.987 114.402 -13.222 1.00 6.72 342 GLY A CA 1
ATOM 2473 C C . GLY A 1 342 ? 17.134 114.691 -14.170 1.00 7.08 342 GLY A C 1
ATOM 2474 O O . GLY A 1 342 ? 17.905 115.635 -13.940 1.00 6.76 342 GLY A O 1
ATOM 2475 N N . GLY A 1 343 ? 17.260 113.881 -15.208 1.00 6.88 343 GLY A N 1
ATOM 2476 C CA . GLY A 1 343 ? 18.397 113.946 -16.121 1.00 7.05 343 GLY A CA 1
ATOM 2477 C C . GLY A 1 343 ? 19.604 113.215 -15.570 1.00 7.84 343 GLY A C 1
ATOM 2478 O O . GLY A 1 343 ? 19.601 112.748 -14.441 1.00 10.30 343 GLY A O 1
ATOM 2479 N N . ALA A 1 344 ? 20.643 113.092 -16.385 1.00 8.15 344 ALA A N 1
ATOM 2480 C CA . ALA A 1 344 ? 21.878 112.422 -15.987 1.00 7.44 344 ALA A CA 1
ATOM 2481 C C . ALA A 1 344 ? 23.064 113.276 -16.406 1.00 7.27 344 ALA A C 1
ATOM 2482 O O . ALA A 1 344 ? 22.910 114.367 -16.969 1.00 6.96 344 ALA A O 1
ATOM 2484 N N . TRP A 1 345 ? 24.252 112.756 -16.143 1.00 7.26 345 TRP A N 1
ATOM 2485 C CA . TRP A 1 345 ? 25.482 113.521 -16.323 1.00 6.98 345 TRP A CA 1
ATOM 2486 C C . TRP A 1 345 ? 25.676 114.046 -17.731 1.00 7.15 345 TRP A C 1
ATOM 2487 O O . TRP A 1 345 ? 26.326 115.077 -17.904 1.00 7.62 345 TRP A O 1
ATOM 2498 N N . ASN A 1 346 ? 25.127 113.356 -18.726 1.00 7.10 346 ASN A N 1
ATOM 2499 C CA . ASN A 1 346 ? 25.253 113.762 -20.125 1.00 8.24 346 ASN A CA 1
ATOM 2500 C C . ASN A 1 346 ? 24.098 114.627 -20.631 1.00 8.33 346 ASN A C 1
ATOM 2501 O O . ASN A 1 346 ? 23.970 114.871 -21.843 1.00 9.40 346 ASN A O 1
ATOM 2506 N N . GLY A 1 347 ? 23.292 115.146 -19.712 1.00 8.14 347 GLY A N 1
ATOM 2507 C CA . GLY A 1 347 ? 22.031 115.796 -20.083 1.00 8.30 347 GLY A CA 1
ATOM 2508 C C . GLY A 1 347 ? 22.123 117.266 -20.434 1.00 8.99 347 GLY A C 1
ATOM 2509 O O . GLY A 1 347 ? 21.134 117.869 -20.843 1.00 9.27 347 GLY A O 1
ATOM 2510 N N . THR A 1 348 ? 23.297 117.855 -20.257 1.00 9.20 348 THR A N 1
ATOM 2511 C CA . THR A 1 348 ? 23.479 119.294 -20.436 1.00 9.94 348 THR A CA 1
ATOM 2512 C C . THR A 1 348 ? 22.277 120.088 -19.899 1.00 9.40 348 THR A C 1
ATOM 2513 O O . THR A 1 348 ? 21.886 119.871 -18.746 1.00 9.28 348 THR A O 1
ATOM 2517 N N . SER A 1 349 ? 21.688 120.974 -20.704 1.00 9.16 349 SER A N 1
ATOM 2518 C CA . SER A 1 349 ? 20.579 121.837 -20.265 1.00 9.11 349 SER A CA 1
ATOM 2519 C C . SER A 1 349 ? 19.244 121.119 -20.045 1.00 8.91 349 SER A C 1
ATOM 2520 O O . SER A 1 349 ? 18.302 121.741 -19.542 1.00 9.17 349 SER A O 1
ATOM 2523 N N . LEU A 1 350 ? 19.158 119.844 -20.404 1.00 8.32 350 LEU A N 1
ATOM 2524 C CA . LEU A 1 350 ? 17.887 119.115 -20.306 1.00 8.45 350 LEU A CA 1
ATOM 2525 C C . LEU A 1 350 ? 17.569 118.717 -18.869 1.00 8.18 350 LEU A C 1
ATOM 2526 O O . LEU A 1 350 ? 16.416 118.493 -18.529 1.00 7.88 350 LEU A O 1
ATOM 2531 N N . SER A 1 351 ? 18.592 118.613 -18.027 1.00 6.97 351 SER A N 1
ATOM 2532 C CA . SER A 1 351 ? 18.408 118.140 -16.648 1.00 6.71 351 SER A CA 1
ATOM 2533 C C . SER A 1 351 ? 17.732 119.187 -15.767 1.00 6.98 351 SER A C 1
ATOM 2534 O O . SER A 1 351 ? 17.797 120.382 -16.040 1.00 7.33 351 SER A O 1
ATOM 2537 N N . GLY A 1 352 ? 17.123 118.734 -14.675 1.00 6.46 352 GLY A N 1
ATOM 2538 C CA . GLY A 1 352 ? 16.508 119.631 -13.713 1.00 6.69 352 GLY A CA 1
ATOM 2539 C C . GLY A 1 352 ? 15.486 118.920 -12.856 1.00 6.68 352 GLY A C 1
ATOM 2540 O O . GLY A 1 352 ? 15.258 117.715 -13.016 1.00 6.04 352 GLY A O 1
ATOM 2541 N N . SER A 1 353 ? 14.871 119.672 -11.952 1.00 5.94 353 SER A N 1
ATOM 2542 C CA . SER A 1 353 ? 13.875 119.119 -11.027 1.00 5.84 353 SER A CA 1
ATOM 2543 C C . SER A 1 353 ? 12.580 118.694 -11.694 1.00 6.31 353 SER A C 1
ATOM 2544 O O . SER A 1 353 ? 11.807 117.994 -11.061 1.00 6.21 353 SER A O 1
ATOM 2547 N N . ARG A 1 354 ? 12.363 119.071 -12.957 1.00 6.02 354 ARG A N 1
ATOM 2548 C CA . ARG A 1 354 ? 11.202 118.582 -13.707 1.00 5.98 354 ARG A CA 1
ATOM 2549 C C . ARG A 1 354 ? 11.580 117.812 -14.980 1.00 6.02 354 ARG A C 1
ATOM 2550 O O . ARG A 1 354 ? 10.718 117.481 -15.788 1.00 6.48 354 ARG A O 1
ATOM 2558 N N . ALA A 1 355 ? 12.869 117.501 -15.157 1.00 5.52 355 ALA A N 1
ATOM 2559 C CA . ALA A 1 355 ? 13.280 116.710 -16.319 1.00 5.74 355 ALA A CA 1
ATOM 2560 C C . ALA A 1 355 ? 12.600 115.349 -16.253 1.00 6.02 355 ALA A C 1
ATOM 2561 O O . ALA A 1 355 ? 12.601 114.708 -15.209 1.00 5.85 355 ALA A O 1
ATOM 2563 N N . ALA A 1 356 ? 12.017 114.914 -17.366 1.00 5.85 356 ALA A N 1
ATOM 2564 C CA . ALA A 1 356 ? 11.253 113.670 -17.374 1.00 6.28 356 ALA A CA 1
ATOM 2565 C C . ALA A 1 356 ? 11.306 113.012 -18.740 1.00 6.83 356 ALA A C 1
ATOM 2566 O O . ALA A 1 356 ? 11.024 113.638 -19.755 1.00 7.98 356 ALA A O 1
ATOM 2568 N N . LEU A 1 357 ? 11.670 111.742 -18.744 1.00 6.60 357 LEU A N 1
ATOM 2569 C CA . LEU A 1 357 ? 11.838 110.957 -19.953 1.00 7.02 357 LEU A CA 1
ATOM 2570 C C . LEU A 1 357 ? 10.819 109.829 -19.894 1.00 7.40 357 LEU A C 1
ATOM 2571 O O . LEU A 1 357 ? 10.811 109.076 -18.929 1.00 6.57 357 LEU A O 1
ATOM 2576 N N . TRP A 1 358 ? 9.975 109.718 -20.923 1.00 6.90 358 TRP A N 1
ATOM 2577 C CA . TRP A 1 358 ? 8.922 108.709 -20.955 1.00 7.22 358 TRP A CA 1
ATOM 2578 C C . TRP A 1 358 ? 9.028 107.804 -22.187 1.00 8.54 358 TRP A C 1
ATOM 2579 O O . TRP A 1 358 ? 8.039 107.483 -22.841 1.00 9.44 358 TRP A O 1
ATOM 2590 N N . TYR A 1 359 ? 10.243 107.359 -22.446 1.00 10.01 359 TYR A N 1
ATOM 2591 C CA . TYR A 1 359 ? 10.580 106.503 -23.580 1.00 10.94 359 TYR A CA 1
ATOM 2592 C C . TYR A 1 359 ? 10.810 105.051 -23.175 1.00 9.98 359 TYR A C 1
ATOM 2593 O O . TYR A 1 359 ? 10.519 104.123 -23.942 1.00 10.07 359 TYR A O 1
ATOM 2602 N N . SER A 1 360 ? 11.387 104.857 -21.997 1.00 8.60 360 SER A N 1
ATOM 2603 C CA . SER A 1 360 ? 11.975 103.569 -21.619 1.00 8.12 360 SER A CA 1
ATOM 2604 C C . SER A 1 360 ? 10.975 102.628 -20.996 1.00 7.68 360 SER A C 1
ATOM 2605 O O . SER A 1 360 ? 10.340 102.959 -20.003 1.00 8.26 360 SER A O 1
ATOM 2608 N N . GLY A 1 361 ? 10.836 101.439 -21.561 1.00 7.59 361 GLY A N 1
ATOM 2609 C CA . GLY A 1 361 ? 10.053 100.410 -20.922 1.00 7.36 361 GLY A CA 1
ATOM 2610 C C . GLY A 1 361 ? 10.723 99.947 -19.644 1.00 7.07 361 GLY A C 1
ATOM 2611 O O . GLY A 1 361 ? 11.933 100.120 -19.476 1.00 7.15 361 GLY A O 1
ATOM 2612 N N . PRO A 1 362 ? 9.941 99.348 -18.740 1.00 6.87 362 PRO A N 1
ATOM 2613 C CA . PRO A 1 362 ? 10.483 98.925 -17.456 1.00 6.91 362 PRO A CA 1
ATOM 2614 C C . PRO A 1 362 ? 11.548 97.827 -17.553 1.00 7.57 362 PRO A C 1
ATOM 2615 O O . PRO A 1 362 ? 12.251 97.569 -16.571 1.00 8.17 362 PRO A O 1
ATOM 2619 N N . SER A 1 363 ? 11.660 97.184 -18.714 1.00 7.55 363 SER A N 1
ATOM 2620 C CA . SER A 1 363 ? 12.687 96.178 -18.910 1.00 7.81 363 SER A CA 1
ATOM 2621 C C . SER A 1 363 ? 14.020 96.774 -19.340 1.00 7.98 363 SER A C 1
ATOM 2622 O O . SER A 1 363 ? 15.016 96.053 -19.415 1.00 8.68 363 SER A O 1
ATOM 2625 N N . PHE A 1 364 ? 14.055 98.072 -19.631 1.00 8.45 364 PHE A N 1
ATOM 2626 C CA . PHE A 1 364 ? 15.269 98.689 -20.178 1.00 8.71 364 PHE A CA 1
ATOM 2627 C C . PHE A 1 364 ? 16.310 98.850 -19.070 1.00 8.93 364 PHE A C 1
ATOM 2628 O O . PHE A 1 364 ? 15.979 98.985 -17.893 1.00 8.63 364 PHE A O 1
ATOM 2636 N N . SER A 1 365 ? 17.578 98.868 -19.481 1.00 9.04 365 SER A N 1
ATOM 2637 C CA . SER A 1 365 ? 18.703 98.923 -18.556 1.00 9.64 365 SER A CA 1
ATOM 2638 C C . SER A 1 365 ? 19.828 99.725 -19.184 1.00 10.20 365 SER A C 1
ATOM 2639 O O . SER A 1 365 ? 20.299 99.382 -20.276 1.00 12.26 365 SER A O 1
ATOM 2642 N N . PHE A 1 366 ? 20.260 100.773 -18.494 1.00 10.28 366 PHE A N 1
ATOM 2643 C CA . PHE A 1 366 ? 21.320 101.667 -18.983 1.00 10.83 366 PHE A CA 1
ATOM 2644 C C . PHE A 1 366 ? 22.159 102.171 -17.826 1.00 10.20 366 PHE A C 1
ATOM 2645 O O . PHE A 1 366 ? 21.696 102.266 -16.695 1.00 9.28 366 PHE A O 1
ATOM 2653 N N . ALA A 1 367 ? 23.408 102.526 -18.114 1.00 10.32 367 ALA A N 1
ATOM 2654 C CA . ALA A 1 367 ? 24.330 102.987 -17.094 1.00 10.17 367 ALA A CA 1
ATOM 2655 C C . ALA A 1 367 ? 23.964 104.339 -16.488 1.00 10.08 367 ALA A C 1
ATOM 2656 O O . ALA A 1 367 ? 24.507 104.706 -15.455 1.00 10.37 367 ALA A O 1
ATOM 2658 N N . PHE A 1 368 ? 23.042 105.054 -17.112 1.00 10.77 368 PHE A N 1
ATOM 2659 C CA . PHE A 1 368 ? 22.619 106.342 -16.553 1.00 10.96 368 PHE A CA 1
ATOM 2660 C C . PHE A 1 368 ? 21.208 106.289 -15.971 1.00 9.51 368 PHE A C 1
ATOM 2661 O O . PHE A 1 368 ? 20.660 107.330 -15.659 1.00 8.03 368 PHE A O 1
ATOM 2669 N N . PHE A 1 369 ? 20.648 105.091 -15.799 1.00 7.94 369 PHE A N 1
ATOM 2670 C CA . PHE A 1 369 ? 19.358 104.955 -15.099 1.00 7.30 369 PHE A CA 1
ATOM 2671 C C . PHE A 1 369 ? 19.588 104.240 -13.773 1.00 7.65 369 PHE A C 1
ATOM 2672 O O . PHE A 1 369 ? 20.011 103.090 -13.744 1.00 7.58 369 PHE A O 1
ATOM 2680 N N . GLY A 1 370 ? 19.299 104.927 -12.672 1.00 7.17 370 GLY A N 1
ATOM 2681 C CA . GLY A 1 370 ? 19.309 104.334 -11.343 1.00 7.00 370 GLY A CA 1
ATOM 2682 C C . GLY A 1 370 ? 18.032 104.656 -10.588 1.00 6.73 370 GLY A C 1
ATOM 2683 O O . GLY A 1 370 ? 16.962 104.662 -11.170 1.00 7.22 370 GLY A O 1
ATOM 2684 N N . ALA A 1 371 ? 18.148 104.913 -9.285 1.00 6.39 371 ALA A N 1
ATOM 2685 C CA . ALA A 1 371 ? 16.957 105.080 -8.457 1.00 6.03 371 ALA A CA 1
ATOM 2686 C C . ALA A 1 371 ? 17.194 105.853 -7.199 1.00 6.43 371 ALA A C 1
ATOM 2687 O O . ALA A 1 371 ? 18.291 105.871 -6.656 1.00 6.61 371 ALA A O 1
ATOM 2689 N N . ARG A 1 372 ? 16.133 106.504 -6.746 1.00 6.09 372 ARG A N 1
ATOM 2690 C CA . ARG A 1 372 ? 16.098 107.157 -5.438 1.00 6.39 372 ARG A CA 1
ATOM 2691 C C . ARG A 1 372 ? 14.789 106.768 -4.758 1.00 6.47 372 ARG A C 1
ATOM 2692 O O . ARG A 1 372 ? 13.754 106.678 -5.427 1.00 7.26 372 ARG A O 1
ATOM 2700 N N . GLY A 1 373 ? 14.834 106.542 -3.448 1.00 5.94 373 GLY A N 1
ATOM 2701 C CA . GLY A 1 373 ? 13.641 106.163 -2.685 1.00 6.16 373 GLY A CA 1
ATOM 2702 C C . GLY A 1 373 ? 12.917 107.329 -2.062 1.00 6.03 373 GLY A C 1
ATOM 2703 O O . GLY A 1 373 ? 13.529 108.354 -1.732 1.00 6.11 373 GLY A O 1
ATOM 2704 N N . VAL A 1 374 ? 11.594 107.182 -1.941 1.00 5.79 374 VAL A N 1
ATOM 2705 C CA . VAL A 1 374 ? 10.748 108.082 -1.164 1.00 5.57 374 VAL A CA 1
ATOM 2706 C C . VAL A 1 374 ? 9.805 107.252 -0.321 1.00 5.56 374 VAL A C 1
ATOM 2707 O O . VAL A 1 374 ? 9.627 106.058 -0.550 1.00 5.91 374 VAL A O 1
ATOM 2711 N N . CYS A 1 375 ? 9.194 107.904 0.659 1.00 5.39 375 CYS A N 1
ATOM 2712 C CA . CYS A 1 375 ? 8.140 107.277 1.463 1.00 5.70 375 CYS A CA 1
ATOM 2713 C C . CYS A 1 375 ? 7.272 108.337 2.103 1.00 5.99 375 CYS A C 1
ATOM 2714 O O . CYS A 1 375 ? 7.557 109.518 2.040 1.00 6.50 375 CYS A O 1
ATOM 2717 N N . ASP A 1 376 ? 6.174 107.914 2.707 1.00 6.16 376 ASP A N 1
ATOM 2718 C CA . ASP A 1 376 ? 5.274 108.854 3.352 1.00 6.45 376 ASP A CA 1
ATOM 2719 C C . ASP A 1 376 ? 5.906 109.428 4.636 1.00 6.52 376 ASP A C 1
ATOM 2720 O O . ASP A 1 376 ? 6.858 108.869 5.197 1.00 6.55 376 ASP A O 1
ATOM 2725 N N . HIS A 1 377 ? 5.326 110.529 5.084 1.00 6.71 377 HIS A N 1
ATOM 2726 C CA . HIS A 1 377 ? 5.643 111.164 6.349 1.00 6.98 377 HIS A CA 1
ATOM 2727 C C . HIS A 1 377 ? 4.668 110.664 7.406 1.00 7.81 377 HIS A C 1
ATOM 2728 O O . HIS A 1 377 ? 3.463 110.556 7.149 1.00 10.45 377 HIS A O 1
ATOM 2735 N N . LEU A 1 378 ? 5.177 110.346 8.582 1.00 7.48 378 LEU A N 1
ATOM 2736 C CA . LEU A 1 378 ? 4.350 109.870 9.685 1.00 7.73 378 LEU A CA 1
ATOM 2737 C C . LEU A 1 378 ? 4.467 110.813 10.865 1.00 7.77 378 LEU A C 1
ATOM 2738 O O . LEU A 1 378 ? 5.567 111.025 11.381 1.00 7.41 378 LEU A O 1
ATOM 2743 N N . ILE A 1 379 ? 3.338 111.387 11.267 1.00 7.41 379 ILE A N 1
ATOM 2744 C CA . ILE A 1 379 ? 3.233 112.127 12.520 1.00 7.60 379 ILE A CA 1
ATOM 2745 C C . ILE A 1 379 ? 2.262 111.393 13.440 1.00 8.08 379 ILE A C 1
ATOM 2746 O O . ILE A 1 379 ? 1.100 111.131 13.063 1.00 8.14 379 ILE A O 1
ATOM 2751 N N . LEU A 1 380 ? 2.745 111.032 14.624 1.00 7.51 380 LEU A N 1
ATOM 2752 C CA . LEU A 1 380 ? 1.973 110.268 15.618 1.00 8.14 380 LEU A CA 1
ATOM 2753 C C . LEU A 1 380 ? 1.612 111.096 16.838 1.00 9.05 380 LEU A C 1
ATOM 2754 O O . LEU A 1 380 ? 2.279 112.076 17.141 1.00 9.49 380 LEU A O 1
#